Protein AF-0000000084524914 (afdb_homodimer)

Sequence (460 aa):
MDMDKWRHVFKLDPDKEIDDGTLESVCESGTDAIIVGGTTNITFDNTIDLLSRIRRYAVPCALEVSDVDAIVPGFDAYFIPLVLNAQNPEWIFNMHVKGLEEHGPFIKWDEVFVEGYVVGNEDSAVAKLTESRTNITEEGMKAYARLADQMLKLPILYIEFSGSYGNPALVQAAQKVVHNSRIFYGGGIRSVEQAIEMAQWADTVIIGNIIYEDVTQALATVEAVKSVGRMDMDKWRHVFKLDPDKEIDDGTLESVCESGTDAIIVGGTTNITFDNTIDLLSRIRRYAVPCALEVSDVDAIVPGFDAYFIPLVLNAQNPEWIFNMHVKGLEEHGPFIKWDEVFVEGYVVGNEDSAVAKLTESRTNITEEGMKAYARLADQMLKLPILYIEFSGSYGNPALVQAAQKVVHNSRIFYGGGIRSVEQAIEMAQWADTVIIGNIIYEDVTQALATVEAVKSVGR

Radius of gyration: 24.0 Å; Cα contacts (8 Å, |Δi|>4): 993; chains: 2; bounding box: 40×72×50 Å

Solvent-accessible surface area (backbone atoms only — not comparable to full-atom values): 23657 Å² total; per-residue (Å²): 131,73,70,92,70,35,37,30,30,39,42,43,40,47,68,51,90,73,56,68,68,60,49,49,51,56,60,69,56,71,41,55,30,36,34,38,39,55,87,66,78,66,38,46,65,41,42,50,53,50,48,59,61,52,63,78,46,87,50,48,39,30,34,41,54,76,45,72,84,36,70,62,86,85,53,72,29,36,33,39,71,34,41,61,40,40,52,35,31,57,58,50,41,49,53,56,36,54,36,30,52,74,44,45,94,72,61,63,64,94,41,50,44,43,27,32,29,41,50,50,28,68,84,22,70,67,24,58,74,23,48,36,63,30,86,66,49,49,59,49,32,32,12,51,32,39,44,28,28,67,67,48,55,29,61,23,35,29,44,32,12,52,89,33,65,62,64,62,62,40,46,43,35,23,48,76,66,46,83,73,32,42,35,34,34,33,28,46,59,74,42,42,68,52,35,36,59,46,28,73,44,27,52,20,38,43,46,43,73,35,51,82,77,40,47,68,52,45,57,49,29,34,61,38,25,66,66,46,86,124,131,72,71,91,71,36,36,30,30,41,40,44,41,48,67,52,89,74,56,70,68,60,49,48,51,57,60,68,56,70,40,55,29,36,35,40,38,55,86,64,78,65,39,47,66,41,43,49,53,50,46,59,61,52,64,78,47,86,49,49,40,30,35,41,51,76,44,73,83,37,68,64,87,85,52,72,30,36,34,40,72,35,41,63,41,37,53,35,29,56,58,52,41,50,53,56,37,56,38,28,54,75,44,45,92,72,61,65,64,94,39,50,42,42,26,31,28,39,51,50,30,66,86,22,70,65,24,59,75,25,49,36,64,29,88,63,49,49,58,50,32,32,12,50,33,38,44,29,27,67,66,48,54,28,59,22,34,31,44,33,12,52,88,33,65,62,65,63,63,40,46,43,34,24,50,74,67,47,84,73,32,43,35,34,34,33,27,46,58,74,42,43,67,53,34,35,56,47,30,73,45,28,52,20,39,42,46,44,73,34,51,82,75,39,46,68,52,44,56,49,29,36,61,38,26,66,65,45,87,124

Secondary structure (DSSP, 8-state):
--GGG--EEEEE-TTS---HHHHHHHHTTT-SEEEE--SSS--HHHHHHHHHHHTTS-S-EEEE-S-GGG--TT-SEEEEEEETT---GGGTTHHHHHHHHHHGGG--GGGEEEEEEEE--TTSHHHHHHT------HHHHHHHHHIIIIIS--SEEEEE-TTS---HHHHHHHHTT-SSSEEEEES---SHHHHHHHHTT-SEEEE-THHHH-HHHHHHHHHHHHTS--/--GGG--EEEEE-TTS---HHHHHHHHTTT-SEEEE--SSS--HHHHHHHHHHHTTS-S-EEEE-S-GGG--TT-SEEEEEEETT---GGGTTHHHHHHHHHHGGG--GGGEEEEEEEE--TTSHHHHHHT------HHHHHHHHHIIIIIS--SEEEEE-TTS---HHHHHHHHTT-SSSEEEEES---SHHHHHHHHTT-SEEEE-THHHH-HHHHHHHHHHHHTS--

Structure (mmCIF, N/CA/C/O backbone):
data_AF-0000000084524914-model_v1
#
loop_
_entity.id
_entity.type
_entity.pdbx_description
1 polymer 'Heptaprenylglyceryl phosphate synthase'
#
loop_
_atom_site.group_PDB
_atom_site.id
_atom_site.type_symbol
_atom_site.label_atom_id
_atom_site.label_alt_id
_atom_site.label_comp_id
_atom_site.label_asym_id
_atom_site.label_entity_id
_atom_site.label_seq_id
_atom_site.pdbx_PDB_ins_code
_atom_site.Cartn_x
_atom_site.Cartn_y
_atom_site.Cartn_z
_atom_site.occupancy
_atom_site.B_iso_or_equiv
_atom_site.auth_seq_id
_atom_site.auth_comp_id
_atom_site.auth_asym_id
_atom_site.auth_atom_id
_atom_site.pdbx_PDB_model_num
ATOM 1 N N . MET A 1 1 ? -1.598 -21.391 7.066 1 69.44 1 MET A N 1
ATOM 2 C CA . MET A 1 1 ? -0.733 -21.672 5.922 1 69.44 1 MET A CA 1
ATOM 3 C C . MET A 1 1 ? 0.669 -21.125 6.152 1 69.44 1 MET A C 1
ATOM 5 O O . MET A 1 1 ? 0.826 -19.969 6.582 1 69.44 1 MET A O 1
ATOM 9 N N . ASP A 1 2 ? 1.649 -21.969 6.07 1 85.06 2 ASP A N 1
ATOM 10 C CA . ASP A 1 2 ? 3.031 -21.594 6.348 1 85.06 2 ASP A CA 1
ATOM 11 C C . ASP A 1 2 ? 3.725 -21.094 5.086 1 85.06 2 ASP A C 1
ATOM 13 O O . ASP A 1 2 ? 4.66 -21.719 4.59 1 85.06 2 ASP A O 1
ATOM 17 N N . MET A 1 3 ? 3.357 -19.969 4.496 1 92.31 3 MET A N 1
ATOM 18 C CA . MET A 1 3 ? 3.873 -19.391 3.254 1 92.31 3 MET A CA 1
ATOM 19 C C . MET A 1 3 ? 5.363 -19.094 3.373 1 92.31 3 MET A C 1
ATOM 21 O O . MET A 1 3 ? 6.062 -19 2.365 1 92.31 3 MET A O 1
ATOM 25 N N . ASP A 1 4 ? 5.836 -18.969 4.625 1 92.06 4 ASP A N 1
ATOM 26 C CA . ASP A 1 4 ? 7.234 -18.625 4.879 1 92.06 4 ASP A CA 1
ATOM 27 C C . ASP A 1 4 ? 8.164 -19.766 4.461 1 92.06 4 ASP A C 1
ATOM 29 O O . ASP A 1 4 ? 9.375 -19.562 4.328 1 92.06 4 ASP A O 1
ATOM 33 N N . LYS A 1 5 ? 7.598 -20.922 4.156 1 94.25 5 LYS A N 1
ATOM 34 C CA . LYS A 1 5 ? 8.422 -22.078 3.812 1 94.25 5 LYS A CA 1
ATOM 35 C C . LYS A 1 5 ? 8.273 -22.438 2.336 1 94.25 5 LYS A C 1
ATOM 37 O O . LYS A 1 5 ? 8.883 -23.391 1.86 1 94.25 5 LYS A O 1
ATOM 42 N N . TRP A 1 6 ? 7.43 -21.688 1.606 1 97.69 6 TRP A N 1
ATOM 43 C CA . TRP A 1 6 ? 7.203 -22.016 0.203 1 97.69 6 TRP A CA 1
ATOM 44 C C . TRP A 1 6 ? 8.453 -21.734 -0.628 1 97.69 6 TRP A C 1
ATOM 46 O O . TRP A 1 6 ? 8.93 -20.594 -0.679 1 97.69 6 TRP A O 1
ATOM 56 N N . ARG A 1 7 ? 8.953 -22.781 -1.223 1 98.44 7 ARG A N 1
ATOM 57 C CA . ARG A 1 7 ? 10.07 -22.625 -2.152 1 98.44 7 ARG A CA 1
ATOM 58 C C . ARG A 1 7 ? 9.594 -22.75 -3.598 1 98.44 7 ARG A C 1
ATOM 60 O O . ARG A 1 7 ? 10.047 -22 -4.469 1 98.44 7 ARG A O 1
ATOM 67 N N . HIS A 1 8 ? 8.711 -23.656 -3.82 1 98.69 8 HIS A N 1
ATOM 68 C CA . HIS A 1 8 ? 8.18 -23.938 -5.148 1 98.69 8 HIS A CA 1
ATOM 69 C C . HIS A 1 8 ? 6.656 -23.906 -5.152 1 98.69 8 HIS A C 1
ATOM 71 O O . HIS A 1 8 ? 6.02 -24.516 -4.281 1 98.69 8 HIS A O 1
ATOM 77 N N . VAL A 1 9 ? 6.098 -23.234 -6.125 1 98.75 9 VAL A N 1
ATOM 78 C CA . VAL A 1 9 ? 4.648 -23.156 -6.246 1 98.75 9 VAL A CA 1
ATOM 79 C C . VAL A 1 9 ? 4.242 -23.297 -7.711 1 98.75 9 VAL A C 1
ATOM 81 O O . VAL A 1 9 ? 4.855 -22.688 -8.594 1 98.75 9 VAL A O 1
ATOM 84 N N . PHE A 1 10 ? 3.291 -24.141 -7.988 1 98.69 10 PHE A N 1
ATOM 85 C CA . PHE A 1 10 ? 2.678 -24.156 -9.305 1 98.69 10 PHE A CA 1
ATOM 86 C C . PHE A 1 10 ? 1.511 -23.188 -9.383 1 98.69 10 PHE A C 1
ATOM 88 O O . PHE A 1 10 ? 0.727 -23.078 -8.438 1 98.69 10 PHE A O 1
ATOM 95 N N . LYS A 1 11 ? 1.434 -22.438 -10.438 1 97.81 11 LYS A N 1
ATOM 96 C CA . LYS A 1 11 ? 0.289 -21.578 -10.703 1 97.81 11 LYS A CA 1
ATOM 97 C C . LYS A 1 11 ? -0.571 -22.141 -11.836 1 97.81 11 LYS A C 1
ATOM 99 O O . LYS A 1 11 ? -0.083 -22.344 -12.945 1 97.81 11 LYS A O 1
ATOM 104 N N . LEU A 1 12 ? -1.788 -22.344 -11.5 1 97.88 12 LEU A N 1
ATOM 105 C CA . LEU A 1 12 ? -2.729 -22.906 -12.461 1 97.88 12 LEU A CA 1
ATOM 106 C C . LEU A 1 12 ? -3.754 -21.859 -12.891 1 97.88 12 LEU A C 1
ATOM 108 O O . LEU A 1 12 ? -4.242 -21.094 -12.055 1 97.88 12 LEU A O 1
ATOM 112 N N . ASP A 1 13 ? -4.047 -21.859 -14.172 1 95.12 13 ASP A N 1
ATOM 113 C CA . ASP A 1 13 ? -5.008 -20.953 -14.797 1 95.12 13 ASP A CA 1
ATOM 114 C C . ASP A 1 13 ? -6.355 -21.641 -15 1 95.12 13 ASP A C 1
ATOM 116 O O . ASP A 1 13 ? -6.469 -22.594 -15.773 1 95.12 13 ASP A O 1
ATOM 120 N N . PRO A 1 14 ? -7.355 -21.125 -14.391 1 94.62 14 PRO A N 1
ATOM 121 C CA . PRO A 1 14 ? -8.656 -21.797 -14.508 1 94.62 14 PRO A CA 1
ATOM 122 C C . PRO A 1 14 ? -9.203 -21.766 -15.938 1 94.62 14 PRO A C 1
ATOM 124 O O . PRO A 1 14 ? -10.086 -22.547 -16.281 1 94.62 14 PRO A O 1
ATOM 127 N N . ASP A 1 15 ? -8.711 -20.844 -16.719 1 93.69 15 ASP A N 1
ATOM 128 C CA . ASP A 1 15 ? -9.188 -20.734 -18.094 1 93.69 15 ASP A CA 1
ATOM 129 C C . ASP A 1 15 ? -8.523 -21.766 -19 1 93.69 15 ASP A C 1
ATOM 131 O O . ASP A 1 15 ? -8.922 -21.938 -20.156 1 93.69 15 ASP A O 1
ATOM 135 N N . LYS A 1 16 ? -7.477 -22.453 -18.531 1 95.12 16 LYS A N 1
ATOM 136 C CA . LYS A 1 16 ? -6.773 -23.469 -19.312 1 95.12 16 LYS A CA 1
ATOM 137 C C . LYS A 1 16 ? -7.18 -24.875 -18.891 1 95.12 16 LYS A C 1
ATOM 139 O O . LYS A 1 16 ? -7.344 -25.141 -17.688 1 95.12 16 LYS A O 1
ATOM 144 N N . GLU A 1 17 ? -7.312 -25.688 -19.859 1 95.25 17 GLU A N 1
ATOM 145 C CA . GLU A 1 17 ? -7.668 -27.078 -19.562 1 95.25 17 GLU A CA 1
ATOM 146 C C . GLU A 1 17 ? -6.469 -27.844 -19.031 1 95.25 17 GLU A C 1
ATOM 148 O O . GLU A 1 17 ? -5.352 -27.688 -19.516 1 95.25 17 GLU A O 1
ATOM 153 N N . ILE A 1 18 ? -6.746 -28.594 -18 1 97.31 18 ILE A N 1
ATOM 154 C CA . ILE A 1 18 ? -5.766 -29.531 -17.438 1 97.31 18 ILE A CA 1
ATOM 155 C C . ILE A 1 18 ? -6.441 -30.844 -17.094 1 97.31 18 ILE A C 1
ATOM 157 O O . ILE A 1 18 ? -7.434 -30.875 -16.359 1 97.31 18 ILE A O 1
ATOM 161 N N . ASP A 1 19 ? -5.969 -31.922 -17.688 1 97.19 19 ASP A N 1
ATOM 162 C CA . ASP A 1 19 ? -6.605 -33.219 -17.453 1 97.19 19 ASP A CA 1
ATOM 163 C C . ASP A 1 19 ? -6.297 -33.719 -16.047 1 97.19 19 ASP A C 1
ATOM 165 O O . ASP A 1 19 ? -5.352 -33.281 -15.406 1 97.19 19 ASP A O 1
ATOM 169 N N . ASP A 1 20 ? -7.02 -34.719 -15.57 1 97.38 20 ASP A N 1
ATOM 170 C CA . ASP A 1 20 ? -6.953 -35.188 -14.195 1 97.38 20 ASP A CA 1
ATOM 171 C C . ASP A 1 20 ? -5.59 -35.812 -13.891 1 97.38 20 ASP A C 1
ATOM 173 O O . ASP A 1 20 ? -5.07 -35.656 -12.781 1 97.38 20 ASP A O 1
ATOM 177 N N . GLY A 1 21 ? -5.07 -36.531 -14.844 1 97.75 21 GLY A N 1
ATOM 178 C CA . GLY A 1 21 ? -3.758 -37.094 -14.633 1 97.75 21 GLY A CA 1
ATOM 179 C C . GLY A 1 21 ? -2.668 -36.062 -14.406 1 97.75 21 GLY A C 1
ATOM 180 O O . GLY A 1 21 ? -1.868 -36.219 -13.477 1 97.75 21 GLY A O 1
ATOM 181 N N . THR A 1 22 ? -2.623 -35.094 -15.266 1 98.12 22 THR A N 1
ATOM 182 C CA . THR A 1 22 ? -1.665 -34 -15.125 1 98.12 22 THR A CA 1
ATOM 183 C C . THR A 1 22 ? -1.868 -33.281 -13.805 1 98.12 22 THR A C 1
ATOM 185 O O . THR A 1 22 ? -0.906 -33 -13.078 1 98.12 22 THR A O 1
ATOM 188 N N . LEU A 1 23 ? -3.111 -33 -13.469 1 98.69 23 LEU A N 1
ATOM 189 C CA . LEU A 1 23 ? -3.424 -32.312 -12.227 1 98.69 23 LEU A CA 1
ATOM 190 C C . LEU A 1 23 ? -2.965 -33.125 -11.023 1 98.69 23 LEU A C 1
ATOM 192 O O . LEU A 1 23 ? -2.396 -32.562 -10.078 1 98.69 23 LEU A O 1
ATOM 196 N N . GLU A 1 24 ? -3.223 -34.406 -11.055 1 98.56 24 GLU A N 1
ATOM 197 C CA . GLU A 1 24 ? -2.756 -35.281 -9.977 1 98.56 24 GLU A CA 1
ATOM 198 C C . GLU A 1 24 ? -1.24 -35.188 -9.828 1 98.56 24 GLU A C 1
ATOM 200 O O . GLU A 1 24 ? -0.727 -35.062 -8.711 1 98.56 24 GLU A O 1
ATOM 205 N N . SER A 1 25 ? -0.533 -35.281 -10.953 1 98.69 25 SER A N 1
ATOM 206 C CA . SER A 1 25 ? 0.925 -35.219 -10.93 1 98.69 25 SER A CA 1
ATOM 207 C C . SER A 1 25 ? 1.414 -33.906 -10.336 1 98.69 25 SER A C 1
ATOM 209 O O . SER A 1 25 ? 2.373 -33.875 -9.555 1 98.69 25 SER A O 1
ATOM 211 N N . VAL A 1 26 ? 0.789 -32.844 -10.688 1 98.75 26 VAL A N 1
ATOM 212 C CA . VAL A 1 26 ? 1.14 -31.5 -10.195 1 98.75 26 VAL A CA 1
ATOM 213 C C . VAL A 1 26 ? 0.877 -31.422 -8.695 1 98.75 26 VAL A C 1
ATOM 215 O O . VAL A 1 26 ? 1.764 -31.047 -7.926 1 98.75 26 VAL A O 1
ATOM 218 N N . CYS A 1 27 ? -0.281 -31.891 -8.25 1 98.69 27 CYS A N 1
ATOM 219 C CA . CYS A 1 27 ? -0.708 -31.766 -6.863 1 98.69 27 CYS A CA 1
ATOM 220 C C . CYS A 1 27 ? 0.097 -32.719 -5.965 1 98.69 27 CYS A C 1
ATOM 222 O O . CYS A 1 27 ? 0.311 -32.406 -4.789 1 98.69 27 CYS A O 1
ATOM 224 N N . GLU A 1 28 ? 0.603 -33.781 -6.516 1 98.56 28 GLU A N 1
ATOM 225 C CA . GLU A 1 28 ? 1.325 -34.75 -5.727 1 98.56 28 GLU A CA 1
ATOM 226 C C . GLU A 1 28 ? 2.83 -34.656 -5.957 1 98.56 28 GLU A C 1
ATOM 228 O O . GLU A 1 28 ? 3.586 -35.562 -5.551 1 98.56 28 GLU A O 1
ATOM 233 N N . SER A 1 29 ? 3.244 -33.625 -6.613 1 98.56 29 SER A N 1
ATOM 234 C CA . SER A 1 29 ? 4.625 -33.469 -7.059 1 98.56 29 SER A CA 1
ATOM 235 C C . SER A 1 29 ? 5.551 -33.156 -5.895 1 98.56 29 SER A C 1
ATOM 237 O O . SER A 1 29 ? 6.773 -33.25 -6.012 1 98.56 29 SER A O 1
ATOM 239 N N . GLY A 1 30 ? 4.996 -32.656 -4.73 1 98.12 30 GLY A N 1
ATOM 240 C CA . GLY A 1 30 ? 5.789 -32.156 -3.631 1 98.12 30 GLY A CA 1
ATOM 241 C C . GLY A 1 30 ? 5.914 -30.625 -3.656 1 98.12 30 GLY A C 1
ATOM 242 O O . GLY A 1 30 ? 6.594 -30.047 -2.812 1 98.12 30 GLY A O 1
ATOM 243 N N . THR A 1 31 ? 5.285 -29.953 -4.684 1 98.62 31 THR A N 1
ATOM 244 C CA . THR A 1 31 ? 5.18 -28.5 -4.648 1 98.62 31 THR A CA 1
ATOM 245 C C . THR A 1 31 ? 4.609 -28.031 -3.311 1 98.62 31 THR A C 1
ATOM 247 O O . THR A 1 31 ? 3.896 -28.781 -2.639 1 98.62 31 THR A O 1
ATOM 250 N N . ASP A 1 32 ? 5.027 -26.844 -2.93 1 98.31 32 ASP A N 1
ATOM 251 C CA . ASP A 1 32 ? 4.648 -26.375 -1.604 1 98.31 32 ASP A CA 1
ATOM 252 C C . ASP A 1 32 ? 3.215 -25.844 -1.598 1 98.31 32 ASP A C 1
ATOM 254 O O . ASP A 1 32 ? 2.561 -25.828 -0.553 1 98.31 32 ASP A O 1
ATOM 258 N N . ALA A 1 33 ? 2.75 -25.422 -2.766 1 98.69 33 ALA A N 1
ATOM 259 C CA . ALA A 1 33 ? 1.385 -24.906 -2.887 1 98.69 33 ALA A CA 1
ATOM 260 C C . ALA A 1 33 ? 0.96 -24.828 -4.352 1 98.69 33 ALA A C 1
ATOM 262 O O . ALA A 1 33 ? 1.784 -24.984 -5.254 1 98.69 33 ALA A O 1
ATOM 263 N N . ILE A 1 34 ? -0.278 -24.609 -4.516 1 98.69 34 ILE A N 1
ATOM 264 C CA . ILE A 1 34 ? -0.872 -24.25 -5.797 1 98.69 34 ILE A CA 1
ATOM 265 C C . ILE A 1 34 ? -1.513 -22.859 -5.699 1 98.69 34 ILE A C 1
ATOM 267 O O . ILE A 1 34 ? -2.217 -22.562 -4.73 1 98.69 34 ILE A O 1
ATOM 271 N N . ILE A 1 35 ? -1.19 -22.047 -6.629 1 98.19 35 ILE A N 1
ATOM 272 C CA . ILE A 1 35 ? -1.907 -20.781 -6.797 1 98.19 35 ILE A CA 1
ATOM 273 C C . ILE A 1 35 ? -2.83 -20.875 -8.008 1 98.19 35 ILE A C 1
ATOM 275 O O . ILE A 1 35 ? -2.408 -21.297 -9.086 1 98.19 35 ILE A O 1
ATOM 279 N N . VAL A 1 36 ? -4.062 -20.609 -7.754 1 97.19 36 VAL A N 1
ATOM 280 C CA . VAL A 1 36 ? -5.023 -20.531 -8.844 1 97.19 36 VAL A CA 1
ATOM 281 C C . VAL A 1 36 ? -5.219 -19.062 -9.242 1 97.19 36 VAL A C 1
ATOM 283 O O . VAL A 1 36 ? -5.523 -18.219 -8.398 1 97.19 36 VAL A O 1
ATOM 286 N N . GLY A 1 37 ? -4.965 -18.781 -10.477 1 93.12 37 GLY A N 1
ATOM 287 C CA . GLY A 1 37 ? -5.105 -17.406 -10.945 1 93.12 37 GLY A CA 1
ATOM 288 C C . GLY A 1 37 ? -4.848 -17.25 -12.43 1 93.12 37 GLY A C 1
ATOM 289 O O . GLY A 1 37 ? -4.203 -18.109 -13.047 1 93.12 37 GLY A O 1
ATOM 290 N N . GLY A 1 38 ? -5.328 -16.234 -12.984 1 86.75 38 GLY A N 1
ATOM 291 C CA . GLY A 1 38 ? -5.184 -15.875 -14.383 1 86.75 38 GLY A CA 1
ATOM 292 C C . GLY A 1 38 ? -5.648 -14.461 -14.688 1 86.75 38 GLY A C 1
ATOM 293 O O . GLY A 1 38 ? -6.156 -13.766 -13.805 1 86.75 38 GLY A O 1
ATOM 294 N N . THR A 1 39 ? -5.355 -14.039 -15.891 1 80 39 THR A N 1
ATOM 295 C CA . THR A 1 39 ? -5.664 -12.656 -16.25 1 80 39 THR A CA 1
ATOM 296 C C . THR A 1 39 ? -6.926 -12.594 -17.109 1 80 39 THR A C 1
ATOM 298 O O . THR A 1 39 ? -7.758 -11.703 -16.938 1 80 39 THR A O 1
ATOM 301 N N . THR A 1 40 ? -7.055 -13.508 -17.969 1 81.5 40 THR A N 1
ATOM 302 C CA . THR A 1 40 ? -8.117 -13.438 -18.969 1 81.5 40 THR A CA 1
ATOM 303 C C . THR A 1 40 ? -9.156 -14.531 -18.734 1 81.5 40 THR A C 1
ATOM 305 O O . THR A 1 40 ? -8.812 -15.688 -18.5 1 81.5 40 THR A O 1
ATOM 308 N N . ASN A 1 41 ? -10.422 -14.25 -18.75 1 87.19 41 ASN A N 1
ATOM 309 C CA . ASN A 1 41 ? -11.562 -15.156 -18.734 1 87.19 41 ASN A CA 1
ATOM 310 C C . ASN A 1 41 ? -11.625 -15.953 -17.438 1 87.19 41 ASN A C 1
ATOM 312 O O . ASN A 1 41 ? -11.883 -17.156 -17.453 1 87.19 41 ASN A O 1
ATOM 316 N N . ILE A 1 42 ? -11.258 -15.367 -16.391 1 89.56 42 ILE A N 1
ATOM 317 C CA . ILE A 1 42 ? -11.406 -16 -15.078 1 89.56 42 ILE A CA 1
ATOM 318 C C . ILE A 1 42 ? -12.828 -15.781 -14.562 1 89.56 42 ILE A C 1
ATOM 320 O O . ILE A 1 42 ? -13.297 -14.648 -14.461 1 89.56 42 ILE A O 1
ATOM 324 N N . THR A 1 43 ? -13.562 -16.844 -14.383 1 90.19 43 THR A N 1
ATOM 325 C CA . THR A 1 43 ? -14.938 -16.781 -13.906 1 90.19 43 THR A CA 1
ATOM 326 C C . THR A 1 43 ? -15.086 -17.578 -12.609 1 90.19 43 THR A C 1
ATOM 328 O O . THR A 1 43 ? -14.211 -18.375 -12.25 1 90.19 43 THR A O 1
ATOM 331 N N . PHE A 1 44 ? -16.172 -17.312 -11.969 1 92.19 44 PHE A N 1
ATOM 332 C CA . PHE A 1 44 ? -16.5 -18.094 -10.781 1 92.19 44 PHE A CA 1
ATOM 333 C C . PHE A 1 44 ? -16.547 -19.578 -11.109 1 92.19 44 PHE A C 1
ATOM 335 O O . PHE A 1 44 ? -15.953 -20.391 -10.391 1 92.19 44 PHE A O 1
ATOM 342 N N . ASP A 1 45 ? -17.094 -19.906 -12.234 1 93.75 45 ASP A N 1
ATOM 343 C CA . ASP A 1 45 ? -17.344 -21.297 -12.602 1 93.75 45 ASP A CA 1
ATOM 344 C C . ASP A 1 45 ? -16.031 -22.047 -12.875 1 93.75 45 ASP A C 1
ATOM 346 O O . ASP A 1 45 ? -15.82 -23.141 -12.359 1 93.75 45 ASP A O 1
ATOM 350 N N . ASN A 1 46 ? -15.188 -21.469 -13.625 1 94.88 46 ASN A N 1
ATOM 351 C CA . ASN A 1 46 ? -13.969 -22.188 -13.945 1 94.88 46 ASN A CA 1
ATOM 352 C C . ASN A 1 46 ? -13.008 -22.219 -12.758 1 94.88 46 ASN A C 1
ATOM 354 O O . ASN A 1 46 ? -12.211 -23.156 -12.625 1 94.88 46 ASN A O 1
ATOM 358 N N . THR A 1 47 ? -13.141 -21.281 -11.898 1 95.69 47 THR A N 1
ATOM 359 C CA . THR A 1 47 ? -12.32 -21.25 -10.695 1 95.69 47 THR A CA 1
ATOM 360 C C . THR A 1 47 ? -12.789 -22.312 -9.695 1 95.69 47 THR A C 1
ATOM 362 O O . THR A 1 47 ? -11.984 -23.062 -9.164 1 95.69 47 THR A O 1
ATOM 365 N N . ILE A 1 48 ? -14.094 -22.391 -9.484 1 95.94 48 ILE A N 1
ATOM 366 C CA . ILE A 1 48 ? -14.625 -23.344 -8.523 1 95.94 48 ILE A CA 1
ATOM 367 C C . ILE A 1 48 ? -14.406 -24.766 -9.039 1 95.94 48 ILE A C 1
ATOM 369 O O . ILE A 1 48 ? -14.156 -25.688 -8.25 1 95.94 48 ILE A O 1
ATOM 373 N N . ASP A 1 49 ? -14.531 -24.969 -10.297 1 97 49 ASP A N 1
ATOM 374 C CA . ASP A 1 49 ? -14.266 -26.266 -10.891 1 97 49 ASP A CA 1
ATOM 375 C C . ASP A 1 49 ? -12.836 -26.719 -10.625 1 97 49 ASP A C 1
ATOM 377 O O . ASP A 1 49 ? -12.602 -27.828 -10.141 1 97 49 ASP A O 1
ATOM 381 N N . LEU A 1 50 ? -11.906 -25.859 -10.945 1 97.88 50 LEU A N 1
ATOM 382 C CA . LEU A 1 50 ? -10.5 -26.188 -10.734 1 97.88 50 LEU A CA 1
ATOM 383 C C . LEU A 1 50 ? -10.219 -26.422 -9.25 1 97.88 50 LEU A C 1
ATOM 385 O O . LEU A 1 50 ? -9.531 -27.391 -8.891 1 97.88 50 LEU A O 1
ATOM 389 N N . LEU A 1 51 ? -10.797 -25.594 -8.391 1 98 51 LEU A N 1
ATOM 390 C CA . LEU A 1 51 ? -10.617 -25.75 -6.953 1 98 51 LEU A CA 1
ATOM 391 C C . LEU A 1 51 ? -11.109 -27.125 -6.484 1 98 51 LEU A C 1
ATOM 393 O O . LEU A 1 51 ? -10.422 -27.812 -5.73 1 98 51 LEU A O 1
ATOM 397 N N . SER A 1 52 ? -12.289 -27.484 -6.918 1 98.06 52 SER A N 1
ATOM 398 C CA . SER A 1 52 ? -12.891 -28.734 -6.48 1 98.06 52 SER A CA 1
ATOM 399 C C . SER A 1 52 ? -12 -29.922 -6.84 1 98.06 52 SER A C 1
ATOM 401 O O . SER A 1 52 ? -11.906 -30.891 -6.082 1 98.06 52 SER A O 1
ATOM 403 N N . ARG A 1 53 ? -11.367 -29.859 -7.961 1 98.44 53 ARG A N 1
ATOM 404 C CA . ARG A 1 53 ? -10.469 -30.922 -8.398 1 98.44 53 ARG A CA 1
ATOM 405 C C . ARG A 1 53 ? -9.172 -30.906 -7.598 1 98.44 53 ARG A C 1
ATOM 407 O O . ARG A 1 53 ? -8.664 -31.969 -7.23 1 98.44 53 ARG A O 1
ATOM 414 N N . ILE A 1 54 ? -8.656 -29.75 -7.258 1 98.62 54 ILE A N 1
ATOM 415 C CA . ILE A 1 54 ? -7.43 -29.625 -6.477 1 98.62 54 ILE A CA 1
ATOM 416 C C . ILE A 1 54 ? -7.668 -30.125 -5.055 1 98.62 54 ILE A C 1
ATOM 418 O O . ILE A 1 54 ? -6.789 -30.75 -4.457 1 98.62 54 ILE A O 1
ATOM 422 N N . ARG A 1 55 ? -8.875 -29.953 -4.539 1 97.94 55 ARG A N 1
ATOM 423 C CA . ARG A 1 55 ? -9.211 -30.266 -3.154 1 97.94 55 ARG A CA 1
ATOM 424 C C . ARG A 1 55 ? -9.211 -31.766 -2.92 1 97.94 55 ARG A C 1
ATOM 426 O O . ARG A 1 55 ? -9.273 -32.219 -1.776 1 97.94 55 ARG A O 1
ATOM 433 N N . ARG A 1 56 ? -9.125 -32.5 -3.949 1 97.62 56 ARG A N 1
ATOM 434 C CA . ARG A 1 56 ? -8.977 -33.938 -3.811 1 97.62 56 ARG A CA 1
ATOM 435 C C . ARG A 1 56 ? -7.602 -34.312 -3.254 1 97.62 56 ARG A C 1
ATOM 437 O O . ARG A 1 56 ? -7.363 -35.438 -2.865 1 97.62 56 ARG A O 1
ATOM 444 N N . TYR A 1 57 ? -6.707 -33.375 -3.184 1 98.19 57 TYR A N 1
ATOM 445 C CA . TYR A 1 57 ? -5.34 -33.562 -2.723 1 98.19 57 TYR A CA 1
ATOM 446 C C . TYR A 1 57 ? -5.039 -32.688 -1.51 1 98.19 57 TYR A C 1
ATOM 448 O O . TYR A 1 57 ? -5.809 -31.797 -1.183 1 98.19 57 TYR A O 1
ATOM 456 N N . ALA A 1 58 ? -3.91 -32.875 -0.826 1 96.88 58 ALA A N 1
ATOM 457 C CA . ALA A 1 58 ? -3.604 -32.25 0.451 1 96.88 58 ALA A CA 1
ATOM 458 C C . ALA A 1 58 ? -2.828 -30.938 0.244 1 96.88 58 ALA A C 1
ATOM 460 O O . ALA A 1 58 ? -2.693 -30.141 1.169 1 96.88 58 ALA A O 1
ATOM 461 N N . VAL A 1 59 ? -2.395 -30.625 -0.936 1 98 59 VAL A N 1
ATOM 462 C CA . VAL A 1 59 ? -1.522 -29.484 -1.207 1 98 59 VAL A CA 1
ATOM 463 C C . VAL A 1 59 ? -2.27 -28.188 -0.93 1 98 59 VAL A C 1
ATOM 465 O O . VAL A 1 59 ? -3.432 -28.031 -1.313 1 98 59 VAL A O 1
ATOM 468 N N . PRO A 1 60 ? -1.584 -27.25 -0.148 1 98.06 60 PRO A N 1
ATOM 469 C CA . PRO A 1 60 ? -2.209 -25.938 0.046 1 98.06 60 PRO A CA 1
ATOM 470 C C . PRO A 1 60 ? -2.547 -25.234 -1.271 1 98.06 60 PRO A C 1
ATOM 472 O O . PRO A 1 60 ? -1.81 -25.375 -2.252 1 98.06 60 PRO A O 1
ATOM 475 N N . CYS A 1 61 ? -3.697 -24.516 -1.26 1 98.25 61 CYS A N 1
ATOM 476 C CA . CYS A 1 61 ? -4.172 -23.875 -2.482 1 98.25 61 CYS A CA 1
ATOM 477 C C . CYS A 1 61 ? -4.645 -22.453 -2.211 1 98.25 61 CYS A C 1
ATOM 479 O O . CYS A 1 61 ? -5.5 -22.234 -1.352 1 98.25 61 CYS A O 1
ATOM 481 N N . ALA A 1 62 ? -4.047 -21.484 -2.912 1 97.75 62 ALA A N 1
ATOM 482 C CA . ALA A 1 62 ? -4.418 -20.078 -2.785 1 97.75 62 ALA A CA 1
ATOM 483 C C . ALA A 1 62 ? -5.051 -19.562 -4.074 1 97.75 62 ALA A C 1
ATOM 485 O O . ALA A 1 62 ? -4.734 -20.047 -5.164 1 97.75 62 ALA A O 1
ATOM 486 N N . LEU A 1 63 ? -5.93 -18.609 -3.918 1 96.88 63 LEU A N 1
ATOM 487 C CA . LEU A 1 63 ? -6.516 -17.906 -5.059 1 96.88 63 LEU A CA 1
ATOM 488 C C . LEU A 1 63 ? -5.852 -16.547 -5.266 1 96.88 63 LEU A C 1
ATOM 490 O O . LEU A 1 63 ? -5.766 -15.742 -4.332 1 96.88 63 LEU A O 1
ATOM 494 N N . GLU A 1 64 ? -5.309 -16.344 -6.359 1 95.94 64 GLU A N 1
ATOM 495 C CA . GLU A 1 64 ? -4.914 -14.992 -6.746 1 95.94 64 GLU A CA 1
ATOM 496 C C . GLU A 1 64 ? -6.074 -14.234 -7.387 1 95.94 64 GLU A C 1
ATOM 498 O O . GLU A 1 64 ? -6.496 -14.57 -8.5 1 95.94 64 GLU A O 1
ATOM 503 N N . VAL A 1 65 ? -6.504 -13.195 -6.715 1 90.56 65 VAL A N 1
ATOM 504 C CA . VAL A 1 65 ? -7.73 -12.5 -7.082 1 90.56 65 VAL A CA 1
ATOM 505 C C . VAL A 1 65 ? -7.434 -11.453 -8.156 1 90.56 65 VAL A C 1
ATOM 507 O O . VAL A 1 65 ? -6.617 -10.555 -7.945 1 90.56 65 VAL A O 1
ATOM 510 N N . SER A 1 66 ? -7.914 -11.617 -9.344 1 75.5 66 SER A N 1
ATOM 511 C CA . SER A 1 66 ? -7.742 -10.656 -10.43 1 75.5 66 SER A CA 1
ATOM 512 C C . SER A 1 66 ? -8.984 -9.789 -10.594 1 75.5 66 SER A C 1
ATOM 514 O O . SER A 1 66 ? -8.891 -8.641 -11.031 1 75.5 66 SER A O 1
ATOM 516 N N . ASP A 1 67 ? -10.078 -10.414 -10.344 1 73.25 67 ASP A N 1
ATOM 517 C CA . ASP A 1 67 ? -11.391 -9.789 -10.469 1 73.25 67 ASP A CA 1
ATOM 518 C C . ASP A 1 67 ? -12.273 -10.102 -9.258 1 73.25 67 ASP A C 1
ATOM 520 O O . ASP A 1 67 ? -12.406 -11.258 -8.867 1 73.25 67 ASP A O 1
ATOM 524 N N . VAL A 1 68 ? -12.781 -9.07 -8.688 1 68.25 68 VAL A N 1
ATOM 525 C CA . VAL A 1 68 ? -13.57 -9.227 -7.473 1 68.25 68 VAL A CA 1
ATOM 526 C C . VAL A 1 68 ? -14.766 -10.133 -7.742 1 68.25 68 VAL A C 1
ATOM 528 O O . VAL A 1 68 ? -15.25 -10.82 -6.84 1 68.25 68 VAL A O 1
ATOM 531 N N . ASP A 1 69 ? -15.188 -10.164 -8.961 1 68.75 69 ASP A N 1
ATOM 532 C CA . ASP A 1 69 ? -16.328 -10.992 -9.312 1 68.75 69 ASP A CA 1
ATOM 533 C C . ASP A 1 69 ? -15.945 -12.469 -9.359 1 68.75 69 ASP A C 1
ATOM 535 O O . ASP A 1 69 ? -16.812 -13.344 -9.453 1 68.75 69 ASP A O 1
ATOM 539 N N . ALA A 1 70 ? -14.727 -12.719 -9.188 1 74 70 ALA A N 1
ATOM 540 C CA . ALA A 1 70 ? -14.258 -14.094 -9.336 1 74 70 ALA A CA 1
ATOM 541 C C . ALA A 1 70 ? -13.766 -14.656 -8.008 1 74 70 ALA A C 1
ATOM 543 O O . ALA A 1 70 ? -13.047 -15.656 -7.973 1 74 70 ALA A O 1
ATOM 544 N N . ILE A 1 71 ? -14.188 -13.977 -6.984 1 85.5 71 ILE A N 1
ATOM 545 C CA . ILE A 1 71 ? -13.742 -14.492 -5.695 1 85.5 71 ILE A CA 1
ATOM 546 C C . ILE A 1 71 ? -14.547 -15.742 -5.328 1 85.5 71 ILE A C 1
ATOM 548 O O . ILE A 1 71 ? -15.773 -15.68 -5.223 1 85.5 71 ILE A O 1
ATOM 552 N N . VAL A 1 72 ? -13.898 -16.828 -5.25 1 90.25 72 VAL A N 1
ATOM 553 C CA . VAL A 1 72 ? -14.445 -18.125 -4.871 1 90.25 72 VAL A CA 1
ATOM 554 C C . VAL A 1 72 ? -13.992 -18.484 -3.459 1 90.25 72 VAL A C 1
ATOM 556 O O . VAL A 1 72 ? -12.797 -18.469 -3.162 1 90.25 72 VAL A O 1
ATOM 559 N N . PRO A 1 73 ? -14.984 -18.781 -2.564 1 92.69 73 PRO A N 1
ATOM 560 C CA . PRO A 1 73 ? -14.594 -19.219 -1.223 1 92.69 73 PRO A CA 1
ATOM 561 C C . PRO A 1 73 ? -13.961 -20.609 -1.217 1 92.69 73 PRO A C 1
ATOM 563 O O . PRO A 1 73 ? -14.125 -21.375 -2.176 1 92.69 73 PRO A O 1
ATOM 566 N N . GLY A 1 74 ? -13.211 -20.922 -0.143 1 94.75 74 GLY A N 1
ATOM 567 C CA . GLY A 1 74 ? -12.734 -22.297 0.044 1 94.75 74 GLY A CA 1
ATOM 568 C C . GLY A 1 74 ? -11.234 -22.438 -0.128 1 94.75 74 GLY A C 1
ATOM 569 O O . GLY A 1 74 ? -10.664 -23.484 0.174 1 94.75 74 GLY A O 1
ATOM 570 N N . PHE A 1 75 ? -10.625 -21.391 -0.599 1 96.88 75 PHE A N 1
ATOM 571 C CA . PHE A 1 75 ? -9.172 -21.438 -0.697 1 96.88 75 PHE A CA 1
ATOM 572 C C . PHE A 1 75 ? -8.531 -21.266 0.675 1 96.88 75 PHE A C 1
ATOM 574 O O . PHE A 1 75 ? -9.18 -20.797 1.612 1 96.88 75 PHE A O 1
ATOM 581 N N . ASP A 1 76 ? -7.262 -21.703 0.756 1 97.12 76 ASP A N 1
ATOM 582 C CA . ASP A 1 76 ? -6.539 -21.594 2.018 1 97.12 76 ASP A CA 1
ATOM 583 C C . ASP A 1 76 ? -6.066 -20.156 2.242 1 97.12 76 ASP A C 1
ATOM 585 O O . ASP A 1 76 ? -5.809 -19.75 3.379 1 97.12 76 ASP A O 1
ATOM 589 N N . ALA A 1 77 ? -5.902 -19.453 1.171 1 97 77 ALA A N 1
ATOM 590 C CA . ALA A 1 77 ? -5.477 -18.047 1.197 1 97 77 ALA A CA 1
ATOM 591 C C . ALA A 1 77 ? -5.91 -17.312 -0.073 1 97 77 ALA A C 1
ATOM 593 O O . ALA A 1 77 ? -6.223 -17.953 -1.083 1 97 77 ALA A O 1
ATOM 594 N N . TYR A 1 78 ? -5.969 -16.062 0.062 1 96.25 78 TYR A N 1
ATOM 595 C CA . TYR A 1 78 ? -6.285 -15.172 -1.057 1 96.25 78 TYR A CA 1
ATOM 596 C C . TYR A 1 78 ? -5.176 -14.156 -1.277 1 96.25 78 TYR A C 1
ATOM 598 O O . TYR A 1 78 ? -4.785 -13.438 -0.35 1 96.25 78 TYR A O 1
ATOM 606 N N . PHE A 1 79 ? -4.629 -14.141 -2.488 1 96.75 79 PHE A N 1
ATOM 607 C CA . PHE A 1 79 ? -3.594 -13.195 -2.877 1 96.75 79 PHE A CA 1
ATOM 608 C C . PHE A 1 79 ? -4.188 -12.047 -3.684 1 96.75 79 PHE A C 1
ATOM 610 O O . PHE A 1 79 ? -4.906 -12.273 -4.66 1 96.75 79 PHE A O 1
ATOM 617 N N . ILE A 1 80 ? -3.951 -10.859 -3.26 1 95.62 80 ILE A N 1
ATOM 618 C CA . ILE A 1 80 ? -4.418 -9.672 -3.961 1 95.62 80 ILE A CA 1
ATOM 619 C C . ILE A 1 80 ? -3.236 -8.953 -4.609 1 95.62 80 ILE A C 1
ATOM 621 O O . ILE A 1 80 ? -2.396 -8.375 -3.916 1 95.62 80 ILE A O 1
ATOM 625 N N . PRO A 1 81 ? -3.246 -8.93 -5.93 1 96.06 81 PRO A N 1
ATOM 626 C CA . PRO A 1 81 ? -2.129 -8.25 -6.594 1 96.06 81 PRO A CA 1
ATOM 627 C C . PRO A 1 81 ? -2.252 -6.727 -6.547 1 96.06 81 PRO A C 1
ATOM 629 O O . PRO A 1 81 ? -3.336 -6.184 -6.77 1 96.06 81 PRO A O 1
ATOM 632 N N . LEU A 1 82 ? -1.271 -6.07 -6.184 1 97.31 82 LEU A N 1
ATOM 633 C CA . LEU A 1 82 ? -1.055 -4.633 -6.309 1 97.31 82 LEU A CA 1
ATOM 634 C C . LEU A 1 82 ? 0.1 -4.336 -7.258 1 97.31 82 LEU A C 1
ATOM 636 O O . LEU A 1 82 ? 1.267 -4.516 -6.898 1 97.31 82 LEU A O 1
ATOM 640 N N . VAL A 1 83 ? -0.226 -3.896 -8.461 1 97.56 83 VAL A N 1
ATOM 641 C CA . VAL A 1 83 ? 0.803 -3.699 -9.477 1 97.56 83 VAL A CA 1
ATOM 642 C C . VAL A 1 83 ? 1.503 -2.361 -9.25 1 97.56 83 VAL A C 1
ATOM 644 O O . VAL A 1 83 ? 0.953 -1.304 -9.57 1 97.56 83 VAL A O 1
ATOM 647 N N . LEU A 1 84 ? 2.736 -2.445 -8.836 1 98.62 84 LEU A N 1
ATOM 648 C CA . LEU A 1 84 ? 3.463 -1.289 -8.32 1 98.62 84 LEU A CA 1
ATOM 649 C C . LEU A 1 84 ? 3.98 -0.422 -9.461 1 98.62 84 LEU A C 1
ATOM 651 O O . LEU A 1 84 ? 4.172 0.784 -9.297 1 98.62 84 LEU A O 1
ATOM 655 N N . ASN A 1 85 ? 4.184 -1.027 -10.594 1 98.69 85 ASN A N 1
ATOM 656 C CA . ASN A 1 85 ? 4.707 -0.247 -11.711 1 98.69 85 ASN A CA 1
ATOM 657 C C . ASN A 1 85 ? 3.645 -0.015 -12.781 1 98.69 85 ASN A C 1
ATOM 659 O O . ASN A 1 85 ? 3.971 0.185 -13.953 1 98.69 85 ASN A O 1
ATOM 663 N N . ALA A 1 86 ? 2.322 -0.148 -12.414 1 98.31 86 ALA A N 1
ATOM 664 C CA . ALA A 1 86 ? 1.207 0.192 -13.297 1 98.31 86 ALA A CA 1
ATOM 665 C C . ALA A 1 86 ? 1.141 1.696 -13.539 1 98.31 86 ALA A C 1
ATOM 667 O O . ALA A 1 86 ? 1.505 2.49 -12.672 1 98.31 86 ALA A O 1
ATOM 668 N N . GLN A 1 87 ? 0.621 2.072 -14.742 1 98.38 87 GLN A N 1
ATOM 669 C CA . GLN A 1 87 ? 0.457 3.484 -15.07 1 98.38 87 GLN A CA 1
ATOM 670 C C . GLN A 1 87 ? -1.017 3.842 -15.242 1 98.38 87 GLN A C 1
ATOM 672 O O . GLN A 1 87 ? -1.361 5.012 -15.414 1 98.38 87 GLN A O 1
ATOM 677 N N . ASN A 1 88 ? -1.868 2.857 -15.203 1 97.69 88 ASN A N 1
ATOM 678 C CA . ASN A 1 88 ? -3.312 3.061 -15.234 1 97.69 88 ASN A CA 1
ATOM 679 C C . ASN A 1 88 ? -3.912 3.008 -13.828 1 97.69 88 ASN A C 1
ATOM 681 O O . ASN A 1 88 ? -3.959 1.945 -13.211 1 97.69 88 ASN A O 1
ATOM 685 N N . PRO A 1 89 ? -4.398 4.129 -13.336 1 97.19 89 PRO A N 1
ATOM 686 C CA . PRO A 1 89 ? -4.887 4.164 -11.961 1 97.19 89 PRO A CA 1
ATOM 687 C C . PRO A 1 89 ? -6.031 3.182 -11.711 1 97.19 89 PRO A C 1
ATOM 689 O O . PRO A 1 89 ? -6.258 2.77 -10.57 1 97.19 89 PRO A O 1
ATOM 692 N N . GLU A 1 90 ? -6.727 2.793 -12.781 1 95.56 90 GLU A N 1
ATOM 693 C CA . GLU A 1 90 ? -7.793 1.807 -12.664 1 95.56 90 GLU A CA 1
ATOM 694 C C . GLU A 1 90 ? -7.285 0.518 -12.023 1 95.56 90 GLU A C 1
ATOM 696 O O . GLU A 1 90 ? -7.98 -0.087 -11.195 1 95.56 90 GLU A O 1
ATOM 701 N N . TRP A 1 91 ? -6.02 0.245 -12.32 1 93.5 91 TRP A N 1
ATOM 702 C CA . TRP A 1 91 ? -5.5 -1.052 -11.906 1 93.5 91 TRP A CA 1
ATOM 703 C C . TRP A 1 91 ? -4.527 -0.898 -10.742 1 93.5 91 TRP A C 1
ATOM 705 O O . TRP A 1 91 ? -3.9 -1.871 -10.312 1 93.5 91 TRP A O 1
ATOM 715 N N . ILE A 1 92 ? -4.391 0.303 -10.273 1 96.88 92 ILE A N 1
ATOM 716 C CA . ILE A 1 92 ? -3.584 0.511 -9.078 1 96.88 92 ILE A CA 1
ATOM 717 C C . ILE A 1 92 ? -4.465 0.413 -7.836 1 96.88 92 ILE A C 1
ATOM 719 O O . ILE A 1 92 ? -4.402 -0.571 -7.098 1 96.88 92 ILE A O 1
ATOM 723 N N . PHE A 1 93 ? -5.488 1.327 -7.734 1 97.31 93 PHE A N 1
ATOM 724 C CA . PHE A 1 93 ? -6.324 1.274 -6.539 1 97.31 93 PHE A CA 1
ATOM 725 C C . PHE A 1 93 ? -7.797 1.206 -6.914 1 97.31 93 PHE A C 1
ATOM 727 O O . PHE A 1 93 ? -8.609 0.642 -6.176 1 97.31 93 PHE A O 1
ATOM 734 N N . ASN A 1 94 ? -8.211 1.782 -8.117 1 96.81 94 ASN A N 1
ATOM 735 C CA . ASN A 1 94 ? -9.633 1.983 -8.406 1 96.81 94 ASN A CA 1
ATOM 736 C C . ASN A 1 94 ? -10.398 0.665 -8.391 1 96.81 94 ASN A C 1
ATOM 738 O O . ASN A 1 94 ? -11.477 0.575 -7.805 1 96.81 94 ASN A O 1
ATOM 742 N N . MET A 1 95 ? -9.852 -0.329 -9.023 1 93.88 95 MET A N 1
ATOM 743 C CA . MET A 1 95 ? -10.547 -1.611 -9.078 1 93.88 95 MET A CA 1
ATOM 744 C C . MET A 1 95 ? -10.625 -2.246 -7.695 1 93.88 95 MET A C 1
ATOM 746 O O . MET A 1 95 ? -11.602 -2.918 -7.367 1 93.88 95 MET A O 1
ATOM 750 N N . HIS A 1 96 ? -9.594 -2.08 -6.871 1 95.25 96 HIS A N 1
ATOM 751 C CA . HIS A 1 96 ? -9.625 -2.572 -5.5 1 95.25 96 HIS A CA 1
ATOM 752 C C . HIS A 1 96 ? -10.719 -1.876 -4.691 1 95.25 96 HIS A C 1
ATOM 754 O O . HIS A 1 96 ? -11.477 -2.529 -3.975 1 95.25 96 HIS A O 1
ATOM 760 N N . VAL A 1 97 ? -10.82 -0.56 -4.867 1 96.69 97 VAL A N 1
ATOM 761 C CA . VAL A 1 97 ? -11.82 0.216 -4.137 1 96.69 97 VAL A CA 1
ATOM 762 C C . VAL A 1 97 ? -13.219 -0.234 -4.543 1 96.69 97 VAL A C 1
ATOM 764 O O . VAL A 1 97 ? -14.094 -0.412 -3.691 1 96.69 97 VAL A O 1
ATOM 767 N N . LYS A 1 98 ? -13.422 -0.447 -5.824 1 94.38 98 LYS A N 1
ATOM 768 C CA . LYS A 1 98 ? -14.711 -0.948 -6.305 1 94.38 98 LYS A CA 1
ATOM 769 C C . LYS A 1 98 ? -15.047 -2.295 -5.672 1 94.38 98 LYS A C 1
ATOM 771 O O . LYS A 1 98 ? -16.172 -2.502 -5.195 1 94.38 98 LYS A O 1
ATOM 776 N N . GLY A 1 99 ? -14.109 -3.188 -5.664 1 93.25 99 GLY A N 1
ATOM 777 C CA . GLY A 1 99 ? -14.305 -4.484 -5.035 1 93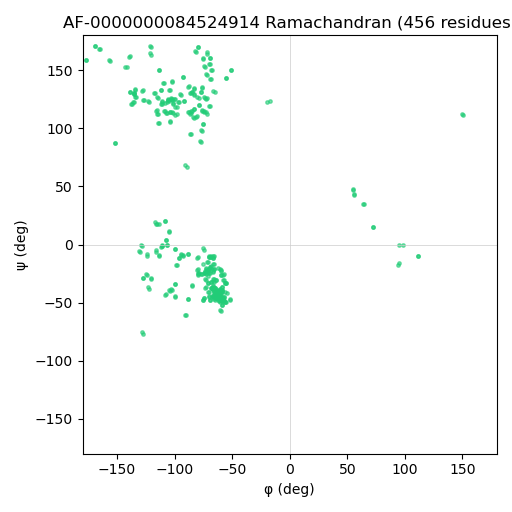.25 99 GLY A CA 1
ATOM 778 C C . GLY A 1 99 ? -14.602 -4.391 -3.551 1 93.25 99 GLY A C 1
ATOM 779 O O . GLY A 1 99 ? -15.461 -5.113 -3.037 1 93.25 99 GLY A O 1
ATOM 780 N N . LEU A 1 100 ? -13.922 -3.488 -2.855 1 94.81 100 LEU A N 1
ATOM 781 C CA . LEU A 1 100 ? -14.094 -3.326 -1.416 1 94.81 100 LEU A CA 1
ATOM 782 C C . LEU A 1 100 ? -15.445 -2.707 -1.094 1 94.81 100 LEU A C 1
ATOM 784 O O . LEU A 1 100 ? -16.031 -2.979 -0.038 1 94.81 100 LEU A O 1
ATOM 788 N N . GLU A 1 101 ? -15.922 -1.839 -1.984 1 94.56 101 GLU A N 1
ATOM 789 C CA . GLU A 1 101 ? -17.266 -1.307 -1.796 1 94.56 101 GLU A CA 1
ATOM 790 C C . GLU A 1 101 ? -18.312 -2.422 -1.814 1 94.56 101 GLU A C 1
ATOM 792 O O . GLU A 1 101 ? -19.219 -2.438 -0.986 1 94.56 101 GLU A O 1
ATOM 797 N N . GLU A 1 102 ? -18.062 -3.332 -2.658 1 90.38 102 GLU A N 1
ATOM 798 C CA . GLU A 1 102 ? -19.031 -4.391 -2.877 1 90.38 102 GLU A CA 1
ATOM 799 C C . GLU A 1 102 ? -18.859 -5.52 -1.867 1 90.38 102 GLU A C 1
ATOM 801 O O . GLU A 1 102 ? -19.844 -6.078 -1.375 1 90.38 102 GLU A O 1
ATOM 806 N N . HIS A 1 103 ? -17.641 -5.828 -1.456 1 91.12 103 HIS A N 1
ATOM 807 C CA . HIS A 1 103 ? -17.391 -7.082 -0.754 1 91.12 103 HIS A CA 1
ATOM 808 C C . HIS A 1 103 ? -16.641 -6.848 0.549 1 91.12 103 HIS A C 1
ATOM 810 O O . HIS A 1 103 ? -16.453 -7.773 1.34 1 91.12 103 HIS A O 1
ATOM 816 N N . GLY A 1 104 ? -16.312 -5.648 0.863 1 91.69 104 GLY A N 1
ATOM 817 C CA . GLY A 1 104 ? -15.445 -5.289 1.977 1 91.69 104 GLY A CA 1
ATOM 818 C C . GLY A 1 104 ? -15.875 -5.914 3.291 1 91.69 104 GLY A C 1
ATOM 819 O O . GLY A 1 104 ? -15.07 -6.551 3.975 1 91.69 104 GLY A O 1
ATOM 820 N N . PRO A 1 105 ? -17.172 -5.82 3.621 1 91.81 105 PRO A N 1
ATOM 821 C CA . PRO A 1 105 ? -17.641 -6.312 4.918 1 91.81 105 PRO A CA 1
ATOM 822 C C . PRO A 1 105 ? -17.516 -7.828 5.059 1 91.81 105 PRO A C 1
ATOM 824 O O . PRO A 1 105 ? -17.531 -8.352 6.172 1 91.81 105 PRO A O 1
ATOM 827 N N . PHE A 1 106 ? -17.203 -8.516 3.984 1 91.06 106 PHE A N 1
ATOM 828 C CA . PHE A 1 106 ? -17.266 -9.969 4.016 1 91.06 106 PHE A CA 1
ATOM 829 C C . PHE A 1 106 ? -15.859 -10.57 3.91 1 91.06 106 PHE A C 1
ATOM 831 O O . PHE A 1 106 ? -15.688 -11.781 4.016 1 91.06 106 PHE A O 1
ATOM 838 N N . ILE A 1 107 ? -14.938 -9.734 3.777 1 91.69 107 ILE A N 1
ATOM 839 C CA . ILE A 1 107 ? -13.578 -10.227 3.568 1 91.69 107 ILE A CA 1
ATOM 840 C C . ILE A 1 107 ? -12.977 -10.664 4.902 1 91.69 107 ILE A C 1
ATOM 842 O O . ILE A 1 107 ? -13.047 -9.93 5.891 1 91.69 107 ILE A O 1
ATOM 846 N N . LYS A 1 108 ? -12.492 -11.953 4.91 1 94.88 108 LYS A N 1
ATOM 847 C CA . LYS A 1 108 ? -11.695 -12.445 6.031 1 94.88 108 LYS A CA 1
ATOM 848 C C . LYS A 1 108 ? -10.219 -12.094 5.848 1 94.88 108 LYS A C 1
ATOM 850 O O . LYS A 1 108 ? -9.453 -12.898 5.309 1 94.88 108 LYS A O 1
ATOM 855 N N . TRP A 1 109 ? -9.742 -10.992 6.418 1 94.19 109 TRP A N 1
ATOM 856 C CA . TRP A 1 109 ? -8.461 -10.367 6.094 1 94.19 109 TRP A CA 1
ATOM 857 C C . TRP A 1 109 ? -7.301 -11.211 6.609 1 94.19 109 TRP A C 1
ATOM 859 O O . TRP A 1 109 ? -6.164 -11.055 6.152 1 94.19 109 TRP A O 1
ATOM 869 N N . ASP A 1 110 ? -7.523 -12.062 7.629 1 93.88 110 ASP A N 1
ATOM 870 C CA . ASP A 1 110 ? -6.465 -12.93 8.133 1 93.88 110 ASP A CA 1
ATOM 871 C C . ASP A 1 110 ? -6.059 -13.961 7.094 1 93.88 110 ASP A C 1
ATOM 873 O O . ASP A 1 110 ? -5.004 -14.594 7.211 1 93.88 110 ASP A O 1
ATOM 877 N N . GLU A 1 111 ? -6.844 -14.102 6.012 1 95.38 111 GLU A N 1
ATOM 878 C CA . GLU A 1 111 ? -6.551 -15.047 4.941 1 95.38 111 GLU A CA 1
ATOM 879 C C . GLU A 1 111 ? -6.047 -14.336 3.691 1 95.38 111 GLU A C 1
ATOM 881 O O . GLU A 1 111 ? -5.75 -14.977 2.682 1 95.38 111 GLU A O 1
ATOM 886 N N . VAL A 1 112 ? -5.961 -13.055 3.74 1 95.44 112 VAL A N 1
ATOM 887 C CA . VAL A 1 112 ? -5.645 -12.258 2.559 1 95.44 112 VAL A CA 1
ATOM 888 C C . VAL A 1 112 ? -4.195 -11.781 2.629 1 95.44 112 VAL A C 1
ATOM 890 O O . VAL A 1 112 ? -3.744 -11.297 3.668 1 95.44 112 VAL A O 1
ATOM 893 N N . PHE A 1 113 ? -3.484 -11.945 1.543 1 96.94 113 PHE A N 1
ATOM 894 C CA . PHE A 1 113 ? -2.109 -11.477 1.406 1 96.94 113 PHE A CA 1
ATOM 895 C C . PHE A 1 113 ? -1.951 -10.617 0.162 1 96.94 113 PHE A C 1
ATOM 897 O O . PHE A 1 113 ? -2.258 -11.055 -0.949 1 96.94 113 PHE A O 1
ATOM 904 N N . VAL A 1 114 ? -1.472 -9.43 0.347 1 97.31 114 VAL A N 1
ATOM 905 C CA . VAL A 1 114 ? -1.27 -8.531 -0.786 1 97.31 114 VAL A CA 1
ATOM 906 C C . VAL A 1 114 ? 0.085 -8.812 -1.433 1 97.31 114 VAL A C 1
ATOM 908 O O . VAL A 1 114 ? 1.098 -8.938 -0.738 1 97.31 114 VAL A O 1
ATOM 911 N N . GLU A 1 115 ? 0.072 -8.945 -2.721 1 98.06 115 GLU A N 1
ATOM 912 C CA . GLU A 1 115 ? 1.283 -9.117 -3.518 1 98.06 115 GLU A CA 1
ATOM 913 C C . GLU A 1 115 ? 1.653 -7.828 -4.246 1 98.06 115 GLU A C 1
ATOM 915 O O . GLU A 1 115 ? 0.916 -7.371 -5.121 1 98.06 115 GLU A O 1
ATOM 920 N N . GLY A 1 116 ? 2.799 -7.266 -3.838 1 98.44 116 GLY A N 1
ATOM 921 C CA . GLY A 1 116 ? 3.326 -6.195 -4.668 1 98.44 116 GLY A CA 1
ATOM 922 C C . GLY A 1 116 ? 3.959 -6.695 -5.953 1 98.44 116 GLY A C 1
ATOM 923 O O . GLY A 1 116 ? 5.102 -7.16 -5.953 1 98.44 116 GLY A O 1
ATOM 924 N N . TYR A 1 117 ? 3.242 -6.531 -7.055 1 97.88 117 TYR A N 1
ATOM 925 C CA . TYR A 1 117 ? 3.689 -6.988 -8.367 1 97.88 117 TYR A CA 1
ATOM 926 C C . TYR A 1 117 ? 4.617 -5.965 -9.016 1 97.88 117 TYR A C 1
ATOM 928 O O . TYR A 1 117 ? 4.312 -4.77 -9.031 1 97.88 117 TYR A O 1
ATOM 936 N N . VAL A 1 118 ? 5.73 -6.445 -9.461 1 98.62 118 VAL A N 1
ATOM 937 C CA . VAL A 1 118 ? 6.531 -5.703 -10.43 1 98.62 118 VAL A CA 1
ATOM 938 C C . VAL A 1 118 ? 6.582 -6.469 -11.75 1 98.62 118 VAL A C 1
ATOM 940 O O . VAL A 1 118 ? 7.211 -7.523 -11.844 1 98.62 118 VAL A O 1
ATOM 943 N N . VAL A 1 119 ? 5.938 -5.852 -12.734 1 97.88 119 VAL A N 1
ATOM 944 C CA . VAL A 1 119 ? 5.758 -6.512 -14.023 1 97.88 119 VAL A CA 1
ATOM 945 C C . VAL A 1 119 ? 6.914 -6.152 -14.953 1 97.88 119 VAL A C 1
ATOM 947 O O . VAL A 1 119 ? 7.156 -4.977 -15.227 1 97.88 119 VAL A O 1
ATOM 950 N N . GLY A 1 120 ? 7.602 -7.207 -15.461 1 97.81 120 GLY A N 1
ATOM 951 C CA . GLY A 1 120 ? 8.836 -6.934 -16.188 1 97.81 120 GLY A CA 1
ATOM 952 C C . GLY A 1 120 ? 8.758 -7.27 -17.656 1 97.81 120 GLY A C 1
ATOM 953 O O . GLY A 1 120 ? 9.648 -6.91 -18.438 1 97.81 120 GLY A O 1
ATOM 954 N N . ASN A 1 121 ? 7.691 -7.922 -18.094 1 97.31 121 ASN A N 1
ATOM 955 C CA . ASN A 1 121 ? 7.539 -8.305 -19.5 1 97.31 121 ASN A CA 1
ATOM 956 C C . ASN A 1 121 ? 6.488 -7.449 -20.188 1 97.31 121 ASN A C 1
ATOM 958 O O . ASN A 1 121 ? 5.289 -7.641 -19.984 1 97.31 121 ASN A O 1
ATOM 962 N N . GLU A 1 122 ? 6.883 -6.629 -21.125 1 97 122 GLU A N 1
ATOM 963 C CA . GLU A 1 122 ? 5.992 -5.68 -21.781 1 97 122 GLU A CA 1
ATOM 964 C C . GLU A 1 122 ? 4.941 -6.398 -22.625 1 97 122 GLU A C 1
ATOM 966 O O . GLU A 1 122 ? 3.873 -5.848 -22.906 1 97 122 GLU A O 1
ATOM 971 N N . ASP A 1 123 ? 5.246 -7.629 -23.031 1 95.88 123 ASP A N 1
ATOM 972 C CA . ASP A 1 123 ? 4.363 -8.359 -23.938 1 95.88 123 ASP A CA 1
ATOM 973 C C . ASP A 1 123 ? 3.312 -9.148 -23.156 1 95.88 123 ASP A C 1
ATOM 975 O O . ASP A 1 123 ? 2.391 -9.719 -23.734 1 95.88 123 ASP A O 1
ATOM 979 N N . SER A 1 124 ? 3.465 -9.18 -21.844 1 92.81 124 SER A N 1
ATOM 980 C CA . SER A 1 124 ? 2.516 -9.945 -21.047 1 92.81 124 SER A CA 1
ATOM 981 C C . SER A 1 124 ? 1.142 -9.281 -21.031 1 92.81 124 SER A C 1
ATOM 983 O O . SER A 1 124 ? 1.028 -8.07 -21.234 1 92.81 124 SER A O 1
ATOM 985 N N . ALA A 1 125 ? 0.078 -10.109 -20.781 1 88.81 125 ALA A N 1
ATOM 986 C CA . ALA A 1 125 ? -1.29 -9.609 -20.672 1 88.81 125 ALA A CA 1
ATOM 987 C C . ALA A 1 125 ? -1.423 -8.594 -19.547 1 88.81 125 ALA A C 1
ATOM 989 O O . ALA A 1 125 ? -2.066 -7.555 -19.703 1 88.81 125 ALA A O 1
ATOM 990 N N . VAL A 1 126 ? -0.797 -8.836 -18.422 1 91.88 126 VAL A N 1
ATOM 991 C CA . VAL A 1 126 ? -0.885 -7.961 -17.266 1 91.88 126 VAL A CA 1
ATOM 992 C C . VAL A 1 126 ? -0.247 -6.609 -17.578 1 91.88 126 VAL A C 1
ATOM 994 O O . VAL A 1 126 ? -0.786 -5.562 -17.234 1 91.88 126 VAL A O 1
ATOM 997 N N . ALA A 1 127 ? 0.94 -6.586 -18.266 1 96.31 127 ALA A N 1
ATOM 998 C CA . ALA A 1 127 ? 1.616 -5.34 -18.609 1 96.31 127 ALA A CA 1
ATOM 999 C C . ALA A 1 127 ? 0.74 -4.477 -19.516 1 96.31 127 ALA A C 1
ATOM 1001 O O . ALA A 1 127 ? 0.63 -3.266 -19.312 1 96.31 127 ALA A O 1
ATOM 1002 N N . LYS A 1 128 ? 0.149 -5.148 -20.469 1 95.88 128 LYS A N 1
ATOM 1003 C CA . LYS A 1 128 ? -0.706 -4.422 -21.406 1 95.88 128 LYS A CA 1
ATOM 1004 C C . LYS A 1 128 ? -1.945 -3.873 -20.703 1 95.88 128 LYS A C 1
ATOM 1006 O O . LYS A 1 128 ? -2.295 -2.703 -20.891 1 95.88 128 LYS A O 1
ATOM 1011 N N . LEU A 1 129 ? -2.562 -4.668 -19.891 1 93 129 LEU A N 1
ATOM 1012 C CA . LEU A 1 129 ? -3.781 -4.289 -19.188 1 93 129 LEU A CA 1
ATOM 1013 C C . LEU A 1 129 ? -3.523 -3.109 -18.25 1 93 129 LEU A C 1
ATOM 1015 O O . LEU A 1 129 ? -4.332 -2.18 -18.188 1 93 129 LEU A O 1
ATOM 1019 N N . THR A 1 130 ? -2.406 -3.074 -17.531 1 95.94 130 THR A N 1
ATOM 1020 C CA . THR A 1 130 ? -2.135 -2.111 -16.469 1 95.94 130 THR A CA 1
ATOM 1021 C C . THR A 1 130 ? -1.243 -0.983 -16.969 1 95.94 130 THR A C 1
ATOM 1023 O O . THR A 1 130 ? -0.904 -0.065 -16.219 1 95.94 130 THR A O 1
ATOM 1026 N N . GLU A 1 131 ? -0.776 -1.085 -18.266 1 98 131 GLU A N 1
ATOM 1027 C CA . GLU A 1 131 ? 0.148 -0.114 -18.844 1 98 131 GLU A CA 1
ATOM 1028 C C . GLU A 1 131 ? 1.405 0.025 -17.984 1 98 131 GLU A C 1
ATOM 1030 O O . GLU A 1 131 ? 1.846 1.14 -17.703 1 98 131 GLU A O 1
ATOM 1035 N N . SER A 1 132 ? 1.954 -1.116 -17.625 1 98.25 132 SER A N 1
ATOM 1036 C CA . SER A 1 132 ? 3.078 -1.144 -16.688 1 98.25 132 SER A CA 1
ATOM 1037 C C . SER A 1 132 ? 4.336 -0.562 -17.328 1 98.25 132 SER A C 1
ATOM 1039 O O . SER A 1 132 ? 4.582 -0.758 -18.516 1 98.25 132 SER A O 1
ATOM 1041 N N . ARG A 1 133 ? 5.156 0.163 -16.594 1 97.69 133 ARG A N 1
ATOM 1042 C CA . ARG A 1 133 ? 6.516 0.546 -16.953 1 97.69 133 ARG A CA 1
ATOM 1043 C C . ARG A 1 133 ? 7.48 -0.624 -16.781 1 97.69 133 ARG A C 1
ATOM 1045 O O . ARG A 1 133 ? 8.023 -0.834 -15.703 1 97.69 133 ARG A O 1
ATOM 1052 N N . THR A 1 134 ? 7.777 -1.308 -17.875 1 98.12 134 THR A N 1
ATOM 1053 C CA . THR A 1 134 ? 8.43 -2.605 -17.75 1 98.12 134 THR A CA 1
ATOM 1054 C C . THR A 1 134 ? 9.945 -2.465 -17.906 1 98.12 134 THR A C 1
ATOM 1056 O O . THR A 1 134 ? 10.688 -3.43 -17.719 1 98.12 134 THR A O 1
ATOM 1059 N N . ASN A 1 135 ? 10.406 -1.287 -18.359 1 97.38 135 ASN A N 1
ATOM 1060 C CA . ASN A 1 135 ? 11.844 -1.059 -18.438 1 97.38 135 ASN A CA 1
ATOM 1061 C C . ASN A 1 135 ? 12.43 -0.75 -17.062 1 97.38 135 ASN A C 1
ATOM 1063 O O . ASN A 1 135 ? 12.625 0.417 -16.703 1 97.38 135 ASN A O 1
ATOM 1067 N N . ILE A 1 136 ? 12.82 -1.737 -16.375 1 97.69 136 ILE A N 1
ATOM 1068 C CA . ILE A 1 136 ? 13.258 -1.599 -14.984 1 97.69 136 ILE A CA 1
ATOM 1069 C C . ILE A 1 136 ? 14.758 -1.871 -14.898 1 97.69 136 ILE A C 1
ATOM 1071 O O . ILE A 1 136 ? 15.234 -2.922 -15.328 1 97.69 136 ILE A O 1
ATOM 1075 N N . THR A 1 137 ? 15.492 -0.905 -14.43 1 98.12 137 THR A N 1
ATOM 1076 C CA . THR A 1 137 ? 16.906 -1.094 -14.117 1 98.12 137 THR A CA 1
ATOM 1077 C C . THR A 1 137 ? 17.062 -1.778 -12.758 1 98.12 137 THR A C 1
ATOM 1079 O O . THR A 1 137 ? 16.094 -1.99 -12.039 1 98.12 137 THR A O 1
ATOM 1082 N N . GLU A 1 138 ? 18.266 -2.199 -12.445 1 98.44 138 GLU A N 1
ATOM 1083 C CA . GLU A 1 138 ? 18.531 -2.775 -11.125 1 98.44 138 GLU A CA 1
ATOM 1084 C C . GLU A 1 138 ? 18.203 -1.791 -10.016 1 98.44 138 GLU A C 1
ATOM 1086 O O . GLU A 1 138 ? 17.609 -2.172 -9 1 98.44 138 GLU A O 1
ATOM 1091 N N . GLU A 1 139 ? 18.531 -0.509 -10.242 1 98.12 139 GLU A N 1
ATOM 1092 C CA . GLU A 1 139 ? 18.219 0.514 -9.25 1 98.12 139 GLU A CA 1
ATOM 1093 C C . GLU A 1 139 ? 16.703 0.73 -9.133 1 98.12 139 GLU A C 1
ATOM 1095 O O . GLU A 1 139 ? 16.188 0.944 -8.039 1 98.12 139 GLU A O 1
ATOM 1100 N N . GLY A 1 140 ? 16.078 0.653 -10.281 1 98.31 140 GLY A N 1
ATOM 1101 C CA . GLY A 1 140 ? 14.633 0.714 -10.266 1 98.31 140 GLY A CA 1
ATOM 1102 C C . GLY A 1 140 ? 13.992 -0.422 -9.492 1 98.31 140 GLY A C 1
ATOM 1103 O O . GLY A 1 140 ? 13.062 -0.202 -8.711 1 98.31 140 GLY A O 1
ATOM 1104 N N . MET A 1 141 ? 14.531 -1.624 -9.68 1 98.81 141 MET A N 1
ATOM 1105 C CA . MET A 1 141 ? 14.008 -2.785 -8.961 1 98.81 141 MET A CA 1
ATOM 1106 C C . MET A 1 141 ? 14.219 -2.639 -7.461 1 98.81 141 MET A C 1
ATOM 1108 O O . MET A 1 141 ? 13.336 -2.977 -6.672 1 98.81 141 MET A O 1
ATOM 1112 N N . LYS A 1 142 ? 15.383 -2.137 -7.086 1 98.75 142 LYS A N 1
ATOM 1113 C CA . LYS A 1 142 ? 15.602 -1.882 -5.664 1 98.75 142 LYS A CA 1
ATOM 1114 C C . LYS A 1 142 ? 14.562 -0.907 -5.113 1 98.75 142 LYS A C 1
ATOM 1116 O O . LYS A 1 142 ? 14.07 -1.086 -4 1 98.75 142 LYS A O 1
ATOM 1121 N N . ALA A 1 143 ? 14.258 0.102 -5.914 1 98.38 143 ALA A N 1
ATOM 1122 C CA . ALA A 1 143 ? 13.281 1.101 -5.488 1 98.38 143 ALA A CA 1
ATOM 1123 C C . ALA A 1 143 ? 11.898 0.476 -5.316 1 98.38 143 ALA A C 1
ATOM 1125 O O . ALA A 1 143 ? 11.227 0.702 -4.305 1 98.38 143 ALA A O 1
ATOM 1126 N N . TYR A 1 144 ? 11.484 -0.331 -6.301 1 98.81 144 TYR A N 1
ATOM 1127 C CA . TYR A 1 144 ? 10.203 -1.019 -6.191 1 98.81 144 TYR A CA 1
ATOM 1128 C C . TYR A 1 144 ? 10.195 -1.973 -5 1 98.81 144 TYR A C 1
ATOM 1130 O O . TYR A 1 144 ? 9.18 -2.105 -4.309 1 98.81 144 TYR A O 1
ATOM 1138 N N . ALA A 1 145 ? 11.32 -2.639 -4.805 1 98.88 145 ALA A N 1
ATOM 1139 C CA . ALA A 1 145 ? 11.438 -3.549 -3.668 1 98.88 145 ALA A CA 1
ATOM 1140 C C . ALA A 1 145 ? 11.289 -2.797 -2.348 1 98.88 145 ALA A C 1
ATOM 1142 O O . ALA A 1 145 ? 10.594 -3.256 -1.438 1 98.88 145 ALA A O 1
ATOM 1143 N N . ARG A 1 146 ? 11.891 -1.646 -2.186 1 98.31 146 ARG A N 1
ATOM 1144 C CA . ARG A 1 146 ? 11.773 -0.83 -0.981 1 98.31 146 ARG A CA 1
ATOM 1145 C C . ARG A 1 146 ? 10.344 -0.321 -0.803 1 98.31 146 ARG A C 1
ATOM 1147 O O . ARG A 1 146 ? 9.844 -0.246 0.32 1 98.31 146 ARG A O 1
ATOM 1154 N N . LEU A 1 147 ? 9.719 0.01 -1.958 1 98.38 147 LEU A N 1
ATOM 1155 C CA . LEU A 1 147 ? 8.312 0.409 -1.915 1 98.38 147 LEU A CA 1
ATOM 1156 C C . LEU A 1 147 ? 7.453 -0.701 -1.323 1 98.38 147 LEU A C 1
ATOM 1158 O O . LEU A 1 147 ? 6.695 -0.466 -0.38 1 98.38 147 LEU A O 1
ATOM 1162 N N . ALA A 1 148 ? 7.625 -1.907 -1.788 1 98.75 148 ALA A N 1
ATOM 1163 C CA . ALA A 1 148 ? 6.824 -3.047 -1.353 1 98.75 148 ALA A CA 1
ATOM 1164 C C . ALA A 1 148 ? 7.16 -3.436 0.085 1 98.75 148 ALA A C 1
ATOM 1166 O O . ALA A 1 148 ? 6.262 -3.592 0.917 1 98.75 148 ALA A O 1
ATOM 1167 N N . ASP A 1 149 ? 8.414 -3.492 0.417 1 98.56 149 ASP A N 1
ATOM 1168 C CA . ASP A 1 149 ? 8.906 -4.121 1.639 1 98.56 149 ASP A CA 1
ATOM 1169 C C . ASP A 1 149 ? 8.922 -3.129 2.799 1 98.56 149 ASP A C 1
ATOM 1171 O O . ASP A 1 149 ? 8.445 -3.438 3.893 1 98.56 149 ASP A O 1
ATOM 1175 N N . GLN A 1 150 ? 9.445 -1.944 2.564 1 97.56 150 GLN A N 1
ATOM 1176 C CA . GLN A 1 150 ? 9.672 -1.019 3.67 1 97.56 150 GLN A CA 1
ATOM 1177 C C . GLN A 1 150 ? 8.562 0.025 3.748 1 97.56 150 GLN A C 1
ATOM 1179 O O . GLN A 1 150 ? 8.039 0.305 4.828 1 97.56 150 GLN A O 1
ATOM 1184 N N . MET A 1 151 ? 8.18 0.58 2.615 1 97.19 151 MET A N 1
ATOM 1185 C CA . MET A 1 151 ? 7.191 1.657 2.658 1 97.19 151 MET A CA 1
ATOM 1186 C C . MET A 1 151 ? 5.793 1.105 2.914 1 97.19 151 MET A C 1
ATOM 1188 O O . MET A 1 151 ? 5.102 1.556 3.83 1 97.19 151 MET A O 1
ATOM 1192 N N . LEU A 1 152 ? 5.398 0.024 2.141 1 98.31 152 LEU A N 1
ATOM 1193 C CA . LEU A 1 152 ? 4.043 -0.508 2.234 1 98.31 152 LEU A CA 1
ATOM 1194 C C . LEU A 1 152 ? 4.004 -1.733 3.143 1 98.31 152 LEU A C 1
ATOM 1196 O O . LEU A 1 152 ? 2.928 -2.162 3.564 1 98.31 152 LEU A O 1
ATOM 1200 N N . LYS A 1 153 ? 5.18 -2.32 3.391 1 98 153 LYS A N 1
ATOM 1201 C CA . LYS A 1 153 ? 5.32 -3.475 4.273 1 98 153 LYS A CA 1
ATOM 1202 C C . LYS A 1 153 ? 4.422 -4.625 3.826 1 98 153 LYS A C 1
ATOM 1204 O O . LYS A 1 153 ? 3.732 -5.234 4.645 1 98 153 LYS A O 1
ATOM 1209 N N . LEU A 1 154 ? 4.398 -4.855 2.525 1 98.5 154 LEU A N 1
ATOM 1210 C CA . LEU A 1 154 ? 3.645 -5.965 1.955 1 98.5 154 LEU A CA 1
ATOM 1211 C C . LEU A 1 154 ? 4.324 -7.297 2.262 1 98.5 154 LEU A C 1
ATOM 1213 O O . LEU A 1 154 ? 5.551 -7.375 2.309 1 98.5 154 LEU A O 1
ATOM 1217 N N . PRO A 1 155 ? 3.574 -8.336 2.453 1 98.06 155 PRO A N 1
ATOM 1218 C CA . PRO A 1 155 ? 4.176 -9.633 2.791 1 98.06 155 PRO A CA 1
ATOM 1219 C C . PRO A 1 155 ? 4.895 -10.273 1.609 1 98.06 155 PRO A C 1
ATOM 1221 O O . PRO A 1 155 ? 5.797 -11.094 1.803 1 98.06 155 PRO A O 1
ATOM 1224 N N . ILE A 1 156 ? 4.523 -9.852 0.34 1 98.62 156 ILE A N 1
ATOM 1225 C CA . ILE A 1 156 ? 5.074 -10.5 -0.844 1 98.62 156 ILE A CA 1
ATOM 1226 C C . ILE A 1 156 ? 5.488 -9.445 -1.867 1 98.62 156 ILE A C 1
ATOM 1228 O O . ILE A 1 156 ? 4.762 -8.477 -2.105 1 98.62 156 ILE A O 1
ATOM 1232 N N . LEU A 1 157 ? 6.68 -9.562 -2.326 1 98.88 157 LEU A N 1
ATOM 1233 C CA . LEU A 1 157 ? 7.109 -8.922 -3.566 1 98.88 157 LEU A CA 1
ATOM 1234 C C . LEU A 1 157 ? 7.152 -9.93 -4.707 1 98.88 157 LEU A C 1
ATOM 1236 O O . LEU A 1 157 ? 7.938 -10.883 -4.676 1 98.88 157 LEU A O 1
ATOM 1240 N N . TYR A 1 158 ? 6.293 -9.742 -5.664 1 98.69 158 TYR A N 1
ATOM 1241 C CA . TYR A 1 158 ? 6.211 -10.664 -6.797 1 98.69 158 TYR A CA 1
ATOM 1242 C C . TYR A 1 158 ? 6.852 -10.062 -8.039 1 98.69 158 TYR A C 1
ATOM 1244 O O . TYR A 1 158 ? 6.301 -9.133 -8.641 1 98.69 158 TYR A O 1
ATOM 1252 N N . ILE A 1 159 ? 7.996 -10.555 -8.352 1 98.69 159 ILE A N 1
ATOM 1253 C CA . ILE A 1 159 ? 8.656 -10.188 -9.594 1 98.69 159 ILE A CA 1
ATOM 1254 C C . ILE A 1 159 ? 8.117 -11.039 -10.742 1 98.69 159 ILE A C 1
ATOM 1256 O O . ILE A 1 159 ? 8.445 -12.227 -10.852 1 98.69 159 ILE A O 1
ATOM 1260 N N . GLU A 1 160 ? 7.348 -10.391 -11.602 1 96.31 160 GLU A N 1
ATOM 1261 C CA . GLU A 1 160 ? 6.496 -11.102 -12.547 1 96.31 160 GLU A CA 1
ATOM 1262 C C . GLU A 1 160 ? 6.934 -10.852 -13.984 1 96.31 160 GLU A C 1
ATOM 1264 O O . GLU A 1 160 ? 6.855 -9.719 -14.477 1 96.31 160 GLU A O 1
ATOM 1269 N N . PHE A 1 161 ? 7.395 -11.836 -14.742 1 95.38 161 PHE A N 1
ATOM 1270 C CA . PHE A 1 161 ? 7.824 -11.711 -16.125 1 95.38 161 PHE A CA 1
ATOM 1271 C C . PHE A 1 161 ? 6.945 -12.555 -17.047 1 95.38 161 PHE A C 1
ATOM 1273 O O . PHE A 1 161 ? 7.309 -12.82 -18.188 1 95.38 161 PHE A O 1
ATOM 1280 N N . SER A 1 162 ? 5.789 -12.914 -16.594 1 84.5 162 SER A N 1
ATOM 1281 C CA . SER A 1 162 ? 4.867 -13.797 -17.297 1 84.5 162 SER A CA 1
ATOM 1282 C C . SER A 1 162 ? 5.195 -13.852 -18.797 1 84.5 162 SER A C 1
ATOM 1284 O O . SER A 1 162 ? 5.285 -12.812 -19.453 1 84.5 162 SER A O 1
ATOM 1286 N N . GLY A 1 163 ? 5.449 -15.031 -19.344 1 84.06 163 GLY A N 1
ATOM 1287 C CA . GLY A 1 163 ? 5.609 -15.273 -20.766 1 84.06 163 GLY A CA 1
ATOM 1288 C C . GLY A 1 163 ? 7.059 -15.242 -21.219 1 84.06 163 GLY A C 1
ATOM 1289 O O . GLY A 1 163 ? 7.379 -15.68 -22.328 1 84.06 163 GLY A O 1
ATOM 1290 N N . SER A 1 164 ? 7.902 -14.672 -20.328 1 93.38 164 SER A N 1
ATOM 1291 C CA . SER A 1 164 ? 9.32 -14.609 -20.656 1 93.38 164 SER A CA 1
ATOM 1292 C C . SER A 1 164 ? 10.188 -14.828 -19.422 1 93.38 164 SER A C 1
ATOM 1294 O O . SER A 1 164 ? 9.734 -14.602 -18.297 1 93.38 164 SER A O 1
ATOM 1296 N N . TYR A 1 165 ? 11.414 -15.359 -19.688 1 97.12 165 TYR A N 1
ATOM 1297 C CA . TYR A 1 165 ? 12.375 -15.492 -18.594 1 97.12 165 TYR A CA 1
ATOM 1298 C C . TYR A 1 165 ? 12.953 -14.133 -18.219 1 97.12 165 TYR A C 1
ATOM 1300 O O . TYR A 1 165 ? 13.398 -13.375 -19.078 1 97.12 165 TYR A O 1
ATOM 1308 N N . GLY A 1 166 ? 12.883 -13.805 -16.984 1 96.88 166 GLY A N 1
ATOM 1309 C CA . GLY A 1 166 ? 13.32 -12.5 -16.516 1 96.88 166 GLY A CA 1
ATOM 1310 C C . GLY A 1 166 ? 14.82 -12.414 -16.297 1 96.88 166 GLY A C 1
ATOM 1311 O O . GLY A 1 166 ? 15.516 -13.438 -16.297 1 96.88 166 GLY A O 1
ATOM 1312 N N . ASN A 1 167 ? 15.297 -11.234 -16.156 1 96.75 167 ASN A N 1
ATOM 1313 C CA . ASN A 1 167 ? 16.703 -10.984 -15.844 1 96.75 167 ASN A CA 1
ATOM 1314 C C . ASN A 1 167 ? 17.016 -11.305 -14.383 1 96.75 167 ASN A C 1
ATOM 1316 O O . ASN A 1 167 ? 16.531 -10.625 -13.477 1 96.75 167 ASN A O 1
ATOM 1320 N N . PRO A 1 168 ? 17.859 -12.336 -14.141 1 97.94 168 PRO A N 1
ATOM 1321 C CA . PRO A 1 168 ? 18.172 -12.711 -12.758 1 97.94 168 PRO A CA 1
ATOM 1322 C C . PRO A 1 168 ? 18.766 -11.547 -11.953 1 97.94 168 PRO A C 1
ATOM 1324 O O . PRO A 1 168 ? 18.562 -11.477 -10.734 1 97.94 168 PRO A O 1
ATOM 1327 N N . ALA A 1 169 ? 19.391 -10.602 -12.617 1 98.5 169 ALA A N 1
ATOM 1328 C CA . ALA A 1 169 ? 20.016 -9.469 -11.93 1 98.5 169 ALA A CA 1
ATOM 1329 C C . ALA A 1 169 ? 18.953 -8.617 -11.219 1 98.5 169 ALA A C 1
ATOM 1331 O O . ALA A 1 169 ? 19.25 -7.996 -10.195 1 98.5 169 ALA A O 1
ATOM 1332 N N . LEU A 1 170 ? 17.781 -8.586 -11.758 1 98.62 170 LEU A N 1
ATOM 1333 C CA . LEU A 1 170 ? 16.703 -7.836 -11.117 1 98.62 170 LEU A CA 1
ATOM 1334 C C . LEU A 1 170 ? 16.25 -8.523 -9.836 1 98.62 170 LEU A C 1
ATOM 1336 O O . LEU A 1 170 ? 15.977 -7.855 -8.828 1 98.62 170 LEU A O 1
ATOM 1340 N N . VAL A 1 171 ? 16.156 -9.859 -9.867 1 98.69 171 VAL A N 1
ATOM 1341 C CA . VAL A 1 171 ? 15.773 -10.609 -8.68 1 98.69 171 VAL A CA 1
ATOM 1342 C C . VAL A 1 171 ? 16.844 -10.469 -7.602 1 98.69 171 VAL A C 1
ATOM 1344 O O . VAL A 1 171 ? 16.531 -10.266 -6.426 1 98.69 171 VAL A O 1
ATOM 1347 N N . GLN A 1 172 ? 18.078 -10.516 -8.039 1 98.56 172 GLN A N 1
ATOM 1348 C CA . GLN A 1 172 ? 19.203 -10.312 -7.133 1 98.56 172 GLN A CA 1
ATOM 1349 C C . GLN A 1 172 ? 19.156 -8.922 -6.504 1 98.56 172 GLN A C 1
ATOM 1351 O O . GLN A 1 172 ? 19.391 -8.773 -5.305 1 98.56 172 GLN A O 1
ATOM 1356 N N . ALA A 1 173 ? 18.906 -7.941 -7.352 1 98.69 173 ALA A N 1
ATOM 1357 C CA . ALA A 1 173 ? 18.828 -6.562 -6.871 1 98.69 173 ALA A CA 1
ATOM 1358 C C . ALA A 1 173 ? 17.766 -6.422 -5.781 1 98.69 173 ALA A C 1
ATOM 1360 O O . ALA A 1 173 ? 18.016 -5.789 -4.75 1 98.69 173 ALA A O 1
ATOM 1361 N N . ALA A 1 174 ? 16.625 -6.996 -5.992 1 98.81 174 ALA A N 1
ATOM 1362 C CA . ALA A 1 174 ? 15.555 -6.957 -4.996 1 98.81 174 ALA A CA 1
ATOM 1363 C C . ALA A 1 174 ? 15.992 -7.645 -3.703 1 98.81 174 ALA A C 1
ATOM 1365 O O . ALA A 1 174 ? 15.773 -7.117 -2.609 1 98.81 174 ALA A O 1
ATOM 1366 N N . GLN A 1 175 ? 16.594 -8.789 -3.863 1 98.44 175 GLN A N 1
ATOM 1367 C CA . GLN A 1 175 ? 17.016 -9.594 -2.719 1 98.44 175 GLN A CA 1
ATOM 1368 C C . GLN A 1 175 ? 17.953 -8.805 -1.811 1 98.44 175 GLN A C 1
ATOM 1370 O O . GLN A 1 175 ? 17.922 -8.961 -0.587 1 98.44 175 GLN A O 1
ATOM 1375 N N . LYS A 1 176 ? 18.703 -7.926 -2.34 1 98.06 176 LYS A N 1
ATOM 1376 C CA . LYS A 1 176 ? 19.719 -7.168 -1.599 1 98.06 176 LYS A CA 1
ATOM 1377 C C . LYS A 1 176 ? 19.062 -6.184 -0.634 1 98.06 176 LYS A C 1
ATOM 1379 O O . LYS A 1 176 ? 19.672 -5.75 0.336 1 98.06 176 LYS A O 1
ATOM 1384 N N . VAL A 1 177 ? 17.781 -5.836 -0.908 1 98.31 177 VAL A N 1
ATOM 1385 C CA . VAL A 1 177 ? 17.266 -4.723 -0.123 1 98.31 177 VAL A CA 1
ATOM 1386 C C . VAL A 1 177 ? 15.984 -5.156 0.597 1 98.31 177 VAL A C 1
ATOM 1388 O O . VAL A 1 177 ? 15.453 -4.414 1.426 1 98.31 177 VAL A O 1
ATOM 1391 N N . VAL A 1 178 ? 15.461 -6.367 0.262 1 98.38 178 VAL A N 1
ATOM 1392 C CA . VAL A 1 178 ? 14.242 -6.855 0.898 1 98.38 178 VAL A CA 1
ATOM 1393 C C . VAL A 1 178 ? 14.578 -7.508 2.236 1 98.38 178 VAL A C 1
ATOM 1395 O O . VAL A 1 178 ? 15.484 -8.344 2.314 1 98.38 178 VAL A O 1
ATOM 1398 N N . HIS A 1 179 ? 13.781 -7.16 3.291 1 96.44 179 HIS A N 1
ATOM 1399 C CA . HIS A 1 179 ? 14.07 -7.672 4.625 1 96.44 179 HIS A CA 1
ATOM 1400 C C . HIS A 1 179 ? 12.875 -8.414 5.207 1 96.44 179 HIS A C 1
ATOM 1402 O O . HIS A 1 179 ? 13.039 -9.289 6.062 1 96.44 179 HIS A O 1
ATOM 1408 N N . ASN A 1 180 ? 11.734 -8.109 4.801 1 96.5 180 ASN A N 1
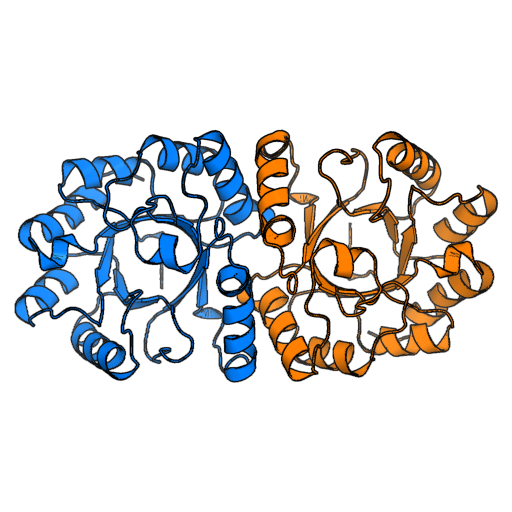ATOM 1409 C CA . ASN A 1 180 ? 10.539 -8.609 5.461 1 96.5 180 ASN A CA 1
ATOM 1410 C C . ASN A 1 180 ? 9.648 -9.383 4.488 1 96.5 180 ASN A C 1
ATOM 1412 O O . ASN A 1 180 ? 9.102 -10.43 4.84 1 96.5 180 ASN A O 1
ATOM 1416 N N . SER A 1 181 ? 9.531 -8.945 3.264 1 98.06 181 SER A N 1
ATOM 1417 C CA . SER A 1 181 ? 8.68 -9.57 2.262 1 98.06 181 SER A CA 1
ATOM 1418 C C . SER A 1 181 ? 9.273 -10.883 1.767 1 98.06 181 SER A C 1
ATOM 1420 O O . SER A 1 181 ? 10.484 -11.086 1.841 1 98.06 181 SER A O 1
ATOM 1422 N N . ARG A 1 182 ? 8.43 -11.742 1.348 1 98.31 182 ARG A N 1
ATOM 1423 C CA . ARG A 1 182 ? 8.875 -12.898 0.578 1 98.31 182 ARG A CA 1
ATOM 1424 C C . ARG A 1 182 ? 8.977 -12.562 -0.907 1 98.31 182 ARG A C 1
ATOM 1426 O O . ARG A 1 182 ? 8.031 -12.023 -1.493 1 98.31 182 ARG A O 1
ATOM 1433 N N . ILE A 1 183 ? 10.109 -12.898 -1.479 1 98.69 183 ILE A N 1
ATOM 1434 C CA . ILE A 1 183 ? 10.281 -12.641 -2.904 1 98.69 183 ILE A CA 1
ATOM 1435 C C . ILE A 1 183 ? 9.758 -13.828 -3.713 1 98.69 183 ILE A C 1
ATOM 1437 O O . ILE A 1 183 ? 10.297 -14.938 -3.617 1 98.69 183 ILE A O 1
ATOM 1441 N N . PHE A 1 184 ? 8.688 -13.602 -4.469 1 98.75 184 PHE A N 1
ATOM 1442 C CA . PHE A 1 184 ? 8.172 -14.523 -5.473 1 98.75 184 PHE A CA 1
ATOM 1443 C C . PHE A 1 184 ? 8.711 -14.18 -6.852 1 98.75 184 PHE A C 1
ATOM 1445 O O . PHE A 1 184 ? 8.758 -13.008 -7.234 1 98.75 184 PHE A O 1
ATOM 1452 N N . TYR A 1 185 ? 9.227 -15.141 -7.465 1 98.56 185 TYR A N 1
ATOM 1453 C CA . TYR A 1 185 ? 9.562 -14.953 -8.867 1 98.56 185 TYR A CA 1
ATOM 1454 C C . TYR A 1 185 ? 8.719 -15.859 -9.758 1 98.56 185 TYR A C 1
ATOM 1456 O O . TYR A 1 185 ? 8.609 -17.062 -9.508 1 98.56 185 TYR A O 1
ATOM 1464 N N . GLY A 1 186 ? 8.07 -15.258 -10.719 1 96.81 186 GLY A N 1
ATOM 1465 C CA . GLY A 1 186 ? 7.371 -15.992 -11.766 1 96.81 186 GLY A CA 1
ATOM 1466 C C . GLY A 1 186 ? 7.637 -15.453 -13.156 1 96.81 186 GLY A C 1
ATOM 1467 O O . GLY A 1 186 ? 7.613 -14.234 -13.367 1 96.81 186 GLY A O 1
ATOM 1468 N N . GLY A 1 187 ? 7.926 -16.375 -14.07 1 92.31 187 GLY A N 1
ATOM 1469 C CA . GLY A 1 187 ? 8.078 -15.914 -15.445 1 92.31 187 GLY A CA 1
ATOM 1470 C C . GLY A 1 187 ? 9.047 -16.766 -16.25 1 92.31 187 GLY A C 1
ATOM 1471 O O . GLY A 1 187 ? 10.258 -16.641 -16.094 1 92.31 187 GLY A O 1
ATOM 1472 N N . GLY A 1 188 ? 8.523 -17.453 -17.172 1 92.31 188 GLY A N 1
ATOM 1473 C CA . GLY A 1 188 ? 9.242 -17.969 -18.328 1 92.31 188 GLY A CA 1
ATOM 1474 C C . GLY A 1 188 ? 10.18 -19.109 -17.984 1 92.31 188 GLY A C 1
ATOM 1475 O O . GLY A 1 188 ? 11.094 -19.422 -18.75 1 92.31 188 GLY A O 1
ATOM 1476 N N . ILE A 1 189 ? 10.047 -19.703 -16.828 1 96.44 189 ILE A N 1
ATOM 1477 C CA . ILE A 1 189 ? 10.906 -20.828 -16.484 1 96.44 189 ILE A CA 1
ATOM 1478 C C . ILE A 1 189 ? 10.508 -22.047 -17.297 1 96.44 189 ILE A C 1
ATOM 1480 O O . ILE A 1 189 ? 9.352 -22.484 -17.25 1 96.44 189 ILE A O 1
ATOM 1484 N N . ARG A 1 190 ? 11.516 -22.625 -18 1 94.88 190 ARG A N 1
ATOM 1485 C CA . ARG A 1 190 ? 11.211 -23.75 -18.875 1 94.88 190 ARG A CA 1
ATOM 1486 C C . ARG A 1 190 ? 12.172 -24.922 -18.625 1 94.88 190 ARG A C 1
ATOM 1488 O O . ARG A 1 190 ? 12.055 -25.969 -19.234 1 94.88 190 ARG A O 1
ATOM 1495 N N . SER A 1 191 ? 13.164 -24.641 -17.75 1 95.81 191 SER A N 1
ATOM 1496 C CA . SER A 1 191 ? 14.156 -25.672 -17.484 1 95.81 191 SER A CA 1
ATOM 1497 C C . SER A 1 191 ? 14.531 -25.719 -16.016 1 95.81 191 SER A C 1
ATOM 1499 O O . SER A 1 191 ? 14.273 -24.75 -15.273 1 95.81 191 SER A O 1
ATOM 1501 N N . VAL A 1 192 ? 15.078 -26.781 -15.68 1 97.56 192 VAL A N 1
ATOM 1502 C CA . VAL A 1 192 ? 15.57 -26.969 -14.32 1 97.56 192 VAL A CA 1
ATOM 1503 C C . VAL A 1 192 ? 16.656 -25.953 -14.008 1 97.56 192 VAL A C 1
ATOM 1505 O O . VAL A 1 192 ? 16.719 -25.406 -12.906 1 97.56 192 VAL A O 1
ATOM 1508 N N . GLU A 1 193 ? 17.547 -25.672 -15 1 97.88 193 GLU A N 1
ATOM 1509 C CA . GLU A 1 193 ? 18.625 -24.719 -14.82 1 97.88 193 GLU A CA 1
ATOM 1510 C C . GLU A 1 193 ? 18.094 -23.328 -14.5 1 97.88 193 GLU A C 1
ATOM 1512 O O . GLU A 1 193 ? 18.609 -22.641 -13.609 1 97.88 193 GLU A O 1
ATOM 1517 N N . GLN A 1 194 ? 17.109 -22.953 -15.219 1 98.06 194 GLN A N 1
ATOM 1518 C CA . GLN A 1 194 ? 16.484 -21.656 -14.992 1 98.06 194 GLN A CA 1
ATOM 1519 C C . GLN A 1 194 ? 15.82 -21.594 -13.617 1 98.06 194 GLN A C 1
ATOM 1521 O O . GLN A 1 194 ? 15.922 -20.578 -12.922 1 98.06 194 GLN A O 1
ATOM 1526 N N . ALA A 1 195 ? 15.148 -22.703 -13.25 1 98.31 195 ALA A N 1
ATOM 1527 C CA . ALA A 1 195 ? 14.508 -22.766 -11.938 1 98.31 195 ALA A CA 1
ATOM 1528 C C . ALA A 1 195 ? 15.531 -22.625 -10.812 1 98.31 195 ALA A C 1
ATOM 1530 O O . ALA A 1 195 ? 15.32 -21.875 -9.867 1 98.31 195 ALA A O 1
ATOM 1531 N N . ILE A 1 196 ? 16.625 -23.328 -10.961 1 98.38 196 ILE A N 1
ATOM 1532 C CA . ILE A 1 196 ? 17.703 -23.281 -9.977 1 98.38 196 ILE A CA 1
ATOM 1533 C C . ILE A 1 196 ? 18.281 -21.875 -9.898 1 98.38 196 ILE A C 1
ATOM 1535 O O . ILE A 1 196 ? 18.5 -21.359 -8.805 1 98.38 196 ILE A O 1
ATOM 1539 N N . GLU A 1 197 ? 18.484 -21.297 -11.039 1 98.19 197 GLU A N 1
ATOM 1540 C CA . GLU A 1 197 ? 19.062 -19.953 -11.086 1 98.19 197 GLU A CA 1
ATOM 1541 C C . GLU A 1 197 ? 18.219 -18.953 -10.305 1 98.19 197 GLU A C 1
ATOM 1543 O O . GLU A 1 197 ? 18.734 -18.234 -9.445 1 98.19 197 GLU A O 1
ATOM 1548 N N . MET A 1 198 ? 16.938 -18.953 -10.539 1 98.38 198 MET A N 1
ATOM 1549 C CA . MET A 1 198 ? 16.078 -17.984 -9.883 1 98.38 198 MET A CA 1
ATOM 1550 C C . MET A 1 198 ? 15.891 -18.328 -8.406 1 98.38 198 MET A C 1
ATOM 1552 O O . MET A 1 198 ? 15.758 -17.438 -7.566 1 98.38 198 MET A O 1
ATOM 1556 N N . ALA A 1 199 ? 15.961 -19.641 -8.102 1 98.44 199 ALA A N 1
ATOM 1557 C CA . ALA A 1 199 ? 15.781 -20.094 -6.723 1 98.44 199 ALA A CA 1
ATOM 1558 C C . ALA A 1 199 ? 16.922 -19.609 -5.828 1 98.44 199 ALA A C 1
ATOM 1560 O O . ALA A 1 199 ? 16.781 -19.578 -4.602 1 98.44 199 ALA A O 1
ATOM 1561 N N . GLN A 1 200 ? 18 -19.188 -6.43 1 97.81 200 GLN A N 1
ATOM 1562 C CA . GLN A 1 200 ? 19.125 -18.656 -5.66 1 97.81 200 GLN A CA 1
ATOM 1563 C C . GLN A 1 200 ? 18.766 -17.312 -5.039 1 97.81 200 GLN A C 1
ATOM 1565 O O . GLN A 1 200 ? 19.312 -16.938 -3.998 1 97.81 200 GLN A O 1
ATOM 1570 N N . TRP A 1 201 ? 17.797 -16.656 -5.684 1 97.62 201 TRP A N 1
ATOM 1571 C CA . TRP A 1 201 ? 17.578 -15.266 -5.297 1 97.62 201 TRP A CA 1
ATOM 1572 C C . TRP A 1 201 ? 16.156 -15.055 -4.801 1 97.62 201 TRP A C 1
ATOM 1574 O O . TRP A 1 201 ? 15.914 -14.211 -3.938 1 97.62 201 TRP A O 1
ATOM 1584 N N . ALA A 1 202 ? 15.25 -15.836 -5.285 1 98.25 202 ALA A N 1
ATOM 1585 C CA . ALA A 1 202 ? 13.852 -15.727 -4.879 1 98.25 202 ALA A CA 1
ATOM 1586 C C . ALA A 1 202 ? 13.539 -16.672 -3.717 1 98.25 202 ALA A C 1
ATOM 1588 O O . ALA A 1 202 ? 14.109 -17.75 -3.625 1 98.25 202 ALA A O 1
ATOM 1589 N N . ASP A 1 203 ? 12.695 -16.266 -2.795 1 98.25 203 ASP A N 1
ATOM 1590 C CA . ASP A 1 203 ? 12.203 -17.156 -1.746 1 98.25 203 ASP A CA 1
ATOM 1591 C C . ASP A 1 203 ? 11.312 -18.234 -2.324 1 98.25 203 ASP A C 1
ATOM 1593 O O . ASP A 1 203 ? 11.336 -19.391 -1.858 1 98.25 203 ASP A O 1
ATOM 1597 N N . THR A 1 204 ? 10.523 -17.938 -3.289 1 98.62 204 THR A N 1
ATOM 1598 C CA . THR A 1 204 ? 9.578 -18.844 -3.928 1 98.62 204 THR A CA 1
ATOM 1599 C C . THR A 1 204 ? 9.633 -18.703 -5.445 1 98.62 204 THR A C 1
ATOM 1601 O O . THR A 1 204 ? 9.609 -17.594 -5.973 1 98.62 204 THR A O 1
ATOM 1604 N N . VAL A 1 205 ? 9.75 -19.781 -6.094 1 98.56 205 VAL A N 1
ATOM 1605 C CA . VAL A 1 205 ? 9.703 -19.828 -7.551 1 98.56 205 VAL A CA 1
ATOM 1606 C C . VAL A 1 205 ? 8.344 -20.344 -8.016 1 98.56 205 VAL A C 1
ATOM 1608 O O . VAL A 1 205 ? 7.898 -21.406 -7.59 1 98.56 205 VAL A O 1
ATOM 1611 N N . ILE A 1 206 ? 7.703 -19.562 -8.859 1 98.38 206 ILE A N 1
ATOM 1612 C CA . ILE A 1 206 ? 6.375 -19.891 -9.367 1 98.38 206 ILE A CA 1
ATOM 1613 C C . ILE A 1 206 ? 6.48 -20.438 -10.789 1 98.38 206 ILE A C 1
ATOM 1615 O O . ILE A 1 206 ? 7.035 -19.781 -11.672 1 98.38 206 ILE A O 1
ATOM 1619 N N . ILE A 1 207 ? 5.938 -21.594 -10.984 1 97.81 207 ILE A N 1
ATOM 1620 C CA . ILE A 1 207 ? 5.938 -22.266 -12.281 1 97.81 207 ILE A CA 1
ATOM 1621 C C . ILE A 1 207 ? 4.516 -22.297 -12.844 1 97.81 207 ILE A C 1
ATOM 1623 O O . ILE A 1 207 ? 3.604 -22.812 -12.188 1 97.81 207 ILE A O 1
ATOM 1627 N N . GLY A 1 208 ? 4.297 -21.766 -14.023 1 94.56 208 GLY A N 1
ATOM 1628 C CA . GLY A 1 208 ? 2.941 -21.641 -14.539 1 94.56 208 GLY A CA 1
ATOM 1629 C C . GLY A 1 208 ? 2.783 -22.234 -15.93 1 94.56 208 GLY A C 1
ATOM 1630 O O . GLY A 1 208 ? 2.504 -23.422 -16.078 1 94.56 208 GLY A O 1
ATOM 1631 N N . ASN A 1 209 ? 3.215 -21.609 -17.016 1 92.12 209 ASN A N 1
ATOM 1632 C CA . ASN A 1 209 ? 2.902 -21.891 -18.406 1 92.12 209 ASN A CA 1
ATOM 1633 C C . ASN A 1 209 ? 3.426 -23.25 -18.844 1 92.12 209 ASN A C 1
ATOM 1635 O O . ASN A 1 209 ? 2.766 -23.969 -19.594 1 92.12 209 ASN A O 1
ATOM 1639 N N . ILE A 1 210 ? 4.535 -23.625 -18.406 1 95.62 210 ILE A N 1
ATOM 1640 C CA . ILE A 1 210 ? 5.191 -24.828 -18.906 1 95.62 210 ILE A CA 1
ATOM 1641 C C . ILE A 1 210 ? 4.395 -26.062 -18.5 1 95.62 210 ILE A C 1
ATOM 1643 O O . ILE A 1 210 ? 4.547 -27.141 -19.094 1 95.62 210 ILE A O 1
ATOM 1647 N N . ILE A 1 211 ? 3.555 -25.922 -17.453 1 96.75 211 ILE A N 1
ATOM 1648 C CA . ILE A 1 211 ? 2.709 -27.016 -17.016 1 96.75 211 ILE A CA 1
ATOM 1649 C C . ILE A 1 211 ? 1.86 -27.516 -18.172 1 96.75 211 ILE A C 1
ATOM 1651 O O . ILE A 1 211 ? 1.643 -28.719 -18.312 1 96.75 211 ILE A O 1
ATOM 1655 N N . TYR A 1 212 ? 1.456 -26.625 -19.078 1 95 212 TYR A N 1
ATOM 1656 C CA . TYR A 1 212 ? 0.519 -26.922 -20.156 1 95 212 TYR A CA 1
ATOM 1657 C C . TYR A 1 212 ? 1.259 -27.297 -21.438 1 95 212 TYR A C 1
ATOM 1659 O O . TYR A 1 212 ? 0.644 -27.734 -22.422 1 95 212 TYR A O 1
ATOM 1667 N N . GLU A 1 213 ? 2.521 -27.125 -21.453 1 94.88 213 GLU A N 1
ATOM 1668 C CA . GLU A 1 213 ? 3.342 -27.391 -22.625 1 94.88 213 GLU A CA 1
ATOM 1669 C C . GLU A 1 213 ? 4.184 -28.641 -22.453 1 94.88 213 GLU A C 1
ATOM 1671 O O . GLU A 1 213 ? 4.309 -29.453 -23.375 1 94.88 213 GLU A O 1
ATOM 1676 N N . ASP A 1 214 ? 4.742 -28.75 -21.281 1 96.81 214 ASP A N 1
ATOM 1677 C CA . ASP A 1 214 ? 5.645 -29.844 -20.953 1 96.81 214 ASP A CA 1
ATOM 1678 C C . ASP A 1 214 ? 5.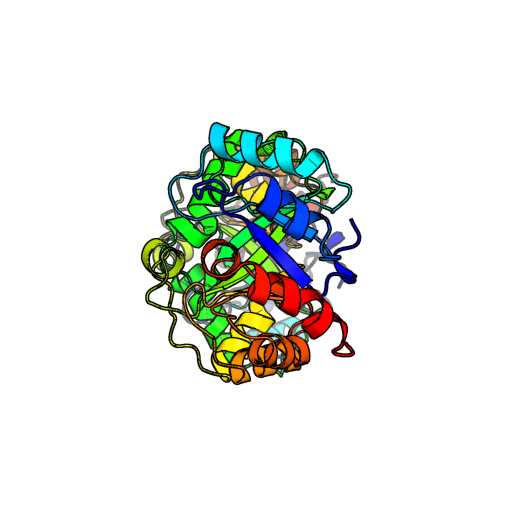609 -30.141 -19.453 1 96.81 214 ASP A C 1
ATOM 1680 O O . ASP A 1 214 ? 6.488 -29.703 -18.703 1 96.81 214 ASP A O 1
ATOM 1684 N N . VAL A 1 215 ? 4.672 -31 -19.031 1 97.38 215 VAL A N 1
ATOM 1685 C CA . VAL A 1 215 ? 4.418 -31.266 -17.625 1 97.38 215 VAL A CA 1
ATOM 1686 C C . VAL A 1 215 ? 5.629 -31.969 -17 1 97.38 215 VAL A C 1
ATOM 1688 O O . VAL A 1 215 ? 5.949 -31.734 -15.828 1 97.38 215 VAL A O 1
ATOM 1691 N N . THR A 1 216 ? 6.316 -32.75 -17.781 1 97.81 216 THR A N 1
ATOM 1692 C CA . THR A 1 216 ? 7.492 -33.438 -17.281 1 97.81 216 THR A CA 1
ATOM 1693 C C . THR A 1 216 ? 8.555 -32.469 -16.812 1 97.81 216 THR A C 1
ATOM 1695 O O . THR A 1 216 ? 9.094 -32.594 -15.711 1 97.81 216 THR A O 1
ATOM 1698 N N . GLN A 1 217 ? 8.836 -31.5 -17.625 1 97.69 217 GLN A N 1
ATOM 1699 C CA . GLN A 1 217 ? 9.797 -30.453 -17.266 1 97.69 217 GLN A CA 1
ATOM 1700 C C . GLN A 1 217 ? 9.297 -29.641 -16.078 1 97.69 217 GLN A C 1
ATOM 1702 O O . GLN A 1 217 ? 10.078 -29.266 -15.195 1 97.69 217 GLN A O 1
ATOM 1707 N N . ALA A 1 218 ? 8.023 -29.375 -16.094 1 98.31 218 ALA A N 1
ATOM 1708 C CA . ALA A 1 218 ? 7.438 -28.625 -14.984 1 98.31 218 ALA A CA 1
ATOM 1709 C C . ALA A 1 218 ? 7.656 -29.344 -13.664 1 98.31 218 ALA A C 1
ATOM 1711 O O . ALA A 1 218 ? 8.109 -28.75 -12.688 1 98.31 218 ALA A O 1
ATOM 1712 N N . LEU A 1 219 ? 7.395 -30.625 -13.656 1 98.75 219 LEU A N 1
ATOM 1713 C CA . LEU A 1 219 ? 7.5 -31.422 -12.438 1 98.75 219 LEU A CA 1
ATOM 1714 C C . LEU A 1 219 ? 8.945 -31.5 -11.961 1 98.75 219 LEU A C 1
ATOM 1716 O O . LEU A 1 219 ? 9.211 -31.516 -10.758 1 98.75 219 LEU A O 1
ATOM 1720 N N . ALA A 1 220 ? 9.844 -31.438 -12.898 1 98.69 220 ALA A N 1
ATOM 1721 C CA . ALA A 1 220 ? 11.266 -31.531 -12.57 1 98.69 220 ALA A CA 1
ATOM 1722 C C . ALA A 1 220 ? 11.734 -30.297 -11.812 1 98.69 220 ALA A C 1
ATOM 1724 O O . ALA A 1 220 ? 12.75 -30.328 -11.117 1 98.69 220 ALA A O 1
ATOM 1725 N N . THR A 1 221 ? 11.016 -29.219 -11.891 1 98.69 221 THR A N 1
ATOM 1726 C CA . THR A 1 221 ? 11.43 -27.969 -11.234 1 98.69 221 THR A CA 1
ATOM 1727 C C . THR A 1 221 ? 11.234 -28.078 -9.727 1 98.69 221 THR A C 1
ATOM 1729 O O . THR A 1 221 ? 11.844 -27.312 -8.969 1 98.69 221 THR A O 1
ATOM 1732 N N . VAL A 1 222 ? 10.344 -28.953 -9.227 1 98.69 222 VAL A N 1
ATOM 1733 C CA . VAL A 1 222 ? 10.039 -29.031 -7.805 1 98.69 222 VAL A CA 1
ATOM 1734 C C . VAL A 1 222 ? 11.297 -29.391 -7.02 1 98.69 222 VAL A C 1
ATOM 1736 O O . VAL A 1 222 ? 11.758 -28.609 -6.18 1 98.69 222 VAL A O 1
ATOM 1739 N N . GLU A 1 223 ? 11.875 -30.484 -7.387 1 98.25 223 GLU A N 1
ATOM 1740 C CA . GLU A 1 223 ? 13.094 -30.891 -6.699 1 98.25 223 GLU A CA 1
ATOM 1741 C C . GLU A 1 223 ? 14.234 -29.922 -6.961 1 98.25 223 GLU A C 1
ATOM 1743 O O . GLU A 1 223 ? 15.047 -29.656 -6.07 1 98.25 223 GLU A O 1
ATOM 1748 N N . ALA A 1 224 ? 14.312 -29.438 -8.188 1 98.25 224 ALA A N 1
ATOM 1749 C CA . ALA A 1 224 ? 15.367 -28.5 -8.562 1 98.25 224 ALA A CA 1
ATOM 1750 C C . ALA A 1 224 ? 15.375 -27.281 -7.648 1 98.25 224 ALA A C 1
ATOM 1752 O O . ALA A 1 224 ? 16.406 -26.922 -7.09 1 98.25 224 ALA A O 1
ATOM 1753 N N . VAL A 1 225 ? 14.227 -26.688 -7.457 1 98.62 225 VAL A N 1
ATOM 1754 C CA . VAL A 1 225 ? 14.102 -25.484 -6.645 1 98.62 225 VAL A CA 1
ATOM 1755 C C . VAL A 1 225 ? 14.383 -25.812 -5.18 1 98.62 225 VAL A C 1
ATOM 1757 O O . VAL A 1 225 ? 15.117 -25.094 -4.504 1 98.62 225 VAL A O 1
ATOM 1760 N N . LYS A 1 226 ? 13.852 -26.875 -4.699 1 97.69 226 LYS A N 1
ATOM 1761 C CA . LYS A 1 226 ? 13.953 -27.25 -3.289 1 97.69 226 LYS A CA 1
ATOM 1762 C C . LYS A 1 226 ? 15.375 -27.688 -2.938 1 97.69 226 LYS A C 1
ATOM 1764 O O . LYS A 1 226 ? 15.742 -27.734 -1.762 1 97.69 226 LYS A O 1
ATOM 1769 N N . SER A 1 227 ? 16.156 -27.953 -3.938 1 96.94 227 SER A N 1
ATOM 1770 C CA . SER A 1 227 ? 17.531 -28.359 -3.707 1 96.94 227 SER A CA 1
ATOM 1771 C C . SER A 1 227 ? 18.422 -27.156 -3.438 1 96.94 227 SER A C 1
ATOM 1773 O O . SER A 1 227 ? 19.547 -27.312 -2.963 1 96.94 227 SER A O 1
ATOM 1775 N N . VAL A 1 228 ? 17.938 -26.078 -3.885 1 96.5 228 VAL A N 1
ATOM 1776 C CA . VAL A 1 228 ? 18.719 -24.859 -3.672 1 96.5 228 VAL A CA 1
ATOM 1777 C C . VAL A 1 228 ? 18.531 -24.375 -2.234 1 96.5 228 VAL A C 1
ATOM 1779 O O . VAL A 1 228 ? 17.391 -24.188 -1.774 1 96.5 228 VAL A O 1
ATOM 1782 N N . GLY A 1 229 ? 19.562 -24.25 -1.382 1 85.31 229 GLY A N 1
ATOM 1783 C CA . GLY A 1 229 ? 19.5 -23.797 0.002 1 85.31 229 GLY A CA 1
ATOM 1784 C C . GLY A 1 229 ? 19.234 -22.312 0.141 1 85.31 229 GLY A C 1
ATOM 1785 O O . GLY A 1 229 ? 19.844 -21.5 -0.563 1 85.31 229 GLY A O 1
ATOM 1786 N N . ARG A 1 230 ? 18 -22.062 0.693 1 79 230 ARG A N 1
ATOM 1787 C CA . ARG A 1 230 ? 17.703 -20.672 1.057 1 79 230 ARG A CA 1
ATOM 1788 C C . ARG A 1 230 ? 17.312 -20.562 2.523 1 79 230 ARG A C 1
ATOM 1790 O O . ARG A 1 230 ? 16.688 -21.484 3.07 1 79 230 ARG A O 1
ATOM 1797 N N . MET B 1 1 ? 8.203 8.477 19.438 1 70.06 1 MET B N 1
ATOM 1798 C CA . MET B 1 1 ? 7.039 9.352 19.328 1 70.06 1 MET B CA 1
ATOM 1799 C C . MET B 1 1 ? 5.746 8.57 19.516 1 70.06 1 MET B C 1
ATOM 1801 O O . MET B 1 1 ? 5.566 7.5 18.938 1 70.06 1 MET B O 1
ATOM 1805 N N . ASP B 1 2 ? 4.945 9.008 20.453 1 85 2 ASP B N 1
ATOM 1806 C CA . ASP B 1 2 ? 3.711 8.305 20.797 1 85 2 ASP B CA 1
ATOM 1807 C C . ASP B 1 2 ? 2.533 8.828 19.969 1 85 2 ASP B C 1
ATOM 1809 O O . ASP B 1 2 ? 1.618 9.453 20.516 1 85 2 ASP B O 1
ATOM 1813 N N . MET B 1 3 ? 2.447 8.625 18.688 1 92.25 3 MET B N 1
ATOM 1814 C CA . MET B 1 3 ? 1.431 9.117 17.766 1 92.25 3 MET B CA 1
ATOM 1815 C C . MET B 1 3 ? 0.054 8.57 18.125 1 92.25 3 MET B C 1
ATOM 1817 O O . MET B 1 3 ? -0.967 9.156 17.75 1 92.25 3 MET B O 1
ATOM 1821 N N . ASP B 1 4 ? 0.044 7.469 18.891 1 91.94 4 ASP B N 1
ATOM 1822 C CA . ASP B 1 4 ? -1.206 6.816 19.266 1 91.94 4 ASP B CA 1
ATOM 1823 C C . ASP B 1 4 ? -2.01 7.684 20.234 1 91.94 4 ASP B C 1
ATOM 1825 O O . ASP B 1 4 ? -3.201 7.453 20.438 1 91.94 4 ASP B O 1
ATOM 1829 N N . LYS B 1 5 ? -1.396 8.734 20.75 1 94.31 5 LYS B N 1
ATOM 1830 C CA . LYS B 1 5 ? -2.072 9.57 21.734 1 94.31 5 LYS B CA 1
ATOM 1831 C C . LYS B 1 5 ? -2.396 10.945 21.141 1 94.31 5 LYS B C 1
ATOM 1833 O O . LYS B 1 5 ? -2.959 11.805 21.828 1 94.31 5 LYS B O 1
ATOM 1838 N N . TRP B 1 6 ? -2.037 11.188 19.875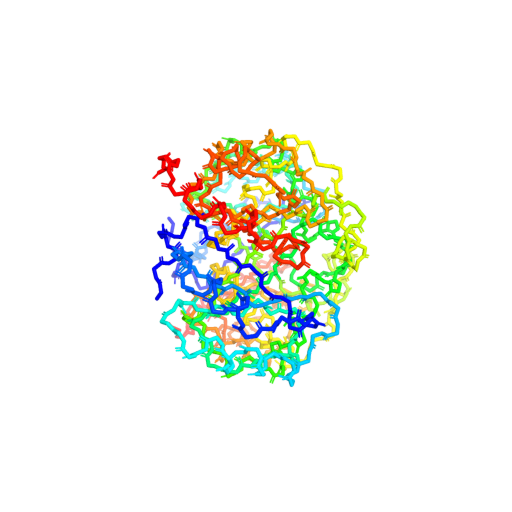 1 97.75 6 TRP B N 1
ATOM 1839 C CA . TRP B 1 6 ? -2.273 12.5 19.281 1 97.75 6 TRP B CA 1
ATOM 1840 C C . TRP B 1 6 ? -3.764 12.734 19.062 1 97.75 6 TRP B C 1
ATOM 1842 O O . TRP B 1 6 ? -4.422 11.977 18.344 1 97.75 6 TRP B O 1
ATOM 1852 N N . ARG B 1 7 ? -4.254 13.758 19.703 1 98.44 7 ARG B N 1
ATOM 1853 C CA . ARG B 1 7 ? -5.633 14.172 19.484 1 98.44 7 ARG B CA 1
ATOM 1854 C C . ARG B 1 7 ? -5.691 15.422 18.625 1 98.44 7 ARG B C 1
ATOM 1856 O O . ARG B 1 7 ? -6.555 15.539 17.75 1 98.44 7 ARG B O 1
ATOM 1863 N N . HIS B 1 8 ? -4.793 16.312 18.859 1 98.69 8 HIS B N 1
ATOM 1864 C CA . HIS B 1 8 ? -4.73 17.594 18.172 1 98.69 8 HIS B CA 1
ATOM 1865 C C . HIS B 1 8 ? -3.336 17.844 17.609 1 98.69 8 HIS B C 1
ATOM 1867 O O . HIS B 1 8 ? -2.336 17.672 18.312 1 98.69 8 HIS B O 1
ATOM 1873 N N . VAL B 1 9 ? -3.295 18.25 16.344 1 98.75 9 VAL B N 1
ATOM 1874 C CA . VAL B 1 9 ? -2.018 18.547 15.711 1 98.75 9 VAL B CA 1
ATOM 1875 C C . VAL B 1 9 ? -2.148 19.812 14.867 1 98.75 9 VAL B C 1
ATOM 1877 O O . VAL B 1 9 ? -3.131 20 14.141 1 98.75 9 VAL B O 1
ATOM 1880 N N . PHE B 1 10 ? -1.222 20.719 15.031 1 98.69 10 PHE B N 1
ATOM 1881 C CA . PHE B 1 10 ? -1.128 21.844 14.102 1 98.69 10 PHE B CA 1
ATOM 1882 C C . PHE B 1 10 ? -0.254 21.484 12.906 1 98.69 10 PHE B C 1
ATOM 1884 O O . PHE B 1 10 ? 0.784 20.844 13.062 1 98.69 10 PHE B O 1
ATOM 1891 N N . LYS B 1 11 ? -0.686 21.844 11.734 1 97.75 11 LYS B N 1
ATOM 1892 C CA . LYS B 1 11 ? 0.119 21.703 10.523 1 97.75 11 LYS B CA 1
ATOM 1893 C C . LYS B 1 11 ? 0.602 23.062 10.023 1 97.75 11 LYS B C 1
ATOM 1895 O O . LYS B 1 11 ? -0.207 23.953 9.75 1 97.75 11 LYS B O 1
ATOM 1900 N N . LEU B 1 12 ? 1.873 23.156 9.945 1 97.88 12 LEU B N 1
ATOM 1901 C CA . LEU B 1 12 ? 2.486 24.406 9.5 1 97.88 12 LEU B CA 1
ATOM 1902 C C . LEU B 1 12 ? 3.094 24.25 8.109 1 97.88 12 LEU B C 1
ATOM 1904 O O . LEU B 1 12 ? 3.705 23.219 7.809 1 97.88 12 LEU B O 1
ATOM 1908 N N . ASP B 1 13 ? 2.895 25.266 7.305 1 95.12 13 ASP B N 1
ATOM 1909 C CA . ASP B 1 13 ? 3.391 25.344 5.938 1 95.12 13 ASP B CA 1
ATOM 1910 C C . ASP B 1 13 ? 4.676 26.156 5.863 1 95.12 13 AS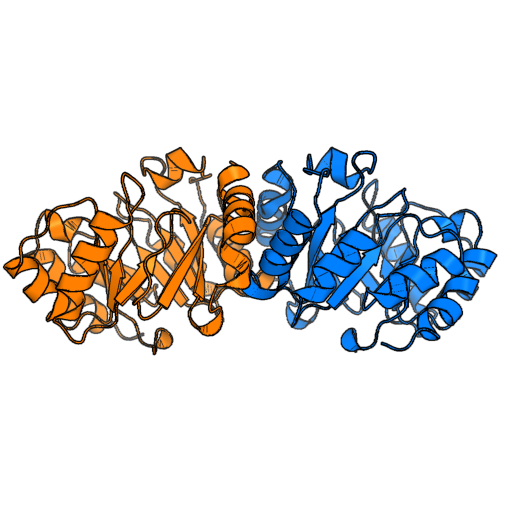P B C 1
ATOM 1912 O O . ASP B 1 13 ? 4.664 27.375 6.117 1 95.12 13 ASP B O 1
ATOM 1916 N N . PRO B 1 14 ? 5.723 25.547 5.441 1 94.69 14 PRO B N 1
ATOM 1917 C CA . PRO B 1 14 ? 6.988 26.297 5.41 1 94.69 14 PRO B CA 1
ATOM 1918 C C . PRO B 1 14 ? 6.969 27.453 4.418 1 94.69 14 PRO B C 1
ATOM 1920 O O . PRO B 1 14 ? 7.797 28.359 4.512 1 94.69 14 PRO B O 1
ATOM 1923 N N . ASP B 1 15 ? 6.09 27.391 3.477 1 93.75 15 ASP B N 1
ATOM 1924 C CA . ASP B 1 15 ? 6.012 28.438 2.465 1 93.75 15 ASP B CA 1
ATOM 1925 C C . ASP B 1 15 ? 5.254 29.656 2.992 1 93.75 15 ASP B C 1
ATOM 1927 O O . ASP B 1 15 ? 5.23 30.703 2.348 1 93.75 15 ASP B O 1
ATOM 1931 N N . LYS B 1 16 ? 4.578 29.547 4.141 1 95.19 16 LYS B N 1
ATOM 1932 C CA . LYS B 1 16 ? 3.832 30.656 4.73 1 95.19 16 LYS B CA 1
ATOM 1933 C C . LYS B 1 16 ? 4.605 31.281 5.887 1 95.19 16 LYS B C 1
ATOM 1935 O O . LYS B 1 16 ? 5.23 30.578 6.68 1 95.19 16 LYS B O 1
ATOM 1940 N N . GLU B 1 17 ? 4.508 32.562 5.91 1 95.31 17 GLU B N 1
ATOM 1941 C CA . GLU B 1 17 ? 5.188 33.281 6.992 1 95.31 17 GLU B CA 1
ATOM 1942 C C . GLU B 1 17 ? 4.418 33.156 8.305 1 95.31 17 GLU B C 1
ATOM 1944 O O . GLU B 1 17 ? 3.186 33.219 8.312 1 95.31 17 GLU B O 1
ATOM 1949 N N . ILE B 1 18 ? 5.172 32.875 9.336 1 97.31 18 ILE B N 1
ATOM 1950 C CA . ILE B 1 18 ? 4.637 32.875 10.695 1 97.31 18 ILE B CA 1
ATOM 1951 C C . ILE B 1 18 ? 5.613 33.562 11.641 1 97.31 18 ILE B C 1
ATOM 1953 O O . ILE B 1 18 ? 6.793 33.188 11.703 1 97.31 18 ILE B O 1
ATOM 1957 N N . ASP B 1 19 ? 5.164 34.625 12.305 1 97.25 19 ASP B N 1
ATOM 1958 C CA . ASP B 1 19 ? 6.055 35.344 13.188 1 97.25 19 ASP B CA 1
ATOM 1959 C C . ASP B 1 19 ? 6.367 34.562 14.453 1 97.25 19 ASP B C 1
ATOM 1961 O O . ASP B 1 19 ? 5.648 33.625 14.797 1 97.25 19 ASP B O 1
ATOM 1965 N N . ASP B 1 20 ? 7.367 34.906 15.195 1 97.38 20 ASP B N 1
ATOM 1966 C CA . ASP B 1 20 ? 7.887 34.188 16.328 1 97.38 20 ASP B CA 1
ATOM 1967 C C . ASP B 1 20 ? 6.848 34.094 17.453 1 97.38 20 ASP B C 1
ATOM 1969 O O . ASP B 1 20 ? 6.746 33.062 18.141 1 97.38 20 ASP B O 1
ATOM 1973 N N . GLY B 1 21 ? 6.152 35.188 17.656 1 97.75 21 GLY B N 1
ATOM 1974 C CA . GLY B 1 21 ? 5.129 35.156 18.688 1 97.75 21 GLY B CA 1
ATOM 1975 C C . GLY B 1 21 ? 4.031 34.156 18.422 1 97.75 21 GLY B C 1
ATOM 1976 O O . GLY B 1 21 ? 3.648 33.375 19.312 1 97.75 21 GLY B O 1
ATOM 1977 N N . THR B 1 22 ? 3.52 34.156 17.234 1 98.12 22 THR B N 1
ATOM 1978 C CA . THR B 1 22 ? 2.5 33.219 16.828 1 98.12 22 THR B CA 1
ATOM 1979 C C . THR B 1 22 ? 3.033 31.781 16.922 1 98.12 22 THR B C 1
ATOM 1981 O O . THR B 1 22 ? 2.359 30.891 17.453 1 98.12 22 THR B O 1
ATOM 1984 N N . LEU B 1 23 ? 4.23 31.578 16.453 1 98.69 23 LEU B N 1
ATOM 1985 C CA . LEU B 1 23 ? 4.84 30.266 16.484 1 98.69 23 LEU B CA 1
ATOM 1986 C C . LEU B 1 23 ? 4.992 29.766 17.922 1 98.69 23 LEU B C 1
ATOM 1988 O O . LEU B 1 23 ? 4.715 28.609 18.219 1 98.69 23 LEU B O 1
ATOM 1992 N N . GLU B 1 24 ? 5.441 30.641 18.781 1 98.56 24 GLU B N 1
ATOM 1993 C CA . GLU B 1 24 ? 5.551 30.297 20.188 1 98.56 24 GLU B CA 1
ATOM 1994 C C . GLU B 1 24 ? 4.199 29.859 20.766 1 98.56 24 GLU B C 1
ATOM 1996 O O . GLU B 1 24 ? 4.105 28.844 21.453 1 98.56 24 GLU B O 1
ATOM 2001 N N . SER B 1 25 ? 3.17 30.641 20.453 1 98.69 25 SER B N 1
ATOM 2002 C CA . SER B 1 25 ? 1.832 30.328 20.953 1 98.69 25 SER B CA 1
ATOM 2003 C C . SER B 1 25 ? 1.365 28.969 20.453 1 98.69 25 SER B C 1
ATOM 2005 O O . SER B 1 25 ? 0.757 28.203 21.203 1 98.69 25 SER B O 1
ATOM 2007 N N . VAL B 1 26 ? 1.626 28.688 19.234 1 98.75 26 VAL B N 1
ATOM 2008 C CA . VAL B 1 26 ? 1.245 27.422 18.609 1 98.75 26 VAL B CA 1
ATOM 2009 C C . VAL B 1 26 ? 2.008 26.266 19.281 1 98.75 26 VAL B C 1
ATOM 2011 O O . VAL B 1 26 ? 1.404 25.297 19.734 1 98.75 26 VAL B O 1
ATOM 2014 N N . CYS B 1 27 ? 3.307 26.422 19.453 1 98.69 27 CYS B N 1
ATOM 2015 C CA . CYS B 1 27 ? 4.176 25.375 19.969 1 98.69 27 CYS B CA 1
ATOM 2016 C C . CYS B 1 27 ? 3.92 25.125 21.453 1 98.69 27 CYS B C 1
ATOM 2018 O O . CYS B 1 27 ? 4.09 24.016 21.938 1 98.69 27 CYS B O 1
ATOM 2020 N N . GLU B 1 28 ? 3.447 26.141 22.141 1 98.56 28 GLU B N 1
ATOM 2021 C CA . GLU B 1 28 ? 3.244 26.031 23.578 1 98.56 28 GLU B CA 1
ATOM 2022 C C . GLU B 1 28 ? 1.763 25.891 23.922 1 98.56 28 GLU B C 1
ATOM 2024 O O . GLU B 1 28 ? 1.372 26 25.094 1 98.56 28 GLU B O 1
ATOM 2029 N N . SER B 1 29 ? 0.979 25.656 22.938 1 98.56 29 SER B N 1
ATOM 2030 C CA . SER B 1 29 ? -0.474 25.656 23.078 1 98.56 29 SER B CA 1
ATOM 2031 C C . SER B 1 29 ? -0.968 24.406 23.781 1 98.56 29 SER B C 1
ATOM 2033 O O . SER B 1 29 ? -2.113 24.359 24.234 1 98.56 29 SER B O 1
ATOM 2035 N N . GLY B 1 30 ? -0.124 23.328 23.875 1 98.12 30 GLY B N 1
ATOM 2036 C CA . GLY B 1 30 ? -0.557 22.016 24.359 1 98.12 30 GLY B CA 1
ATOM 2037 C C . GLY B 1 30 ? -0.944 21.062 23.25 1 98.12 30 GLY B C 1
ATOM 2038 O O . GLY B 1 30 ? -1.368 19.938 23.5 1 98.12 30 GLY B O 1
ATOM 2039 N N . THR B 1 31 ? -0.853 21.531 21.953 1 98.62 31 THR B N 1
ATOM 2040 C CA . THR B 1 31 ? -0.997 20.609 20.828 1 98.62 31 THR B CA 1
ATOM 2041 C C . THR B 1 31 ? -0.081 19.406 21 1 98.62 31 THR B C 1
ATOM 2043 O O . THR B 1 31 ? 0.943 19.484 21.688 1 98.62 31 THR B O 1
ATOM 2046 N N . ASP B 1 32 ? -0.535 18.281 20.453 1 98.31 32 ASP B N 1
ATOM 2047 C CA . ASP B 1 32 ? 0.202 17.047 20.672 1 98.31 32 ASP B CA 1
ATOM 2048 C C . ASP B 1 32 ? 1.428 16.953 19.766 1 98.31 32 ASP B C 1
ATOM 2050 O O . ASP B 1 32 ? 2.395 16.266 20.094 1 98.31 32 ASP B O 1
ATOM 2054 N N . ALA B 1 33 ? 1.363 17.656 18.641 1 98.69 33 ALA B N 1
ATOM 2055 C CA . ALA B 1 33 ? 2.484 17.672 17.703 1 98.69 33 ALA B CA 1
ATOM 2056 C C . ALA B 1 33 ? 2.334 18.797 16.688 1 98.69 33 ALA B C 1
ATOM 2058 O O . ALA B 1 33 ? 1.282 19.438 16.609 1 98.69 33 ALA B O 1
ATOM 2059 N N . ILE B 1 34 ? 3.383 19.016 16 1 98.69 34 ILE B N 1
ATOM 2060 C CA . ILE B 1 34 ? 3.404 19.859 14.812 1 98.69 34 ILE B CA 1
ATOM 2061 C C . ILE B 1 34 ? 3.787 19.031 13.594 1 98.69 34 ILE B C 1
ATOM 2063 O O . ILE B 1 34 ? 4.727 18.234 13.648 1 98.69 34 ILE B O 1
ATOM 2067 N N . ILE B 1 35 ? 3.014 19.156 12.57 1 98.25 35 ILE B N 1
ATOM 2068 C CA . ILE B 1 35 ? 3.391 18.609 11.266 1 98.25 35 ILE B CA 1
ATOM 2069 C C . ILE B 1 35 ? 3.818 19.75 10.344 1 98.25 35 ILE B C 1
ATOM 2071 O O . ILE B 1 35 ? 3.121 20.766 10.234 1 98.25 35 ILE B O 1
ATOM 2075 N N . VAL B 1 36 ? 5 19.609 9.859 1 97.19 36 VAL B N 1
ATOM 2076 C CA . VAL B 1 36 ? 5.477 20.562 8.852 1 97.19 36 VAL B CA 1
ATOM 2077 C C . VAL B 1 36 ? 5.258 19.984 7.453 1 97.19 36 VAL B C 1
ATOM 2079 O O . VAL B 1 36 ? 5.691 18.859 7.164 1 97.19 36 VAL B O 1
ATOM 2082 N N . GLY B 1 37 ? 4.535 20.703 6.648 1 93.25 37 GLY B N 1
ATOM 2083 C CA . GLY B 1 37 ? 4.258 20.219 5.305 1 93.25 37 GLY B CA 1
ATOM 2084 C C . GLY B 1 37 ? 3.455 21.203 4.473 1 93.25 37 GLY B C 1
ATOM 2085 O O . GLY B 1 37 ? 2.783 22.078 5.02 1 93.25 37 GLY B O 1
ATOM 2086 N N . GLY B 1 38 ? 3.531 21.062 3.238 1 86.75 38 GLY B N 1
ATOM 2087 C CA . GLY B 1 38 ? 2.828 21.875 2.254 1 86.75 38 GLY B CA 1
ATOM 2088 C C . GLY B 1 38 ? 2.906 21.297 0.85 1 86.75 38 GLY B C 1
ATOM 2089 O O . GLY B 1 38 ? 3.578 20.297 0.622 1 86.75 38 GLY B O 1
ATOM 2090 N N . THR B 1 39 ? 2.127 21.891 -0.036 1 80.06 39 THR B N 1
ATOM 2091 C CA . THR B 1 39 ? 2.047 21.344 -1.39 1 80.06 39 THR B CA 1
ATOM 2092 C C . THR B 1 39 ? 2.877 22.188 -2.355 1 80.06 39 THR B C 1
ATOM 2094 O O . THR B 1 39 ? 3.539 21.656 -3.244 1 80.06 39 THR B O 1
ATOM 2097 N N . THR B 1 40 ? 2.844 23.438 -2.158 1 81.69 40 THR B N 1
ATOM 2098 C CA . THR B 1 40 ? 3.436 24.344 -3.133 1 81.69 40 THR B CA 1
ATOM 2099 C C . THR B 1 40 ? 4.672 25.031 -2.555 1 81.69 40 THR B C 1
ATOM 2101 O O . THR B 1 40 ? 4.645 25.516 -1.423 1 81.69 40 THR B O 1
ATOM 2104 N N . ASN B 1 41 ? 5.773 25.094 -3.244 1 87.31 41 ASN B N 1
ATOM 2105 C CA . ASN B 1 41 ? 6.988 25.844 -2.953 1 87.31 41 ASN B CA 1
ATOM 2106 C C . ASN B 1 41 ? 7.645 25.359 -1.661 1 87.31 41 ASN B C 1
ATOM 2108 O O . ASN B 1 41 ? 8.086 26.172 -0.847 1 87.31 41 ASN B O 1
ATOM 2112 N N . ILE B 1 42 ? 7.574 24.141 -1.406 1 89.69 42 ILE B N 1
ATOM 2113 C CA . ILE B 1 42 ? 8.297 23.578 -0.271 1 89.69 42 ILE B CA 1
ATOM 2114 C C . ILE B 1 42 ? 9.742 23.297 -0.663 1 89.69 42 ILE B C 1
ATOM 2116 O O . ILE B 1 42 ? 10.008 22.578 -1.633 1 89.69 42 ILE B O 1
ATOM 2120 N N . THR B 1 43 ? 10.664 23.969 -0.019 1 90.5 43 THR B N 1
ATOM 2121 C CA . THR B 1 43 ? 12.086 23.812 -0.289 1 90.5 43 THR B CA 1
ATOM 2122 C C . THR B 1 43 ? 12.828 23.359 0.965 1 90.5 43 THR B C 1
ATOM 2124 O O . THR B 1 43 ? 12.289 23.438 2.072 1 90.5 43 THR B O 1
ATOM 2127 N N . PHE B 1 44 ? 14.016 22.875 0.714 1 92.19 44 PHE B N 1
ATOM 2128 C CA . PHE B 1 44 ? 14.883 22.516 1.834 1 92.19 44 PHE B CA 1
ATOM 2129 C C . PHE B 1 44 ? 15.055 23.703 2.773 1 92.19 44 PHE B C 1
ATOM 2131 O O . PHE B 1 44 ? 14.914 23.578 3.99 1 92.19 44 PHE B O 1
ATOM 2138 N N . ASP B 1 45 ? 15.219 24.875 2.211 1 93.88 45 ASP B N 1
ATOM 2139 C CA . ASP B 1 45 ? 15.562 26.078 2.977 1 93.88 45 ASP B CA 1
ATOM 2140 C C . ASP B 1 45 ? 14.398 26.516 3.859 1 93.88 45 ASP B C 1
ATOM 2142 O O . ASP B 1 45 ? 14.578 26.781 5.047 1 93.88 45 ASP B O 1
ATOM 2146 N N . ASN B 1 46 ? 13.242 26.578 3.299 1 95 46 ASN B N 1
ATOM 2147 C CA . ASN B 1 46 ? 12.133 27.062 4.117 1 95 46 ASN B CA 1
ATOM 2148 C C . ASN B 1 46 ? 11.688 26.016 5.133 1 95 46 ASN B C 1
ATOM 2150 O O . ASN B 1 46 ? 11.164 26.359 6.199 1 95 46 ASN B O 1
ATOM 2154 N N . THR B 1 47 ? 11.945 24.781 4.844 1 95.75 47 THR B N 1
ATOM 2155 C CA . THR B 1 47 ? 11.617 23.719 5.777 1 95.75 47 THR B CA 1
ATOM 2156 C C . THR B 1 47 ? 12.594 23.703 6.953 1 95.75 47 THR B C 1
ATOM 2158 O O . THR B 1 47 ? 12.18 23.641 8.109 1 95.75 47 THR B O 1
ATOM 2161 N N . ILE B 1 48 ? 13.875 23.812 6.664 1 96 48 ILE B N 1
ATOM 2162 C CA . ILE B 1 48 ? 14.875 23.797 7.727 1 96 48 ILE B CA 1
ATOM 2163 C C . ILE B 1 48 ? 14.734 25.031 8.602 1 96 48 ILE B C 1
ATOM 2165 O O . ILE B 1 48 ? 14.945 24.984 9.812 1 96 48 ILE B O 1
ATOM 2169 N N . ASP B 1 49 ? 14.43 26.141 8.016 1 97.06 49 ASP B N 1
ATOM 2170 C CA . ASP B 1 49 ? 14.203 27.359 8.773 1 97.06 49 ASP B CA 1
ATOM 2171 C C . ASP B 1 49 ? 13.062 27.188 9.773 1 97.06 49 ASP B C 1
ATOM 2173 O O . ASP B 1 49 ? 13.219 27.484 10.961 1 97.06 49 ASP B O 1
ATOM 2177 N N . LEU B 1 50 ? 11.953 26.734 9.289 1 97.88 50 LEU B N 1
ATOM 2178 C CA . LEU B 1 50 ? 10.805 26.531 10.156 1 97.88 50 LEU B CA 1
ATOM 2179 C C . LEU B 1 50 ? 11.117 25.516 11.242 1 97.88 50 LEU B C 1
ATOM 2181 O O . LEU B 1 50 ? 10.781 25.719 12.414 1 97.88 50 LEU B O 1
ATOM 2185 N N . LEU B 1 51 ? 11.805 24.438 10.875 1 98.06 51 LEU B N 1
ATOM 2186 C CA . LEU B 1 51 ? 12.18 23.406 11.844 1 98.06 51 LEU B CA 1
ATOM 2187 C C . LEU B 1 51 ? 13.039 24 12.953 1 98.06 51 LEU B C 1
ATOM 2189 O O . LEU B 1 51 ? 12.797 23.75 14.133 1 98.06 51 LEU B O 1
ATOM 2193 N N . SER B 1 52 ? 14.039 24.766 12.562 1 98.06 52 SER B N 1
ATOM 2194 C CA . SER B 1 52 ? 14.961 25.328 13.547 1 98.06 52 SER B CA 1
ATOM 2195 C C . SER B 1 52 ? 14.227 26.188 14.562 1 98.06 52 SER B C 1
ATOM 2197 O O . SER B 1 52 ? 14.594 26.219 15.742 1 98.06 52 SER B O 1
ATOM 2199 N N . ARG B 1 53 ? 13.234 26.891 14.125 1 98.44 53 ARG B N 1
ATOM 2200 C CA . ARG B 1 53 ? 12.438 27.734 15.016 1 98.44 53 ARG B CA 1
ATOM 2201 C C . ARG B 1 53 ? 11.531 26.891 15.906 1 98.44 53 ARG B C 1
ATOM 2203 O O . ARG B 1 53 ? 11.383 27.172 17.094 1 98.44 53 ARG B O 1
ATOM 2210 N N . ILE B 1 54 ? 10.977 25.797 15.391 1 98.69 54 ILE B N 1
ATOM 2211 C CA . ILE B 1 54 ? 10.109 24.922 16.156 1 98.69 54 ILE B CA 1
ATOM 2212 C C . ILE B 1 54 ? 10.922 24.203 17.234 1 98.69 54 ILE B C 1
ATOM 2214 O O . ILE B 1 54 ? 10.438 23.984 18.344 1 98.69 54 ILE B O 1
ATOM 2218 N N . ARG B 1 55 ? 12.188 23.906 16.969 1 97.94 55 ARG B N 1
ATOM 2219 C CA . ARG B 1 55 ? 13.039 23.109 17.844 1 97.94 55 ARG B CA 1
ATOM 2220 C C . ARG B 1 55 ? 13.383 23.891 19.109 1 97.94 55 ARG B C 1
ATOM 2222 O O . ARG B 1 55 ? 13.93 23.312 20.062 1 97.94 55 ARG B O 1
ATOM 2229 N N . ARG B 1 56 ? 13.086 25.109 19.125 1 97.69 56 ARG B N 1
ATOM 2230 C CA . ARG B 1 56 ? 13.25 25.891 20.359 1 97.69 56 ARG B CA 1
ATOM 2231 C C . ARG B 1 56 ? 12.242 25.453 21.422 1 97.69 56 ARG B C 1
ATOM 2233 O O . ARG B 1 56 ? 12.367 25.828 22.578 1 97.69 56 ARG B O 1
ATOM 2240 N N . TYR B 1 57 ? 11.281 24.641 21.062 1 98.25 57 TYR B N 1
ATOM 2241 C CA . TYR B 1 57 ? 10.227 24.188 21.953 1 98.25 57 TYR B CA 1
ATOM 2242 C C . TYR B 1 57 ? 10.234 22.656 22.062 1 98.25 57 TYR B C 1
ATOM 2244 O O . TYR B 1 57 ? 10.906 21.984 21.297 1 98.25 57 TYR B O 1
ATOM 2252 N N . ALA B 1 58 ? 9.469 22.062 22.969 1 96.81 58 ALA B N 1
ATOM 2253 C CA . ALA B 1 58 ? 9.531 20.641 23.297 1 96.81 58 ALA B CA 1
ATOM 2254 C C . ALA B 1 58 ? 8.531 19.844 22.469 1 96.81 58 ALA B C 1
ATOM 2256 O O . ALA B 1 58 ? 8.609 18.609 22.406 1 96.81 58 ALA B O 1
ATOM 2257 N N . VAL B 1 59 ? 7.648 20.453 21.766 1 98 59 VAL B N 1
ATOM 2258 C CA . VAL B 1 59 ? 6.555 19.797 21.062 1 98 59 VAL B CA 1
ATOM 2259 C C . VAL B 1 59 ? 7.117 18.906 19.969 1 98 59 VAL B C 1
ATOM 2261 O O . VAL B 1 59 ? 8.016 19.297 19.234 1 98 59 VAL B O 1
ATOM 2264 N N . PRO B 1 60 ? 6.598 17.578 19.922 1 98.06 60 PRO B N 1
ATOM 2265 C CA . PRO B 1 60 ? 7.012 16.719 18.812 1 98.06 60 PRO B CA 1
ATOM 2266 C C . PRO B 1 60 ? 6.734 17.344 17.438 1 98.06 60 PRO B C 1
ATOM 2268 O O . PRO B 1 60 ? 5.727 18.031 17.266 1 98.06 60 PRO B O 1
ATOM 2271 N N . CYS B 1 61 ? 7.672 17.094 16.5 1 98.25 61 CYS B N 1
ATOM 2272 C CA . CYS B 1 61 ? 7.562 17.703 15.172 1 98.25 61 CYS B CA 1
ATOM 2273 C C . CYS B 1 61 ? 7.844 16.688 14.078 1 98.25 61 CYS B C 1
ATOM 2275 O O . CYS B 1 61 ? 8.891 16.031 14.078 1 98.25 61 CYS B O 1
ATOM 2277 N N . ALA B 1 62 ? 6.883 16.5 13.172 1 97.81 62 ALA B N 1
ATOM 2278 C CA . ALA B 1 62 ? 7.02 15.578 12.039 1 97.81 62 ALA B CA 1
ATOM 2279 C C . ALA B 1 62 ? 7.047 16.344 10.719 1 97.81 62 ALA B C 1
ATOM 2281 O O . ALA B 1 62 ? 6.449 17.406 10.594 1 97.81 62 ALA B O 1
ATOM 2282 N N . LEU B 1 63 ? 7.746 15.781 9.758 1 97 63 LEU B N 1
ATOM 2283 C CA . LEU B 1 63 ? 7.75 16.312 8.398 1 97 63 LEU B CA 1
ATOM 2284 C C . LEU B 1 63 ? 6.832 15.492 7.492 1 97 63 LEU B C 1
ATOM 2286 O O . LEU B 1 63 ? 6.949 14.266 7.426 1 97 63 LEU B O 1
ATOM 2290 N N . GLU B 1 64 ? 5.906 16.094 6.934 1 96 64 GLU B N 1
ATOM 2291 C CA . GLU B 1 64 ? 5.168 15.469 5.84 1 96 64 GLU B CA 1
ATOM 2292 C C . GLU B 1 64 ? 5.871 15.688 4.504 1 96 64 GLU B C 1
ATOM 2294 O O . GLU B 1 64 ? 5.926 16.812 4.004 1 96 64 GLU B O 1
ATOM 2299 N N . VAL B 1 65 ? 6.316 14.602 3.926 1 90.69 65 VAL B N 1
ATOM 2300 C CA . VAL B 1 65 ? 7.191 14.656 2.76 1 90.69 65 VAL B CA 1
ATOM 2301 C C . VAL B 1 65 ? 6.352 14.758 1.487 1 90.69 65 VAL B C 1
ATOM 2303 O O . VAL B 1 65 ? 5.527 13.891 1.208 1 90.69 65 VAL B O 1
ATOM 2306 N N . SER B 1 66 ? 6.391 15.844 0.792 1 75.56 66 SER B N 1
ATOM 2307 C CA . SER B 1 66 ? 5.68 16.016 -0.469 1 75.56 66 SER B CA 1
ATOM 2308 C C . SER B 1 66 ? 6.609 15.828 -1.662 1 75.56 66 SER B C 1
ATOM 2310 O O . SER B 1 66 ? 6.168 15.422 -2.74 1 75.56 66 SER B O 1
ATOM 2312 N N . ASP B 1 67 ? 7.805 16.234 -1.436 1 73.44 67 ASP B N 1
ATOM 2313 C CA . ASP B 1 67 ? 8.859 16.172 -2.447 1 73.44 67 ASP B CA 1
ATOM 2314 C C . ASP B 1 67 ? 10.148 15.602 -1.862 1 73.44 67 ASP B C 1
ATOM 2316 O O . ASP B 1 67 ? 10.617 16.062 -0.82 1 73.44 67 ASP B O 1
ATOM 2320 N N . VAL B 1 68 ? 10.641 14.609 -2.518 1 68.69 68 VAL B N 1
ATOM 2321 C CA . VAL B 1 68 ? 11.828 13.922 -2.014 1 68.69 68 VAL B CA 1
ATOM 2322 C C . VAL B 1 68 ? 12.992 14.906 -1.909 1 68.69 68 VAL B C 1
ATOM 2324 O O . VAL B 1 68 ? 13.883 14.734 -1.07 1 68.69 68 VAL B O 1
ATOM 2327 N N . ASP B 1 69 ? 12.945 15.922 -2.703 1 69.44 69 ASP B N 1
ATOM 2328 C CA . ASP B 1 69 ? 14.023 16.906 -2.68 1 69.44 69 ASP B CA 1
ATOM 2329 C C . ASP B 1 69 ? 13.914 17.812 -1.452 1 69.44 69 ASP B C 1
ATOM 2331 O O . ASP B 1 69 ? 14.828 18.578 -1.158 1 69.44 69 ASP B O 1
ATOM 2335 N N . ALA B 1 70 ? 12.922 17.609 -0.727 1 74.75 70 ALA B N 1
ATOM 2336 C CA . ALA B 1 70 ? 12.68 18.516 0.397 1 74.75 70 ALA B CA 1
ATOM 2337 C C . ALA B 1 70 ? 12.797 17.781 1.728 1 74.75 70 ALA B C 1
ATOM 2339 O O . ALA B 1 70 ? 12.32 18.266 2.758 1 74.75 70 ALA B O 1
ATOM 2340 N N . ILE B 1 71 ? 13.414 16.656 1.625 1 85.69 71 ILE B N 1
ATOM 2341 C CA . ILE B 1 71 ? 13.547 15.922 2.881 1 85.69 71 ILE B CA 1
ATOM 2342 C C . ILE B 1 71 ? 14.633 16.562 3.738 1 85.69 71 ILE B C 1
ATOM 2344 O O . ILE B 1 71 ? 15.789 16.656 3.32 1 85.69 71 ILE B O 1
ATOM 2348 N N . VAL B 1 72 ? 14.258 17.094 4.836 1 90.44 72 VAL B N 1
ATOM 2349 C CA . VAL B 1 72 ? 15.125 17.703 5.828 1 90.44 72 VAL B CA 1
ATOM 2350 C C . VAL B 1 72 ? 15.273 16.797 7.039 1 90.44 72 VAL B C 1
ATOM 2352 O O . VAL B 1 72 ? 14.281 16.344 7.609 1 90.44 72 VAL B O 1
ATOM 2355 N N . PRO B 1 73 ? 16.562 16.453 7.395 1 92.81 73 PRO B N 1
ATOM 2356 C CA . PRO B 1 73 ? 16.75 15.648 8.602 1 92.81 73 PRO B CA 1
ATOM 2357 C C . PRO B 1 73 ? 16.422 16.406 9.883 1 92.81 73 PRO B C 1
ATOM 2359 O O . PRO B 1 73 ? 16.344 17.641 9.875 1 92.81 73 PRO B O 1
ATOM 2362 N N . GLY B 1 74 ? 16.172 15.664 10.977 1 94.81 74 GLY B N 1
ATOM 2363 C CA . GLY B 1 74 ? 16.047 16.297 12.281 1 94.81 74 GLY B CA 1
ATOM 2364 C C . GLY B 1 74 ? 14.633 16.25 12.828 1 94.81 74 GLY B C 1
ATOM 2365 O O . GLY B 1 74 ? 14.406 16.578 14 1 94.81 74 GLY B O 1
ATOM 2366 N N . PHE B 1 75 ? 13.719 15.859 12.008 1 96.94 75 PHE B N 1
ATOM 2367 C CA . PHE B 1 75 ? 12.352 15.703 12.508 1 96.94 75 PHE B CA 1
ATOM 2368 C C . PHE B 1 75 ? 12.227 14.445 13.352 1 96.94 75 PHE B C 1
ATOM 2370 O O . PHE B 1 75 ? 13.078 13.555 13.273 1 96.94 75 PHE B O 1
ATOM 2377 N N . ASP B 1 76 ? 11.18 14.43 14.195 1 97.19 76 ASP B N 1
ATOM 2378 C CA . ASP B 1 76 ? 10.945 13.266 15.055 1 97.19 76 ASP B CA 1
ATOM 2379 C C . ASP B 1 76 ? 10.344 12.109 14.25 1 97.19 76 ASP B C 1
ATOM 2381 O O . ASP B 1 76 ? 10.445 10.953 14.656 1 97.19 76 ASP B O 1
ATOM 2385 N N . ALA B 1 77 ? 9.695 12.453 13.188 1 97.12 77 ALA B N 1
ATOM 2386 C CA . ALA B 1 77 ? 9.07 11.477 12.297 1 97.12 77 ALA B CA 1
ATOM 2387 C C . ALA B 1 77 ? 8.883 12.055 10.898 1 97.12 77 ALA B C 1
ATOM 2389 O O . ALA B 1 77 ? 8.914 13.273 10.711 1 97.12 77 ALA B O 1
ATOM 2390 N N . TYR B 1 78 ? 8.75 11.172 9.992 1 96.31 78 TYR B N 1
ATOM 2391 C CA . TYR B 1 78 ? 8.484 11.523 8.602 1 96.31 78 TYR B CA 1
ATOM 2392 C C . TYR B 1 78 ? 7.207 10.852 8.109 1 96.31 78 TYR B C 1
ATOM 2394 O O . TYR B 1 78 ? 7.055 9.633 8.219 1 96.31 78 TYR B O 1
ATOM 2402 N N . PHE B 1 79 ? 6.281 11.664 7.637 1 96.81 79 PHE B N 1
ATOM 2403 C CA . PHE B 1 79 ? 5.023 11.188 7.078 1 96.81 79 PHE B CA 1
ATOM 2404 C C . PHE B 1 79 ? 5.078 11.18 5.555 1 96.81 79 PHE B C 1
ATOM 2406 O O . PHE B 1 79 ? 5.426 12.188 4.938 1 96.81 79 PHE B O 1
ATOM 2413 N N . ILE B 1 80 ? 4.805 10.07 4.969 1 95.69 80 ILE B N 1
ATOM 2414 C CA . ILE B 1 80 ? 4.777 9.938 3.518 1 95.69 80 ILE B CA 1
ATOM 2415 C C . ILE B 1 80 ? 3.334 9.773 3.041 1 95.69 80 ILE B C 1
ATOM 2417 O O . ILE B 1 80 ? 2.709 8.734 3.281 1 95.69 80 ILE B O 1
ATOM 2421 N N . PRO B 1 81 ? 2.873 10.758 2.291 1 96.12 81 PRO B N 1
ATOM 2422 C CA . PRO B 1 81 ? 1.495 10.641 1.811 1 96.12 81 PRO B CA 1
ATOM 2423 C C . PRO B 1 81 ? 1.359 9.672 0.64 1 96.12 81 PRO B C 1
ATOM 2425 O O . PRO B 1 81 ? 2.18 9.688 -0.282 1 96.12 81 PRO B O 1
ATOM 2428 N N . LEU B 1 82 ? 0.469 8.805 0.698 1 97.31 82 LEU B N 1
ATOM 2429 C CA . LEU B 1 82 ? -0.026 7.953 -0.38 1 97.31 82 LEU B CA 1
ATOM 2430 C C . LEU B 1 82 ? -1.477 8.289 -0.712 1 97.31 82 LEU B C 1
ATOM 2432 O O . LEU B 1 82 ? -2.389 7.93 0.038 1 97.31 82 LEU B O 1
ATOM 2436 N N . VAL B 1 83 ? -1.682 8.984 -1.822 1 97.62 83 VAL B N 1
ATOM 2437 C CA . VAL B 1 83 ? -3.023 9.445 -2.158 1 97.62 83 VAL B CA 1
ATOM 2438 C C . VAL B 1 83 ? -3.818 8.312 -2.801 1 97.62 83 VAL B C 1
ATOM 2440 O O . VAL B 1 83 ? -3.615 7.992 -3.975 1 97.62 83 VAL B O 1
ATOM 2443 N N . LEU B 1 84 ? -4.781 7.832 -2.07 1 98.62 84 LEU B N 1
ATOM 2444 C CA . LEU B 1 84 ? -5.465 6.586 -2.408 1 98.62 84 LEU B CA 1
ATOM 2445 C C . LEU B 1 84 ? -6.5 6.816 -3.506 1 98.62 84 LEU B C 1
ATOM 2447 O O . LEU B 1 84 ? -6.824 5.898 -4.258 1 98.62 84 LEU B O 1
ATOM 2451 N N . ASN B 1 85 ? -6.984 8.023 -3.596 1 98.69 85 ASN B N 1
ATOM 2452 C CA . ASN B 1 85 ? -8 8.281 -4.609 1 98.69 85 ASN B CA 1
ATOM 2453 C C . ASN B 1 85 ? -7.445 9.133 -5.75 1 98.69 85 ASN B C 1
ATOM 2455 O O . ASN B 1 85 ? -8.195 9.844 -6.422 1 98.69 85 ASN B O 1
ATOM 2459 N N . ALA B 1 86 ? -6.082 9.172 -5.922 1 98.31 86 ALA B N 1
ATOM 2460 C CA . ALA B 1 86 ? -5.434 9.82 -7.055 1 98.31 86 ALA B CA 1
ATOM 2461 C C . ALA B 1 86 ? -5.727 9.078 -8.352 1 98.31 86 ALA B C 1
ATOM 2463 O O . ALA B 1 86 ? -5.887 7.855 -8.352 1 98.31 86 ALA B O 1
ATOM 2464 N N . GLN B 1 87 ? -5.75 9.844 -9.477 1 98.38 87 GLN B N 1
ATOM 2465 C CA . GLN B 1 87 ? -5.969 9.234 -10.781 1 98.38 87 GLN B CA 1
ATOM 2466 C C . GLN B 1 87 ? -4.742 9.414 -11.68 1 98.38 87 GLN B C 1
ATOM 2468 O O . GLN B 1 87 ? -4.703 8.883 -12.797 1 98.38 87 GLN B O 1
ATOM 2473 N N . ASN B 1 88 ? -3.768 10.125 -11.211 1 97.69 88 ASN B N 1
ATOM 2474 C CA . ASN B 1 88 ? -2.486 10.273 -11.891 1 97.69 88 ASN B CA 1
ATOM 2475 C C . ASN B 1 88 ? -1.425 9.352 -11.305 1 97.69 88 ASN B C 1
ATOM 2477 O O . ASN B 1 88 ? -0.975 9.555 -10.172 1 97.69 88 ASN B O 1
ATOM 2481 N N . PRO B 1 89 ? -0.999 8.352 -12.055 1 97.25 89 PRO B N 1
ATOM 2482 C CA . PRO B 1 89 ? -0.063 7.371 -11.5 1 97.25 89 PRO B CA 1
ATOM 2483 C C . PRO B 1 89 ? 1.245 8 -11.031 1 97.25 89 PRO B C 1
ATOM 2485 O O . PRO B 1 89 ? 1.934 7.438 -10.172 1 97.25 89 PRO B O 1
ATOM 2488 N N . GLU B 1 90 ? 1.571 9.18 -11.562 1 95.56 90 GLU B N 1
ATOM 2489 C CA . GLU B 1 90 ? 2.768 9.898 -11.133 1 95.56 90 GLU B CA 1
ATOM 2490 C C . GLU B 1 90 ? 2.758 10.133 -9.625 1 95.56 90 GLU B C 1
ATOM 2492 O O . GLU B 1 90 ? 3.791 10.008 -8.961 1 95.56 90 GLU B O 1
ATOM 2497 N N . TRP B 1 91 ? 1.534 10.312 -9.133 1 93.5 91 TRP B N 1
ATOM 2498 C CA . TRP B 1 91 ? 1.432 10.719 -7.73 1 93.5 91 TRP B CA 1
ATOM 2499 C C . TRP B 1 91 ? 0.924 9.57 -6.867 1 93.5 91 TRP B C 1
ATOM 2501 O O . TRP B 1 91 ? 0.663 9.75 -5.676 1 93.5 91 TRP B O 1
ATOM 2511 N N . ILE B 1 92 ? 0.75 8.438 -7.469 1 96.94 92 ILE B N 1
ATOM 2512 C CA . ILE B 1 92 ? 0.402 7.262 -6.688 1 96.94 92 ILE B CA 1
ATOM 2513 C C . ILE B 1 92 ? 1.674 6.535 -6.254 1 96.94 92 ILE B C 1
ATOM 2515 O O . ILE B 1 92 ? 2.059 6.59 -5.082 1 96.94 92 ILE B O 1
ATOM 2519 N N . PHE B 1 93 ? 2.488 6.062 -7.254 1 97.38 93 PHE B N 1
ATOM 2520 C CA . PHE B 1 93 ? 3.691 5.336 -6.863 1 97.38 93 PHE B CA 1
ATOM 2521 C C . PHE B 1 93 ? 4.922 5.922 -7.543 1 97.38 93 PHE B C 1
ATOM 2523 O O . PHE B 1 93 ? 6.027 5.855 -7 1 97.38 93 PHE B O 1
ATOM 2530 N N . ASN B 1 94 ? 4.773 6.543 -8.781 1 96.81 94 ASN B N 1
ATOM 2531 C CA . ASN B 1 94 ? 5.934 6.883 -9.594 1 96.81 94 ASN B CA 1
ATOM 2532 C C . ASN B 1 94 ? 6.875 7.832 -8.867 1 96.81 94 ASN B C 1
ATOM 2534 O O . ASN B 1 94 ? 8.094 7.629 -8.859 1 96.81 94 ASN B O 1
ATOM 2538 N N . MET B 1 95 ? 6.328 8.844 -8.266 1 93.94 95 MET B N 1
ATOM 2539 C CA . MET B 1 95 ? 7.172 9.812 -7.574 1 93.94 95 MET B CA 1
ATOM 2540 C C . MET B 1 95 ? 7.848 9.172 -6.363 1 93.94 95 MET B C 1
ATOM 2542 O O . MET B 1 95 ? 8.984 9.516 -6.031 1 93.94 95 MET B O 1
ATOM 2546 N N . HIS B 1 96 ? 7.164 8.258 -5.672 1 95.31 96 HIS B N 1
ATOM 2547 C CA . HIS B 1 96 ? 7.773 7.535 -4.562 1 95.31 96 HIS B CA 1
ATOM 2548 C C . HIS B 1 96 ? 8.938 6.672 -5.039 1 95.31 96 HIS B C 1
ATOM 2550 O O . HIS B 1 96 ? 10.008 6.672 -4.426 1 95.31 96 HIS B O 1
ATOM 2556 N N . VAL B 1 97 ? 8.742 6 -6.156 1 96.81 97 VAL B N 1
ATOM 2557 C CA . VAL B 1 97 ? 9.781 5.133 -6.699 1 96.81 97 VAL B CA 1
ATOM 2558 C C . VAL B 1 97 ? 11 5.965 -7.082 1 96.81 97 VAL B C 1
ATOM 2560 O O . VAL B 1 97 ? 12.133 5.582 -6.793 1 96.81 97 VAL B O 1
ATOM 2563 N N . LYS B 1 98 ? 10.773 7.105 -7.699 1 94.5 98 LYS B N 1
ATOM 2564 C CA . LYS B 1 98 ? 11.867 8.008 -8.039 1 94.5 98 LYS B CA 1
ATOM 2565 C C . LYS B 1 98 ? 12.641 8.43 -6.797 1 94.5 98 LYS B C 1
ATOM 2567 O O . LYS B 1 98 ? 13.875 8.391 -6.781 1 94.5 98 LYS B O 1
ATOM 2572 N N . GLY B 1 99 ? 11.93 8.828 -5.785 1 93.38 99 GLY B N 1
ATOM 2573 C CA . GLY B 1 99 ? 12.562 9.203 -4.527 1 93.38 99 GLY B CA 1
ATOM 2574 C C . GLY B 1 99 ? 13.352 8.07 -3.898 1 93.38 99 GLY B C 1
ATOM 2575 O O . GLY B 1 99 ? 14.445 8.281 -3.375 1 93.38 99 GLY B O 1
ATOM 2576 N N . LEU B 1 100 ? 12.82 6.859 -3.961 1 94.94 100 LEU B N 1
ATOM 2577 C CA . LEU B 1 100 ? 13.461 5.695 -3.359 1 94.94 100 LEU B CA 1
ATOM 2578 C C . LEU B 1 100 ? 14.711 5.301 -4.137 1 94.94 100 LEU B C 1
ATOM 2580 O O . LEU B 1 100 ? 15.664 4.773 -3.562 1 94.94 100 LEU B O 1
ATOM 2584 N N . GLU B 1 101 ? 14.672 5.516 -5.438 1 94.69 101 GLU B N 1
ATOM 2585 C CA . GLU B 1 101 ? 15.883 5.273 -6.219 1 94.69 101 GLU B CA 1
ATOM 2586 C C . GLU B 1 101 ? 17.031 6.168 -5.758 1 94.69 101 GLU B C 1
ATOM 2588 O O . GLU B 1 101 ? 18.172 5.711 -5.621 1 94.69 101 GLU B O 1
ATOM 2593 N N . GLU B 1 102 ? 16.656 7.332 -5.449 1 90.62 102 GLU B N 1
ATOM 2594 C CA . GLU B 1 102 ? 17.656 8.336 -5.117 1 90.62 102 GLU B CA 1
ATOM 2595 C C . GLU B 1 102 ? 18.062 8.242 -3.65 1 90.62 102 GLU B C 1
ATOM 2597 O O . GLU B 1 102 ? 19.234 8.391 -3.314 1 90.62 102 GLU B O 1
ATOM 2602 N N . HIS B 1 103 ? 17.141 7.922 -2.756 1 91.25 103 HIS B N 1
ATOM 2603 C CA . HIS B 1 103 ? 17.391 8.141 -1.336 1 91.25 103 HIS B CA 1
ATOM 2604 C C . HIS B 1 103 ? 17.109 6.875 -0.528 1 91.25 103 HIS B C 1
ATOM 2606 O O . HIS B 1 103 ? 17.391 6.828 0.673 1 91.25 103 HIS B O 1
ATOM 2612 N N . GLY B 1 104 ? 16.703 5.82 -1.139 1 92 104 GLY B N 1
ATOM 2613 C CA . GLY B 1 104 ? 16.25 4.605 -0.489 1 92 104 GLY B CA 1
ATOM 2614 C C . GLY B 1 104 ? 17.234 4.074 0.543 1 92 104 GLY B C 1
ATOM 2615 O O . GLY B 1 104 ? 16.844 3.812 1.688 1 92 104 GLY B O 1
ATOM 2616 N N . PRO B 1 105 ? 18.516 3.994 0.197 1 92.12 105 PRO B N 1
ATOM 2617 C CA . PRO B 1 105 ? 19.484 3.4 1.107 1 92.12 105 PRO B CA 1
ATOM 2618 C C . PRO B 1 105 ? 19.688 4.223 2.379 1 92.12 105 PRO B C 1
ATOM 2620 O O . PRO B 1 105 ? 20.203 3.711 3.377 1 92.12 105 PRO B O 1
ATOM 2623 N N . PHE B 1 106 ? 19.156 5.418 2.416 1 91.19 106 PHE B N 1
ATOM 2624 C CA . PHE B 1 106 ? 19.469 6.316 3.518 1 91.19 106 PHE B CA 1
ATOM 2625 C C . PHE B 1 106 ? 18.25 6.527 4.41 1 91.19 106 PHE B C 1
ATOM 2627 O O . PHE B 1 106 ? 18.344 7.18 5.453 1 91.19 106 PHE B O 1
ATOM 2634 N N . ILE B 1 107 ? 17.188 5.941 4.066 1 92.44 107 ILE B N 1
ATOM 2635 C CA . ILE B 1 107 ? 15.953 6.18 4.805 1 92.44 107 ILE B CA 1
ATOM 2636 C C . ILE B 1 107 ? 15.938 5.336 6.078 1 92.44 107 ILE B C 1
ATOM 2638 O O . ILE B 1 107 ? 16.219 4.133 6.035 1 92.44 107 ILE B O 1
ATOM 2642 N N . LYS B 1 108 ? 15.711 6.008 7.207 1 94.62 108 LYS B N 1
ATOM 2643 C CA . LYS B 1 108 ? 15.461 5.32 8.469 1 94.62 108 LYS B CA 1
ATOM 2644 C C . LYS B 1 108 ? 13.984 4.992 8.633 1 94.62 108 LYS B C 1
ATOM 2646 O O . LYS B 1 108 ? 13.234 5.758 9.242 1 94.62 108 LYS B O 1
ATOM 2651 N N . TRP B 1 109 ? 13.586 3.82 8.266 1 94.44 109 TRP B N 1
ATOM 2652 C CA . TRP B 1 109 ? 12.188 3.459 8.07 1 94.44 109 TRP B CA 1
ATOM 2653 C C . TRP B 1 109 ? 11.453 3.387 9.406 1 94.44 109 TRP B C 1
ATOM 2655 O O . TRP B 1 109 ? 10.219 3.449 9.453 1 94.44 109 TRP B O 1
ATOM 2665 N N . ASP B 1 110 ? 12.172 3.197 10.539 1 94.06 110 ASP B N 1
ATOM 2666 C CA . ASP B 1 110 ? 11.539 3.172 11.852 1 94.06 110 ASP B CA 1
ATOM 2667 C C . ASP B 1 110 ? 10.977 4.547 12.219 1 94.06 110 ASP B C 1
ATOM 2669 O O . ASP B 1 110 ? 10.172 4.668 13.141 1 94.06 110 ASP B O 1
ATOM 2673 N N . GLU B 1 111 ? 11.344 5.59 11.445 1 95.5 111 GLU B N 1
ATOM 2674 C CA . GLU B 1 111 ? 10.867 6.949 11.688 1 95.5 111 GLU B CA 1
ATOM 2675 C C . GLU B 1 111 ? 9.828 7.363 10.641 1 95.5 111 GLU B C 1
ATOM 2677 O O . GLU B 1 111 ? 9.312 8.484 10.68 1 95.5 111 GLU B O 1
ATOM 2682 N N . VAL B 1 112 ? 9.531 6.5 9.727 1 95.56 112 VAL B N 1
ATOM 2683 C CA . VAL B 1 112 ? 8.68 6.84 8.594 1 95.56 112 VAL B CA 1
ATOM 2684 C C . VAL B 1 112 ? 7.289 6.238 8.797 1 95.56 112 VAL B C 1
ATOM 2686 O O . VAL B 1 112 ? 7.16 5.066 9.156 1 95.56 112 VAL B O 1
ATOM 2689 N N . PHE B 1 113 ? 6.285 7.027 8.578 1 97 113 PHE B N 1
ATOM 2690 C CA . PHE B 1 113 ? 4.891 6.598 8.648 1 97 113 PHE B CA 1
ATOM 2691 C C . PHE B 1 113 ? 4.152 6.969 7.363 1 97 113 PHE B C 1
ATOM 2693 O O . PHE B 1 113 ? 4.117 8.141 6.977 1 97 113 PHE B O 1
ATOM 2700 N N . VAL B 1 114 ? 3.564 5.988 6.734 1 97.38 114 VAL B N 1
ATOM 2701 C CA . VAL B 1 114 ? 2.82 6.25 5.508 1 97.38 114 VAL B CA 1
ATOM 2702 C C . VAL B 1 114 ? 1.395 6.68 5.848 1 97.38 114 VAL B C 1
ATOM 2704 O O . VAL B 1 114 ? 0.732 6.051 6.676 1 97.38 114 VAL B O 1
ATOM 2707 N N . GLU B 1 115 ? 0.975 7.754 5.238 1 98.12 115 GLU B N 1
ATOM 2708 C CA . GLU B 1 115 ? -0.39 8.25 5.367 1 98.12 115 GLU B CA 1
ATOM 2709 C C . GLU B 1 115 ? -1.216 7.93 4.129 1 98.12 115 GLU B C 1
ATOM 2711 O O . GLU B 1 115 ? -0.934 8.438 3.039 1 98.12 115 GLU B O 1
ATOM 2716 N N . GLY B 1 116 ? -2.223 7.07 4.336 1 98.44 116 GLY B N 1
ATOM 2717 C CA . GLY B 1 116 ? -3.193 6.934 3.262 1 98.44 116 GLY B CA 1
ATOM 2718 C C . GLY B 1 116 ? -4.145 8.109 3.166 1 98.44 116 GLY B C 1
ATOM 2719 O O . GLY B 1 116 ? -5.109 8.203 3.926 1 98.44 116 GLY B O 1
ATOM 2720 N N . TYR B 1 117 ? -3.902 8.969 2.182 1 97.88 117 TYR B N 1
ATOM 2721 C CA . TYR B 1 117 ? -4.703 10.172 1.971 1 97.88 117 TYR B CA 1
ATOM 2722 C C . TYR B 1 117 ? -5.961 9.852 1.17 1 97.88 117 TYR B C 1
ATOM 2724 O O . TYR B 1 117 ? -5.895 9.172 0.143 1 97.88 117 TYR B O 1
ATOM 2732 N N . VAL B 1 118 ? -7.066 10.289 1.7 1 98.62 118 VAL B N 1
ATOM 2733 C CA . VAL B 1 118 ? -8.273 10.422 0.895 1 98.62 118 VAL B CA 1
ATOM 2734 C C . VAL B 1 118 ? -8.656 11.891 0.769 1 98.62 118 VAL B C 1
ATOM 2736 O O . VAL B 1 118 ? -9.086 12.516 1.745 1 98.62 118 VAL B O 1
ATOM 2739 N N . VAL B 1 119 ? -8.531 12.367 -0.471 1 97.88 119 VAL B N 1
ATOM 2740 C CA . VAL B 1 119 ? -8.711 13.789 -0.739 1 97.88 119 VAL B CA 1
ATOM 2741 C C . VAL B 1 119 ? -10.172 14.07 -1.109 1 97.88 119 VAL B C 1
ATOM 2743 O O . VAL B 1 119 ? -10.688 13.5 -2.07 1 97.88 119 VAL B O 1
ATOM 2746 N N . GLY B 1 120 ? -10.797 14.992 -0.343 1 97.75 120 GLY B N 1
ATOM 2747 C CA . GLY B 1 120 ? -12.234 15.141 -0.504 1 97.75 120 GLY B CA 1
ATOM 2748 C C . GLY B 1 120 ? -12.633 16.484 -1.091 1 97.75 120 GLY B C 1
ATOM 2749 O O . GLY B 1 120 ? -13.781 16.688 -1.479 1 97.75 120 GLY B O 1
ATOM 2750 N N . ASN B 1 121 ? -11.695 17.422 -1.205 1 97.31 121 ASN B N 1
ATOM 2751 C CA . ASN B 1 121 ? -11.992 18.75 -1.739 1 97.31 121 ASN B CA 1
ATOM 2752 C C . ASN B 1 121 ? -11.422 18.922 -3.145 1 97.31 121 ASN B C 1
ATOM 2754 O O . ASN B 1 121 ? -10.211 19.094 -3.312 1 97.31 121 ASN B O 1
ATOM 2758 N N . GLU B 1 122 ? -12.258 19.047 -4.137 1 96.94 122 GLU B N 1
ATOM 2759 C CA . GLU B 1 122 ? -11.836 19.109 -5.535 1 96.94 122 GLU B CA 1
ATOM 2760 C C . GLU B 1 122 ? -11.055 20.375 -5.824 1 96.94 122 GLU B C 1
ATOM 2762 O O . GLU B 1 122 ? -10.266 20.422 -6.773 1 96.94 122 GLU B O 1
ATOM 2767 N N . ASP B 1 123 ? -11.266 21.406 -4.996 1 95.81 123 ASP B N 1
ATOM 2768 C CA . ASP B 1 123 ? -10.648 22.703 -5.254 1 95.81 123 ASP B CA 1
ATOM 2769 C C . ASP B 1 123 ? -9.266 22.781 -4.605 1 95.81 123 ASP B C 1
ATOM 2771 O O . ASP B 1 123 ? -8.531 23.75 -4.824 1 95.81 123 ASP B O 1
ATOM 2775 N N . SER B 1 124 ? -8.93 21.797 -3.82 1 92.81 124 SER B N 1
ATOM 2776 C CA . SER B 1 124 ? -7.641 21.828 -3.141 1 92.81 124 SER B CA 1
ATOM 2777 C C . SER B 1 124 ? -6.492 21.641 -4.129 1 92.81 124 SER B C 1
ATOM 2779 O O . SER B 1 124 ? -6.668 21.047 -5.191 1 92.81 124 SER B O 1
ATOM 2781 N N . ALA B 1 125 ? -5.281 22.156 -3.729 1 88.69 125 ALA B N 1
ATOM 2782 C CA . ALA B 1 125 ? -4.078 22 -4.543 1 88.69 125 ALA B CA 1
ATOM 2783 C C . ALA B 1 125 ? -3.729 20.531 -4.738 1 88.69 125 ALA B C 1
ATOM 2785 O O . ALA B 1 125 ? -3.375 20.109 -5.84 1 88.69 125 ALA B O 1
ATOM 2786 N N . VAL B 1 126 ? -3.854 19.75 -3.723 1 91.88 126 VAL B N 1
ATOM 2787 C CA . VAL B 1 126 ? -3.51 18.328 -3.785 1 91.88 126 VAL B CA 1
ATOM 2788 C C . VAL B 1 126 ? -4.445 17.609 -4.758 1 91.88 126 VAL B C 1
ATOM 2790 O O . VAL B 1 126 ? -4.004 16.781 -5.551 1 91.88 126 VAL B O 1
ATOM 2793 N N . ALA B 1 127 ? -5.781 17.891 -4.719 1 96.25 127 ALA B N 1
ATOM 2794 C CA . ALA B 1 127 ? -6.742 17.266 -5.617 1 96.25 127 ALA B CA 1
ATOM 2795 C C . ALA B 1 127 ? -6.41 17.562 -7.074 1 96.25 127 ALA B C 1
ATOM 2797 O O . ALA B 1 127 ? -6.445 16.656 -7.922 1 96.25 127 ALA B O 1
ATOM 2798 N N . LYS B 1 128 ? -6.098 18.797 -7.297 1 95.81 128 LYS B N 1
ATOM 2799 C CA . LYS B 1 128 ? -5.773 19.203 -8.664 1 95.81 128 LYS B CA 1
ATOM 2800 C C . LYS B 1 128 ? -4.48 18.547 -9.141 1 95.81 128 LYS B C 1
ATOM 2802 O O . LYS B 1 128 ? -4.426 18.016 -10.242 1 95.81 128 LYS B O 1
ATOM 2807 N N . LEU B 1 129 ? -3.477 18.547 -8.305 1 93 129 LEU B N 1
ATOM 2808 C CA . LEU B 1 129 ? -2.172 17.984 -8.641 1 93 129 LEU B CA 1
ATOM 2809 C C . LEU B 1 129 ? -2.283 16.484 -8.938 1 93 129 LEU B C 1
ATOM 2811 O O . LEU B 1 129 ? -1.68 16 -9.891 1 93 129 LEU B O 1
ATOM 2815 N N . THR B 1 130 ? -3.059 15.711 -8.164 1 95.88 130 THR B N 1
ATOM 2816 C CA . THR B 1 130 ? -3.098 14.25 -8.219 1 95.88 130 THR B CA 1
ATOM 2817 C C . THR B 1 130 ? -4.297 13.773 -9.031 1 95.88 130 THR B C 1
ATOM 2819 O O . THR B 1 130 ? -4.504 12.57 -9.195 1 95.88 130 THR B O 1
ATOM 2822 N N . GLU B 1 131 ? -5.164 14.734 -9.5 1 98 131 GLU B N 1
ATOM 2823 C CA . GLU B 1 131 ? -6.391 14.398 -10.219 1 98 131 GLU B CA 1
ATOM 2824 C C . GLU B 1 131 ? -7.262 13.445 -9.414 1 98 131 GLU B C 1
ATOM 2826 O O . GLU B 1 131 ? -7.758 12.453 -9.945 1 98 131 GLU B O 1
ATOM 2831 N N . SER B 1 132 ? -7.438 13.781 -8.141 1 98.19 132 SER B N 1
ATOM 2832 C CA . SER B 1 132 ? -8.133 12.898 -7.215 1 98.19 132 SER B CA 1
ATOM 2833 C C . SER B 1 132 ? -9.617 12.797 -7.559 1 98.19 132 SER B C 1
ATOM 2835 O O . SER B 1 132 ? -10.234 13.781 -7.969 1 98.19 132 SER B O 1
ATOM 2837 N N . ARG B 1 133 ? -10.227 11.641 -7.414 1 97.62 133 ARG B N 1
ATOM 2838 C CA . ARG B 1 133 ? -11.672 11.438 -7.426 1 97.62 133 ARG B CA 1
ATOM 2839 C C . ARG B 1 133 ? -12.297 11.867 -6.102 1 97.62 133 ARG B C 1
ATOM 2841 O O . ARG B 1 133 ? -12.367 11.078 -5.156 1 97.62 133 ARG B O 1
ATOM 2848 N N . THR B 1 134 ? -12.844 13.07 -6.078 1 98.06 134 THR B N 1
ATOM 2849 C CA . THR B 1 134 ? -13.18 13.68 -4.793 1 98.06 134 THR B CA 1
ATOM 2850 C C . THR B 1 134 ? -14.648 13.453 -4.453 1 98.06 134 THR B C 1
ATOM 2852 O O . THR B 1 134 ? -15.094 13.781 -3.354 1 98.06 134 THR B O 1
ATOM 2855 N N . ASN B 1 135 ? -15.438 12.977 -5.422 1 97.31 135 ASN B N 1
ATOM 2856 C CA . ASN B 1 135 ? -16.828 12.633 -5.125 1 97.31 135 ASN B CA 1
ATOM 2857 C C . ASN B 1 135 ? -16.938 11.297 -4.402 1 97.31 135 ASN B C 1
ATOM 2859 O O . ASN B 1 135 ? -17.203 10.266 -5.023 1 97.31 135 ASN B O 1
ATOM 2863 N N . ILE B 1 136 ? -16.859 11.328 -3.141 1 97.69 136 ILE B N 1
ATOM 2864 C CA . ILE B 1 136 ? -16.797 10.109 -2.332 1 97.69 136 ILE B CA 1
ATOM 2865 C C . ILE B 1 136 ? -18.094 9.953 -1.541 1 97.69 136 ILE B C 1
ATOM 2867 O O . ILE B 1 136 ? -18.5 10.859 -0.814 1 97.69 136 ILE B O 1
ATOM 2871 N N . THR B 1 137 ? -18.766 8.867 -1.75 1 98.12 137 THR B N 1
ATOM 2872 C CA . THR B 1 137 ? -19.906 8.5 -0.93 1 98.12 137 THR B CA 1
ATOM 2873 C C . THR B 1 137 ? -19.469 7.879 0.387 1 98.12 137 THR B C 1
ATOM 2875 O O . THR B 1 137 ? -18.266 7.641 0.591 1 98.12 137 THR B O 1
ATOM 2878 N N . GLU B 1 138 ? -20.375 7.691 1.312 1 98.44 138 GLU B N 1
ATOM 2879 C CA . GLU B 1 138 ? -20.047 7.012 2.561 1 98.44 138 GLU B CA 1
ATOM 2880 C C . GLU B 1 138 ? -19.516 5.609 2.301 1 98.44 138 GLU B C 1
ATOM 2882 O O . GLU B 1 138 ? -18.531 5.184 2.93 1 98.44 138 GLU B O 1
ATOM 2887 N N . GLU B 1 139 ? -20.109 4.906 1.324 1 98.12 139 GLU B N 1
ATOM 2888 C CA . GLU B 1 139 ? -19.656 3.568 0.979 1 98.12 139 GLU B CA 1
ATOM 2889 C C . GLU B 1 139 ? -18.266 3.609 0.339 1 98.12 139 GLU B C 1
ATOM 2891 O O . GLU B 1 139 ? -17.438 2.736 0.59 1 98.12 139 GLU B O 1
ATOM 2896 N N . GLY B 1 140 ? -18.094 4.637 -0.45 1 98.31 140 GLY B N 1
ATOM 2897 C CA . GLY B 1 140 ? -16.766 4.844 -1.01 1 98.31 140 GLY B CA 1
ATOM 2898 C C . GLY B 1 140 ? -15.703 5.082 0.046 1 98.31 140 GLY B C 1
ATOM 2899 O O . GLY B 1 140 ? -14.617 4.516 -0.023 1 98.31 140 GLY B O 1
ATOM 2900 N N . MET B 1 141 ? -16.062 5.887 1.051 1 98.81 141 MET B N 1
ATOM 2901 C CA . MET B 1 141 ? -15.117 6.168 2.131 1 98.81 141 MET B CA 1
ATOM 2902 C C . MET B 1 141 ? -14.797 4.902 2.916 1 98.81 141 MET B C 1
ATOM 2904 O O . MET B 1 141 ? -13.641 4.672 3.287 1 98.81 141 MET B O 1
ATOM 2908 N N . LYS B 1 142 ? -15.82 4.102 3.164 1 98.75 142 LYS B N 1
ATOM 2909 C CA . LYS B 1 142 ? -15.555 2.826 3.826 1 98.75 142 LYS B CA 1
ATOM 2910 C C . LYS B 1 142 ? -14.578 1.978 3.018 1 98.75 142 LYS B C 1
ATOM 2912 O O . LYS B 1 142 ? -13.695 1.334 3.584 1 98.75 142 LYS B O 1
ATOM 2917 N N . ALA B 1 143 ? -14.758 1.991 1.705 1 98.31 143 ALA B N 1
ATOM 2918 C CA . ALA B 1 143 ? -13.883 1.211 0.834 1 98.31 143 ALA B CA 1
ATOM 2919 C C . ALA B 1 143 ? -12.445 1.716 0.907 1 98.31 143 ALA B C 1
ATOM 2921 O O . ALA B 1 143 ? -11.508 0.925 1.048 1 98.31 143 ALA B O 1
ATOM 2922 N N . TYR B 1 144 ? -12.273 3.045 0.834 1 98.81 144 TYR B N 1
ATOM 2923 C CA . TYR B 1 144 ? -10.945 3.619 0.959 1 98.81 144 TYR B CA 1
ATOM 2924 C C . TYR B 1 144 ? -10.344 3.32 2.33 1 98.81 144 TYR B C 1
ATOM 2926 O O . TYR B 1 144 ? -9.148 3.055 2.447 1 98.81 144 TYR B O 1
ATOM 2934 N N . ALA B 1 145 ? -11.195 3.396 3.34 1 98.88 145 ALA B N 1
ATOM 2935 C CA . ALA B 1 145 ? -10.734 3.088 4.691 1 98.88 145 ALA B CA 1
ATOM 2936 C C . ALA B 1 145 ? -10.266 1.64 4.793 1 98.88 145 ALA B C 1
ATOM 2938 O O . ALA B 1 145 ? -9.219 1.359 5.387 1 98.88 145 ALA B O 1
ATOM 2939 N N . ARG B 1 146 ? -10.953 0.687 4.23 1 98.25 146 ARG B N 1
ATOM 2940 C CA . ARG B 1 146 ? -10.562 -0.718 4.227 1 98.25 146 ARG B CA 1
ATOM 2941 C C . ARG B 1 146 ? -9.273 -0.924 3.43 1 98.25 146 ARG B C 1
ATOM 2943 O O . ARG B 1 146 ? -8.422 -1.732 3.811 1 98.25 146 ARG B O 1
ATOM 2950 N N . LEU B 1 147 ? -9.164 -0.151 2.32 1 98.38 147 LEU B N 1
ATOM 2951 C CA . LEU B 1 147 ? -7.93 -0.191 1.54 1 98.38 147 LEU B CA 1
ATOM 2952 C C . LEU B 1 147 ? -6.734 0.209 2.396 1 98.38 147 LEU B C 1
ATOM 2954 O O . LEU B 1 147 ? -5.742 -0.521 2.463 1 98.38 147 LEU B O 1
ATOM 2958 N N . ALA B 1 148 ? -6.855 1.293 3.117 1 98.75 148 ALA B N 1
ATOM 2959 C CA . ALA B 1 148 ? -5.762 1.82 3.93 1 98.75 148 ALA B CA 1
ATOM 2960 C C . ALA B 1 148 ? -5.488 0.918 5.133 1 98.75 148 ALA B C 1
ATOM 2962 O O . ALA B 1 148 ? -4.34 0.543 5.383 1 98.75 148 ALA B O 1
ATOM 2963 N N . ASP B 1 149 ? -6.512 0.485 5.805 1 98.5 149 ASP B N 1
ATOM 2964 C CA . ASP B 1 149 ? -6.414 -0.131 7.121 1 98.5 149 ASP B CA 1
ATOM 2965 C C . ASP B 1 149 ? -6.188 -1.637 7.012 1 98.5 149 ASP B C 1
ATOM 2967 O O . ASP B 1 149 ? -5.305 -2.188 7.672 1 98.5 149 ASP B O 1
ATOM 2971 N N . GLN B 1 150 ? -6.957 -2.301 6.18 1 97.56 150 GLN B N 1
ATOM 2972 C CA . GLN B 1 150 ? -6.926 -3.76 6.16 1 97.56 150 GLN B CA 1
ATOM 2973 C C . GLN B 1 150 ? -6.062 -4.277 5.016 1 97.56 150 GLN B C 1
ATOM 2975 O O . GLN B 1 150 ? -5.242 -5.176 5.207 1 97.56 150 GLN B O 1
ATOM 2980 N N . MET B 1 151 ? -6.219 -3.707 3.84 1 97.06 151 MET B N 1
ATOM 2981 C CA . MET B 1 151 ? -5.488 -4.246 2.697 1 97.06 151 MET B CA 1
ATOM 2982 C C . MET B 1 151 ? -4.016 -3.848 2.756 1 97.06 151 MET B C 1
ATOM 2984 O O . MET B 1 151 ? -3.133 -4.699 2.666 1 97.06 151 MET B O 1
ATOM 2988 N N . LEU B 1 152 ? -3.748 -2.51 3.006 1 98.31 152 LEU B N 1
ATOM 2989 C CA . LEU B 1 152 ? -2.379 -2.01 2.979 1 98.31 152 LEU B CA 1
ATOM 2990 C C . LEU B 1 152 ? -1.804 -1.92 4.387 1 98.31 152 LEU B C 1
ATOM 2992 O O . LEU B 1 152 ? -0.59 -1.781 4.559 1 98.31 152 LEU B O 1
ATOM 2996 N N . LYS B 1 153 ? -2.689 -1.941 5.387 1 98.06 153 LYS B N 1
ATOM 2997 C CA . LYS B 1 153 ? -2.305 -1.908 6.797 1 98.06 153 LYS B CA 1
ATOM 2998 C C . LYS B 1 153 ? -1.438 -0.69 7.102 1 98.06 153 LYS B C 1
ATOM 3000 O O . LYS B 1 153 ? -0.405 -0.806 7.762 1 98.06 153 LYS B O 1
ATOM 3005 N N . 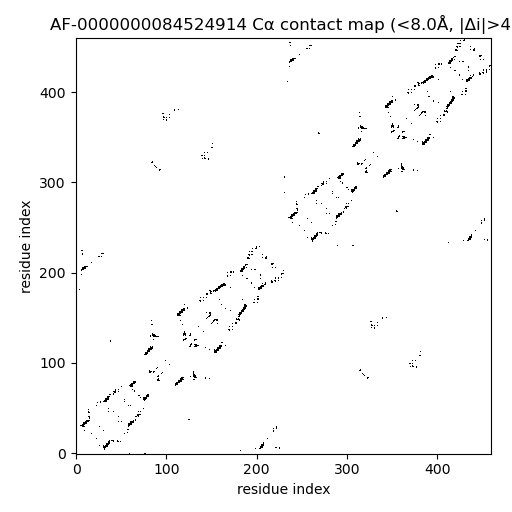LEU B 1 154 ? -1.842 0.442 6.559 1 98.5 154 LEU B N 1
ATOM 3006 C CA . LEU B 1 154 ? -1.157 1.704 6.816 1 98.5 154 LEU B CA 1
ATOM 3007 C C . LEU B 1 154 ? -1.438 2.191 8.234 1 98.5 154 LEU B C 1
ATOM 3009 O O . LEU B 1 154 ? -2.535 1.992 8.758 1 98.5 154 LEU B O 1
ATOM 3013 N N . PRO B 1 155 ? -0.5 2.842 8.859 1 98.06 155 PRO B N 1
ATOM 3014 C CA . PRO B 1 155 ? -0.706 3.293 10.242 1 98.06 155 PRO B CA 1
ATOM 3015 C C . PRO B 1 155 ? -1.677 4.465 10.336 1 98.06 155 PRO B C 1
ATOM 3017 O O . PRO B 1 155 ? -2.291 4.676 11.391 1 98.06 155 PRO B O 1
ATOM 3020 N N . ILE B 1 156 ? -1.865 5.223 9.188 1 98.62 156 ILE B N 1
ATOM 3021 C CA . ILE B 1 156 ? -2.68 6.434 9.234 1 98.62 156 ILE B CA 1
ATOM 3022 C C . ILE B 1 156 ? -3.611 6.469 8.023 1 98.62 156 ILE B C 1
ATOM 3024 O O . ILE B 1 156 ? -3.197 6.164 6.902 1 98.62 156 ILE B O 1
ATOM 3028 N N . LEU B 1 157 ? -4.844 6.68 8.281 1 98.88 157 LEU B N 1
ATOM 3029 C CA . LEU B 1 157 ? -5.793 7.145 7.277 1 98.88 157 LEU B CA 1
ATOM 3030 C C . LEU B 1 157 ? -6.066 8.641 7.434 1 98.88 157 LEU B C 1
ATOM 3032 O O . LEU B 1 157 ? -6.613 9.07 8.453 1 98.88 157 LEU B O 1
ATOM 3036 N N . TYR B 1 158 ? -5.648 9.398 6.461 1 98.69 158 TYR B N 1
ATOM 3037 C CA . TYR B 1 158 ? -5.816 10.844 6.508 1 98.69 158 TYR B CA 1
ATOM 3038 C C . TYR B 1 158 ? -6.953 11.289 5.598 1 98.69 158 TYR B C 1
ATOM 3040 O O . TYR B 1 158 ? -6.824 11.258 4.371 1 98.69 158 TYR B O 1
ATOM 3048 N N . ILE B 1 159 ? -8.031 11.648 6.211 1 98.75 159 ILE B N 1
ATOM 3049 C CA . ILE B 1 159 ? -9.148 12.242 5.484 1 98.75 159 ILE B CA 1
ATOM 3050 C C . ILE B 1 159 ? -8.914 13.734 5.316 1 98.75 159 ILE B C 1
ATOM 3052 O O . ILE B 1 159 ? -9.039 14.508 6.273 1 98.75 159 ILE B O 1
ATOM 3056 N N . GLU B 1 160 ? -8.641 14.117 4.078 1 96.44 160 GLU B N 1
ATOM 3057 C CA . GLU B 1 160 ? -8.078 15.438 3.803 1 96.44 160 GLU B CA 1
ATOM 3058 C C . GLU B 1 160 ? -9.039 16.297 2.979 1 96.44 160 GLU B C 1
ATOM 3060 O O . GLU B 1 160 ? -9.328 15.961 1.826 1 96.44 160 GLU B O 1
ATOM 3065 N N . PHE B 1 161 ? -9.562 17.391 3.48 1 95.38 161 PHE B N 1
ATOM 3066 C CA . PHE B 1 161 ? -10.469 18.297 2.771 1 95.38 161 PHE B CA 1
ATOM 3067 C C . PHE B 1 161 ? -9.844 19.672 2.588 1 95.38 161 PHE B C 1
ATOM 3069 O O . PHE B 1 161 ? -10.531 20.625 2.25 1 95.38 161 PHE B O 1
ATOM 3076 N N . SER B 1 162 ? -8.562 19.766 2.721 1 84.5 162 SER B N 1
ATOM 3077 C CA . SER B 1 162 ? -7.816 21.016 2.666 1 84.5 162 SER B CA 1
ATOM 3078 C C . SER B 1 162 ? -8.641 22.125 2.016 1 84.5 162 SER B C 1
ATOM 3080 O O . SER B 1 162 ? -9.141 21.953 0.903 1 84.5 162 SER B O 1
ATOM 3082 N N . GLY B 1 163 ? -8.844 23.234 2.711 1 84.38 163 GLY B N 1
ATOM 3083 C CA . GLY B 1 163 ? -9.461 24.438 2.172 1 84.38 163 GLY B CA 1
ATOM 3084 C C . GLY B 1 163 ? -10.953 24.5 2.426 1 84.38 163 GLY B C 1
ATOM 3085 O O . GLY B 1 163 ? -11.562 25.562 2.281 1 84.38 163 GLY B O 1
ATOM 3086 N N . SER B 1 164 ? -11.523 23.328 2.754 1 93.5 164 SER B N 1
ATOM 3087 C CA . SER B 1 164 ? -12.953 23.297 3.037 1 93.5 164 SER B CA 1
ATOM 3088 C C . SER B 1 164 ? -13.258 22.344 4.184 1 93.5 164 SER B C 1
ATOM 3090 O O . SER B 1 164 ? -12.484 21.422 4.461 1 93.5 164 SER B O 1
ATOM 3092 N N . TYR B 1 165 ? -14.383 22.656 4.887 1 97.19 165 TYR B N 1
ATOM 3093 C CA . TYR B 1 165 ? -14.852 21.75 5.926 1 97.19 165 TYR B CA 1
ATOM 3094 C C . TYR B 1 165 ? -15.484 20.516 5.316 1 97.19 165 TYR B C 1
ATOM 3096 O O . TYR B 1 165 ? -16.328 20.609 4.426 1 97.19 165 TYR B O 1
ATOM 3104 N N . GLY B 1 166 ? -15.031 19.375 5.711 1 96.88 166 GLY B N 1
ATOM 3105 C CA . GLY B 1 166 ? -15.492 18.125 5.133 1 96.88 166 GLY B CA 1
ATOM 3106 C C . GLY B 1 166 ? -16.812 17.641 5.715 1 96.88 166 GLY B C 1
ATOM 3107 O O . GLY B 1 166 ? -17.266 18.156 6.734 1 96.88 166 GLY B O 1
ATOM 3108 N N . ASN B 1 167 ? -17.391 16.719 5.062 1 96.81 167 ASN B N 1
ATOM 3109 C CA . ASN B 1 167 ? -18.609 16.078 5.543 1 96.81 167 ASN B CA 1
ATOM 3110 C C . ASN B 1 167 ? -18.328 15.117 6.691 1 96.81 167 ASN B C 1
ATOM 3112 O O . ASN B 1 167 ? -17.672 14.086 6.5 1 96.81 167 ASN B O 1
ATOM 3116 N N . PRO B 1 168 ? -18.844 15.414 7.914 1 97.94 168 PRO B N 1
ATOM 3117 C CA . PRO B 1 168 ? -18.578 14.547 9.062 1 97.94 168 PRO B CA 1
ATOM 3118 C C . PRO B 1 168 ? -19.031 13.102 8.828 1 97.94 168 PRO B C 1
ATOM 3120 O O . PRO B 1 168 ? -18.422 12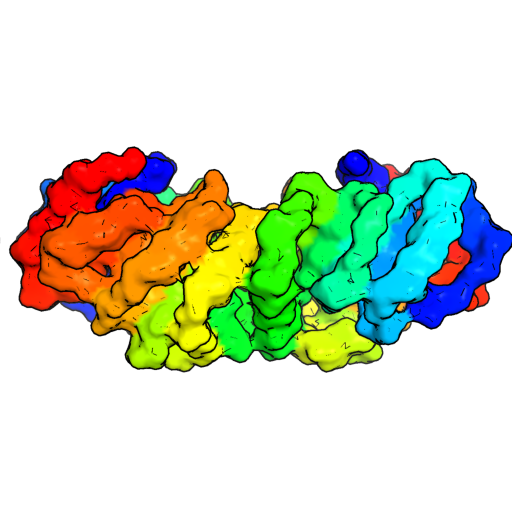.172 9.375 1 97.94 168 PRO B O 1
ATOM 3123 N N . ALA B 1 169 ? -20 12.906 7.973 1 98.5 169 ALA B N 1
ATOM 3124 C CA . ALA B 1 169 ? -20.531 11.57 7.711 1 98.5 169 ALA B CA 1
ATOM 3125 C C . ALA B 1 169 ? -19.453 10.68 7.082 1 98.5 169 ALA B C 1
ATOM 3127 O O . ALA B 1 169 ? -19.469 9.461 7.273 1 98.5 169 ALA B O 1
ATOM 3128 N N . LEU B 1 170 ? -18.562 11.273 6.348 1 98.62 170 LEU B N 1
ATOM 3129 C CA . LEU B 1 170 ? -17.484 10.508 5.742 1 98.62 170 LEU B CA 1
ATOM 3130 C C . LEU B 1 170 ? -16.484 10.039 6.801 1 98.62 170 LEU B C 1
ATOM 3132 O O . LEU B 1 170 ? -15.992 8.914 6.746 1 98.62 170 LEU B O 1
ATOM 3136 N N . VAL B 1 171 ? -16.188 10.93 7.758 1 98.75 171 VAL B N 1
ATOM 3137 C CA . VAL B 1 171 ? -15.273 10.57 8.836 1 98.75 171 VAL B CA 1
ATOM 3138 C C . VAL B 1 171 ? -15.898 9.477 9.703 1 98.75 171 VAL B C 1
ATOM 3140 O O . VAL B 1 171 ? -15.227 8.508 10.078 1 98.75 171 VAL B O 1
ATOM 3143 N N . GLN B 1 172 ? -17.172 9.625 9.938 1 98.56 172 GLN B N 1
ATOM 3144 C CA . GLN B 1 172 ? -17.922 8.609 10.68 1 98.56 172 GLN B CA 1
ATOM 3145 C C . GLN B 1 172 ? -17.891 7.27 9.953 1 98.56 172 GLN B C 1
ATOM 3147 O O . GLN B 1 172 ? -17.703 6.223 10.57 1 98.56 172 GLN B O 1
ATOM 3152 N N . ALA B 1 173 ? -18.141 7.332 8.664 1 98.69 173 ALA B N 1
ATOM 3153 C CA . ALA B 1 173 ? -18.141 6.117 7.855 1 98.69 173 ALA B CA 1
ATOM 3154 C C . ALA B 1 173 ? -16.797 5.391 7.965 1 98.69 173 ALA B C 1
ATOM 3156 O O . ALA B 1 173 ? -16.766 4.168 8.133 1 98.69 173 ALA B O 1
ATOM 3157 N N . ALA B 1 174 ? -15.719 6.109 7.871 1 98.81 174 ALA B N 1
ATOM 3158 C CA . ALA B 1 174 ? -14.391 5.516 8.008 1 98.81 174 ALA B CA 1
ATOM 3159 C C . ALA B 1 174 ? -14.211 4.895 9.391 1 98.81 174 ALA B C 1
ATOM 3161 O O . ALA B 1 174 ? -13.719 3.771 9.516 1 98.81 174 ALA B O 1
ATOM 3162 N N . GLN B 1 175 ? -14.625 5.633 10.391 1 98.44 175 GLN B N 1
ATOM 3163 C CA . GLN B 1 175 ? -14.461 5.195 11.773 1 98.44 175 GLN B CA 1
ATOM 3164 C C . GLN B 1 175 ? -15.141 3.848 12.008 1 98.44 175 GLN B C 1
ATOM 3166 O O . GLN B 1 175 ? -14.648 3.023 12.781 1 98.44 175 GLN B O 1
ATOM 3171 N N . LYS B 1 176 ? -16.172 3.559 11.32 1 98.12 176 LYS B N 1
ATOM 3172 C CA . LYS B 1 176 ? -16.969 2.346 11.508 1 98.12 176 LYS B CA 1
ATOM 3173 C C . LYS B 1 176 ? -16.188 1.111 11.055 1 98.12 176 LYS B C 1
ATOM 3175 O O . LYS B 1 176 ? -16.5 -0.008 11.469 1 98.12 176 LYS B O 1
ATOM 3180 N N . VAL B 1 177 ? -15.18 1.323 10.195 1 98.31 177 VAL B N 1
ATOM 3181 C CA . VAL B 1 177 ? -14.617 0.121 9.586 1 98.31 177 VAL B CA 1
ATOM 3182 C C . VAL B 1 177 ? -13.109 0.066 9.859 1 98.31 177 VAL B C 1
ATOM 3184 O O . VAL B 1 177 ? -12.461 -0.937 9.562 1 98.31 177 VAL B O 1
ATOM 3187 N N . VAL B 1 178 ? -12.539 1.169 10.398 1 98.38 178 VAL B N 1
ATOM 3188 C CA . VAL B 1 178 ? -11.102 1.205 10.68 1 98.38 178 VAL B CA 1
ATOM 3189 C C . VAL B 1 178 ? -10.828 0.536 12.023 1 98.38 178 VAL B C 1
ATOM 3191 O O . VAL B 1 178 ? -11.484 0.833 13.023 1 98.38 178 VAL B O 1
ATOM 3194 N N . HIS B 1 179 ? -9.773 -0.334 12.055 1 96.5 179 HIS B N 1
ATOM 3195 C CA . HIS B 1 179 ? -9.484 -1.08 13.273 1 96.5 179 HIS B CA 1
ATOM 3196 C C . HIS B 1 179 ? -8.047 -0.851 13.727 1 96.5 179 HIS B C 1
ATOM 3198 O O . HIS B 1 179 ? -7.734 -0.979 14.914 1 96.5 179 HIS B O 1
ATOM 3204 N N . ASN B 1 180 ? -7.191 -0.53 12.859 1 96.5 180 ASN B N 1
ATOM 3205 C CA . ASN B 1 180 ? -5.77 -0.506 13.18 1 96.5 180 ASN B CA 1
ATOM 3206 C C . ASN B 1 180 ? -5.16 0.868 12.914 1 96.5 180 ASN B C 1
ATOM 3208 O O . ASN B 1 180 ? -4.344 1.352 13.703 1 96.5 180 ASN B O 1
ATOM 3212 N N . SER B 1 181 ? -5.578 1.539 11.891 1 98.12 181 SER B N 1
ATOM 3213 C CA . SER B 1 181 ? -5.035 2.84 11.508 1 98.12 181 SER B CA 1
ATOM 3214 C C . SER B 1 181 ? -5.531 3.938 12.445 1 98.12 181 SER B C 1
ATOM 3216 O O . SER B 1 181 ? -6.578 3.797 13.078 1 98.12 181 SER B O 1
ATOM 3218 N N . ARG B 1 182 ? -4.762 4.957 12.555 1 98.38 182 ARG B N 1
ATOM 3219 C CA . ARG B 1 182 ? -5.238 6.191 13.172 1 98.38 182 ARG B CA 1
ATOM 3220 C C . ARG B 1 182 ? -5.922 7.09 12.141 1 98.38 182 ARG B C 1
ATOM 3222 O O . ARG B 1 182 ? -5.359 7.363 11.078 1 98.38 182 ARG B O 1
ATOM 3229 N N . ILE B 1 183 ? -7.102 7.535 12.492 1 98.69 183 ILE B N 1
ATOM 3230 C CA . ILE B 1 183 ? -7.82 8.422 11.586 1 98.69 183 ILE B CA 1
ATOM 3231 C C . ILE B 1 183 ? -7.426 9.867 11.859 1 98.69 183 ILE B C 1
ATOM 3233 O O . ILE B 1 183 ? -7.684 10.398 12.938 1 98.69 183 ILE B O 1
ATOM 3237 N N . PHE B 1 184 ? -6.758 10.484 10.883 1 98.75 184 PHE B N 1
ATOM 3238 C CA . PHE B 1 184 ? -6.484 11.922 10.859 1 98.75 184 PHE B CA 1
ATOM 3239 C C . PHE B 1 184 ? -7.535 12.656 10.031 1 98.75 184 PHE B C 1
ATOM 3241 O O . PHE B 1 184 ? -7.914 12.195 8.953 1 98.75 184 PHE B O 1
ATOM 3248 N N . TYR B 1 185 ? -8.047 13.633 10.609 1 98.62 185 TYR B N 1
ATOM 3249 C CA . TYR B 1 185 ? -8.891 14.523 9.82 1 98.62 185 TYR B CA 1
ATOM 3250 C C . TYR B 1 185 ? -8.273 15.914 9.719 1 98.62 185 TYR B C 1
ATOM 3252 O O . TYR B 1 185 ? -7.867 16.5 10.727 1 98.62 185 TYR B O 1
ATOM 3260 N N . GLY B 1 186 ? -8.133 16.375 8.5 1 96.88 186 GLY B N 1
ATOM 3261 C CA . GLY B 1 186 ? -7.734 17.75 8.242 1 96.88 186 GLY B CA 1
ATOM 3262 C C . GLY B 1 186 ? -8.57 18.422 7.164 1 96.88 186 GLY B C 1
ATOM 3263 O O . GLY B 1 186 ? -8.852 17.812 6.125 1 96.88 186 GLY B O 1
ATOM 3264 N N . GLY B 1 187 ? -8.992 19.656 7.469 1 92.38 187 GLY B N 1
ATOM 3265 C CA . GLY B 1 187 ? -9.703 20.391 6.426 1 92.38 187 GLY B CA 1
ATOM 3266 C C . GLY B 1 187 ? -10.734 21.359 6.973 1 92.38 187 GLY B C 1
ATOM 3267 O O . GLY B 1 187 ? -11.797 20.938 7.43 1 92.38 187 GLY B O 1
ATOM 3268 N N . GLY B 1 188 ? -10.477 22.578 6.805 1 92.5 188 GLY B N 1
ATOM 3269 C CA . GLY B 1 188 ? -11.461 23.641 6.82 1 92.5 188 GLY B CA 1
ATOM 3270 C C . GLY B 1 188 ? -12.008 23.938 8.203 1 92.5 188 GLY B C 1
ATOM 3271 O O . GLY B 1 188 ? -13.07 24.547 8.344 1 92.5 188 GLY B O 1
ATOM 3272 N N . ILE B 1 189 ? -11.344 23.453 9.234 1 96.5 189 ILE B N 1
ATOM 3273 C CA . ILE B 1 189 ? -11.812 23.75 10.586 1 96.5 189 ILE B CA 1
ATOM 3274 C C . ILE B 1 189 ? -11.523 25.203 10.93 1 96.5 189 ILE B C 1
ATOM 3276 O O . ILE B 1 189 ? -10.375 25.641 10.875 1 96.5 189 ILE B O 1
ATOM 3280 N N . ARG B 1 190 ? -12.602 25.938 11.344 1 95 190 ARG B N 1
ATOM 3281 C CA . ARG B 1 190 ? -12.438 27.359 11.617 1 95 190 ARG B CA 1
ATOM 3282 C C . ARG B 1 190 ? -13.023 27.719 12.977 1 95 190 ARG B C 1
ATOM 3284 O O . ARG B 1 190 ? -12.953 28.875 13.398 1 95 190 ARG B O 1
ATOM 3291 N N . SER B 1 191 ? -13.688 26.719 13.586 1 95.94 191 SER B N 1
ATOM 3292 C CA . SER B 1 191 ? -14.32 27 14.875 1 95.94 191 SER B CA 1
ATOM 3293 C C . SER B 1 191 ? -14.125 25.828 15.844 1 95.94 191 SER B C 1
ATOM 3295 O O . SER B 1 191 ? -13.789 24.719 15.43 1 95.94 191 SER B O 1
ATOM 3297 N N . VAL B 1 192 ? -14.32 26.156 17.031 1 97.62 192 VAL B N 1
ATOM 3298 C CA . VAL B 1 192 ? -14.25 25.156 18.094 1 97.62 192 VAL B CA 1
ATOM 3299 C C . VAL B 1 192 ? -15.32 24.094 17.875 1 97.62 192 VAL B C 1
ATOM 3301 O O . VAL B 1 192 ? -15.078 22.906 18.094 1 97.62 192 VAL B O 1
ATOM 3304 N N . GLU B 1 193 ? -16.531 24.531 17.438 1 97.88 193 GLU B N 1
ATOM 3305 C CA . GLU B 1 193 ? -17.625 23.594 17.203 1 97.88 193 GLU B CA 1
ATOM 3306 C C . GLU B 1 193 ? -17.266 22.578 16.125 1 97.88 193 GLU B C 1
ATOM 3308 O O . GLU B 1 193 ? -17.547 21.375 16.281 1 97.88 193 GLU B O 1
ATOM 3313 N N . GLN B 1 194 ? -16.688 23.047 15.109 1 98.06 194 GLN B N 1
ATOM 3314 C CA . GLN B 1 194 ? -16.25 22.172 14.023 1 98.06 194 GLN B CA 1
ATOM 3315 C C . GLN B 1 194 ? -15.172 21.203 14.492 1 98.06 194 GLN B C 1
ATOM 3317 O O . GLN B 1 194 ? -15.188 20.016 14.141 1 98.06 194 GLN B O 1
ATOM 3322 N N . ALA B 1 195 ? -14.234 21.734 15.289 1 98.38 195 ALA B N 1
ATOM 3323 C CA . ALA B 1 195 ? -13.172 20.891 15.828 1 98.38 195 ALA B CA 1
ATOM 3324 C C . ALA B 1 195 ? -13.734 19.781 16.703 1 98.38 195 ALA B C 1
ATOM 3326 O O . ALA B 1 195 ? -13.336 18.625 16.578 1 98.38 195 ALA B O 1
ATOM 3327 N N . ILE B 1 196 ? -14.664 20.141 17.531 1 98.38 196 ILE B N 1
ATOM 3328 C CA . ILE B 1 196 ? -15.305 19.172 18.422 1 98.38 196 ILE B CA 1
ATOM 3329 C C . ILE B 1 196 ? -16.047 18.125 17.594 1 98.38 196 ILE B C 1
ATOM 3331 O O . ILE B 1 196 ? -15.969 16.938 17.875 1 98.38 196 ILE B O 1
ATOM 3335 N N . GLU B 1 197 ? -16.75 18.594 16.625 1 98.25 197 GLU B N 1
ATOM 3336 C CA . GLU B 1 197 ? -17.531 17.703 15.789 1 98.25 197 GLU B CA 1
ATOM 3337 C C . GLU B 1 197 ? -16.656 16.625 15.156 1 98.25 197 GLU B C 1
ATOM 3339 O O . GLU B 1 197 ? -16.953 15.43 15.25 1 98.25 197 GLU B O 1
ATOM 3344 N N . MET B 1 198 ? -15.57 17.016 14.562 1 98.38 198 MET B N 1
ATOM 3345 C CA . MET B 1 198 ? -14.711 16.062 13.875 1 98.38 198 MET B CA 1
ATOM 3346 C C . MET B 1 198 ? -13.961 15.195 14.883 1 98.38 198 MET B C 1
ATOM 3348 O O . MET B 1 198 ? -13.688 14.023 14.617 1 98.38 198 MET B O 1
ATOM 3352 N N . ALA B 1 199 ? -13.68 15.766 16.062 1 98.44 199 ALA B N 1
ATOM 3353 C CA . ALA B 1 199 ? -12.945 15.039 17.094 1 98.44 199 ALA B CA 1
ATOM 3354 C C . ALA B 1 199 ? -13.75 13.859 17.625 1 98.44 199 ALA B C 1
ATOM 3356 O O . ALA B 1 199 ? -13.195 12.93 18.219 1 98.44 199 ALA B O 1
ATOM 3357 N N . GLN B 1 200 ? -15.031 13.867 17.375 1 97.81 200 GLN B N 1
ATOM 3358 C CA . GLN B 1 200 ? -15.875 12.75 17.781 1 97.81 200 GLN B CA 1
ATOM 3359 C C . GLN B 1 200 ? -15.562 11.5 16.969 1 97.81 200 GLN B C 1
ATOM 3361 O O . GLN B 1 200 ? -15.758 10.375 17.453 1 97.81 200 GLN B O 1
ATOM 3366 N N . TRP B 1 201 ? -15.023 11.75 15.781 1 97.69 201 TRP B N 1
ATOM 3367 C CA . TRP B 1 201 ? -14.93 10.625 14.859 1 97.69 201 TRP B CA 1
ATOM 3368 C C . TRP B 1 201 ? -13.484 10.359 14.469 1 97.69 201 TRP B C 1
ATOM 3370 O O . TRP B 1 201 ? -13.102 9.211 14.211 1 97.69 201 TRP B O 1
ATOM 3380 N N . ALA B 1 202 ? -12.688 11.367 14.461 1 98.31 202 ALA B N 1
ATOM 3381 C CA . ALA B 1 202 ? -11.273 11.234 14.102 1 98.31 202 ALA B CA 1
ATOM 3382 C C . ALA B 1 202 ? -10.414 11 15.344 1 98.31 202 ALA B C 1
ATOM 3384 O O . ALA B 1 202 ? -10.711 11.516 16.422 1 98.31 202 ALA B O 1
ATOM 3385 N N . ASP B 1 203 ? -9.375 10.188 15.234 1 98.25 203 ASP B N 1
ATOM 3386 C CA . ASP B 1 203 ? -8.398 10.039 16.312 1 98.25 203 ASP B CA 1
ATOM 3387 C C . ASP B 1 203 ? -7.594 11.32 16.5 1 98.25 203 ASP B C 1
ATOM 3389 O O . ASP B 1 203 ? -7.25 11.68 17.641 1 98.25 203 ASP B O 1
ATOM 3393 N N . THR B 1 204 ? -7.27 12 15.461 1 98.62 204 THR B N 1
ATOM 3394 C CA . THR B 1 204 ? -6.469 13.219 15.461 1 98.62 204 THR B CA 1
ATOM 3395 C C . THR B 1 204 ? -7.086 14.273 14.547 1 98.62 204 THR B C 1
ATOM 3397 O O . THR B 1 204 ? -7.453 13.977 13.406 1 98.62 204 THR B O 1
ATOM 3400 N N . VAL B 1 205 ? -7.23 15.422 15.062 1 98.56 205 VAL B N 1
ATOM 3401 C CA . VAL B 1 205 ? -7.703 16.562 14.273 1 98.56 205 V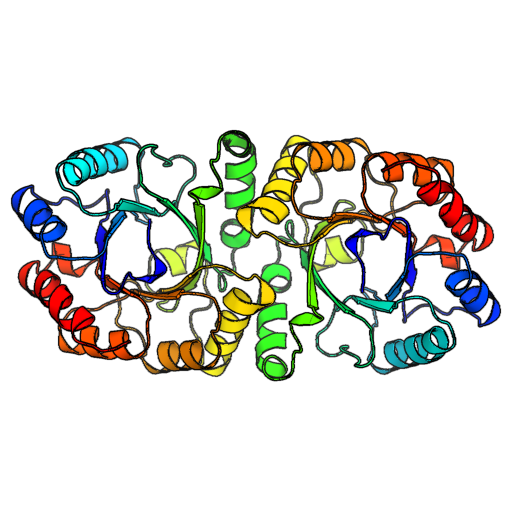AL B CA 1
ATOM 3402 C C . VAL B 1 205 ? -6.531 17.469 13.93 1 98.56 205 VAL B C 1
ATOM 3404 O O . VAL B 1 205 ? -5.781 17.891 14.812 1 98.56 205 VAL B O 1
ATOM 3407 N N . ILE B 1 206 ? -6.383 17.734 12.648 1 98.38 206 ILE B N 1
ATOM 3408 C CA . ILE B 1 206 ? -5.289 18.547 12.141 1 98.38 206 ILE B CA 1
ATOM 3409 C C . ILE B 1 206 ? -5.797 19.953 11.82 1 98.38 206 ILE B C 1
ATOM 3411 O O . ILE B 1 206 ? -6.734 20.125 11.031 1 98.38 206 ILE B O 1
ATOM 3415 N N . ILE B 1 207 ? -5.156 20.938 12.414 1 97.88 207 ILE B N 1
ATOM 3416 C CA . ILE B 1 207 ? -5.504 22.344 12.203 1 97.88 207 ILE B CA 1
ATOM 3417 C C . ILE B 1 207 ? -4.391 23.031 11.422 1 97.88 207 ILE B C 1
ATOM 3419 O O . ILE B 1 207 ? -3.23 23.031 11.844 1 97.88 207 ILE B O 1
ATOM 3423 N N . GLY B 1 208 ? -4.707 23.641 10.281 1 94.69 208 GLY B N 1
ATOM 3424 C CA . GLY B 1 208 ? -3.67 24.203 9.438 1 94.69 208 GLY B CA 1
ATOM 3425 C C . GLY B 1 208 ? -3.924 25.656 9.062 1 94.69 208 GLY B C 1
ATOM 3426 O O . GLY B 1 208 ? -3.52 26.562 9.781 1 94.69 208 GLY B O 1
ATOM 3427 N N . ASN B 1 209 ? -4.828 26 8.148 1 92.19 209 ASN B N 1
ATOM 3428 C CA . ASN B 1 209 ? -4.996 27.281 7.484 1 92.19 209 ASN B CA 1
ATOM 3429 C C . ASN B 1 209 ? -5.391 28.375 8.469 1 92.19 209 ASN B C 1
ATOM 3431 O O . ASN B 1 209 ? -4.93 29.516 8.359 1 92.19 209 ASN B O 1
ATOM 3435 N N . ILE B 1 210 ? -6.168 28.078 9.398 1 95.75 210 ILE B N 1
ATOM 3436 C CA . ILE B 1 210 ? -6.742 29.109 10.266 1 95.75 210 ILE B CA 1
ATOM 3437 C C . ILE B 1 210 ? -5.648 29.703 11.141 1 95.75 210 ILE B C 1
ATOM 3439 O O . ILE B 1 210 ? -5.812 30.812 11.68 1 95.75 210 ILE B O 1
ATOM 3443 N N . ILE B 1 211 ? -4.539 28.969 11.273 1 96.81 211 ILE B N 1
ATOM 3444 C CA . ILE B 1 211 ? -3.408 29.484 12.047 1 96.81 211 ILE B CA 1
ATOM 3445 C C . ILE B 1 211 ? -2.959 30.828 11.492 1 96.81 211 ILE B C 1
ATOM 3447 O O . ILE B 1 211 ? -2.602 31.734 12.25 1 96.81 211 ILE B O 1
ATOM 3451 N N . TYR B 1 212 ? -3.072 31.016 10.18 1 95.06 212 TYR B N 1
ATOM 3452 C CA . TYR B 1 212 ? -2.545 32.188 9.492 1 95.06 212 TYR B CA 1
ATOM 3453 C C . TYR B 1 212 ? -3.617 33.25 9.336 1 95.06 212 TYR B C 1
ATOM 3455 O O . TYR B 1 212 ? -3.326 34.375 8.914 1 95.06 212 TYR B O 1
ATOM 3463 N N . GLU B 1 213 ? -4.805 32.938 9.648 1 94.94 213 GLU B N 1
ATOM 3464 C CA . GLU B 1 213 ? -5.934 33.844 9.492 1 94.94 213 GLU B CA 1
ATOM 3465 C C . GLU B 1 213 ? -6.422 34.344 10.844 1 94.94 213 GLU B C 1
ATOM 3467 O O . GLU B 1 213 ? -6.719 35.531 11 1 94.94 213 GLU B O 1
ATOM 3472 N N . ASP B 1 214 ? -6.5 33.438 11.758 1 96.81 214 ASP B N 1
ATOM 3473 C CA . ASP B 1 214 ? -7.016 33.719 13.094 1 96.81 214 ASP B CA 1
ATOM 3474 C C . ASP B 1 214 ? -6.395 32.781 14.125 1 96.81 214 ASP B C 1
ATOM 3476 O O . ASP B 1 214 ? -7.016 31.797 14.516 1 96.81 214 ASP B O 1
ATOM 3480 N N . VAL B 1 215 ? -5.23 33.156 14.672 1 97.38 215 VAL B N 1
ATOM 3481 C CA . VAL B 1 215 ? -4.449 32.312 15.555 1 97.38 215 VAL B CA 1
ATOM 3482 C C . VAL B 1 215 ? -5.219 32.062 16.859 1 97.38 215 VAL B C 1
ATOM 3484 O O . VAL B 1 215 ? -5.137 30.984 17.438 1 97.38 215 VAL B O 1
ATOM 3487 N N . THR B 1 216 ? -5.988 33.031 17.266 1 97.81 216 THR B N 1
ATOM 3488 C CA . THR B 1 216 ? -6.762 32.906 18.5 1 97.81 216 THR B CA 1
ATOM 3489 C C . THR B 1 216 ? -7.746 31.734 18.375 1 97.81 216 THR B C 1
ATOM 3491 O O . THR B 1 216 ? -7.836 30.891 19.266 1 97.81 216 THR B O 1
ATOM 3494 N N . GLN B 1 217 ? -8.461 31.688 17.312 1 97.75 217 GLN B N 1
ATOM 3495 C CA . GLN B 1 217 ? -9.398 30.594 17.062 1 97.75 217 GLN B CA 1
ATOM 3496 C C . GLN B 1 217 ? -8.664 29.266 16.906 1 97.75 217 GLN B C 1
ATOM 3498 O O . GLN B 1 217 ? -9.133 28.234 17.375 1 97.75 217 GLN B O 1
ATOM 3503 N N . ALA B 1 218 ? -7.547 29.328 16.234 1 98.31 218 ALA B N 1
ATOM 3504 C CA . ALA B 1 218 ? -6.746 28.125 16.062 1 98.31 218 ALA B CA 1
ATOM 3505 C C . ALA B 1 218 ? -6.348 27.531 17.406 1 98.31 218 ALA B C 1
ATOM 3507 O O . ALA B 1 218 ? -6.527 26.344 17.656 1 98.31 218 ALA B O 1
ATOM 3508 N N . LEU B 1 219 ? -5.875 28.391 18.297 1 98.75 219 LEU B N 1
ATOM 3509 C CA . LEU B 1 219 ? -5.398 27.938 19.594 1 98.75 219 LEU B CA 1
ATOM 3510 C C . LEU B 1 219 ? -6.543 27.375 20.438 1 98.75 219 LEU B C 1
ATOM 3512 O O . LEU B 1 219 ? -6.352 26.422 21.203 1 98.75 219 LEU B O 1
ATOM 3516 N N . ALA B 1 220 ? -7.719 27.906 20.203 1 98.69 220 ALA B N 1
ATOM 3517 C CA . ALA B 1 220 ? -8.883 27.453 20.969 1 98.69 220 ALA B CA 1
ATOM 3518 C C . ALA B 1 220 ? -9.266 26.016 20.609 1 98.69 220 ALA B C 1
ATOM 3520 O O . ALA B 1 220 ? -9.945 25.344 21.375 1 98.69 220 ALA B O 1
ATOM 3521 N N . THR B 1 221 ? -8.82 25.531 19.484 1 98.69 221 THR B N 1
ATOM 3522 C CA . THR B 1 221 ? -9.18 24.188 19.062 1 98.69 221 THR B CA 1
ATOM 3523 C C . THR B 1 221 ? -8.445 23.125 19.891 1 98.69 221 THR B C 1
ATOM 3525 O O . THR B 1 221 ? -8.875 21.969 19.953 1 98.69 221 THR B O 1
ATOM 3528 N N . VAL B 1 222 ? -7.301 23.453 20.5 1 98.69 222 VAL B N 1
ATOM 3529 C CA . VAL B 1 222 ? -6.492 22.484 21.234 1 98.69 222 VAL B CA 1
ATOM 3530 C C . VAL B 1 222 ? -7.309 21.891 22.375 1 98.69 222 VAL B C 1
ATOM 3532 O O . VAL B 1 222 ? -7.562 20.688 22.422 1 98.69 222 VAL B O 1
ATOM 3535 N N . GLU B 1 223 ? -7.781 22.766 23.203 1 98.25 223 GLU B N 1
ATOM 3536 C CA . GLU B 1 223 ? -8.586 22.297 24.328 1 98.25 223 GLU B CA 1
ATOM 3537 C C . GLU B 1 223 ? -9.898 21.688 23.859 1 98.25 223 GLU B C 1
ATOM 3539 O O . GLU B 1 223 ? -10.375 20.703 24.438 1 98.25 223 GLU B O 1
ATOM 3544 N N . ALA B 1 224 ? -10.477 22.281 22.859 1 98.25 224 ALA B N 1
ATOM 3545 C CA . ALA B 1 224 ? -11.75 21.797 22.312 1 98.25 224 ALA B CA 1
ATOM 3546 C C . ALA B 1 224 ? -11.633 20.344 21.891 1 98.25 224 ALA B C 1
ATOM 3548 O O . ALA B 1 224 ? -12.453 19.5 22.297 1 98.25 224 ALA B O 1
ATOM 3549 N N . VAL B 1 225 ? -10.633 20.016 21.141 1 98.62 225 VAL B N 1
ATOM 3550 C CA . VAL B 1 225 ? -10.43 18.672 20.625 1 98.62 225 VAL B CA 1
ATOM 3551 C C . VAL B 1 225 ? -10.117 17.719 21.781 1 98.62 225 VAL B C 1
ATOM 3553 O O . VAL B 1 225 ? -10.688 16.625 21.859 1 98.62 225 VAL B O 1
ATOM 3556 N N . LYS B 1 226 ? -9.273 18.109 22.672 1 97.69 226 LYS B N 1
ATOM 3557 C CA . LYS B 1 226 ? -8.805 17.25 23.75 1 97.69 226 LYS B CA 1
ATOM 3558 C C . LYS B 1 226 ? -9.906 17.031 24.781 1 97.69 226 LYS B C 1
ATOM 3560 O O . LYS B 1 226 ? -9.82 16.094 25.594 1 97.69 226 LYS B O 1
ATOM 3565 N N . SER B 1 227 ? -10.922 17.828 24.719 1 96.81 227 SER B N 1
ATOM 3566 C CA . SER B 1 227 ? -12.047 17.656 25.641 1 96.81 227 SER B CA 1
ATOM 3567 C C . SER B 1 227 ? -12.977 16.547 25.188 1 96.81 227 SER B C 1
ATOM 3569 O O . SER B 1 227 ? -13.82 16.078 25.953 1 96.81 227 SER B O 1
ATOM 3571 N N . VAL B 1 228 ? -12.883 16.281 23.953 1 96.44 228 VAL B N 1
ATOM 3572 C CA . VAL B 1 228 ? -13.719 15.219 23.422 1 96.44 228 VAL B CA 1
ATOM 3573 C C . VAL B 1 228 ? -13.125 13.859 23.766 1 96.44 228 VAL B C 1
ATOM 3575 O O . VAL B 1 228 ? -11.953 13.594 23.484 1 96.44 228 VAL B O 1
ATOM 3578 N N . GLY B 1 229 ? -13.789 12.945 24.5 1 85.31 229 GLY B N 1
ATOM 3579 C CA . GLY B 1 229 ? -13.32 11.633 24.906 1 85.31 229 GLY B CA 1
ATOM 3580 C C . GLY B 1 229 ? -13.281 10.641 23.75 1 85.31 229 GLY B C 1
ATOM 3581 O O . GLY B 1 229 ? -14.227 10.555 22.969 1 85.31 229 GLY B O 1
ATOM 3582 N N . ARG B 1 230 ? -11.992 10.266 23.453 1 79.25 230 ARG B N 1
ATOM 3583 C CA . ARG B 1 230 ? -11.836 9.172 22.5 1 79.25 230 ARG B CA 1
ATOM 3584 C C . ARG B 1 230 ? -10.984 8.047 23.078 1 79.25 230 ARG B C 1
ATOM 3586 O O . ARG B 1 230 ? -10.07 8.305 23.875 1 79.25 230 ARG B O 1
#

pLDDT: mean 95.57, std 5.21, range [68.25, 98.88]

InterPro domains:
  IPR008205 Geranylgeranylglyceryl phosphate synthase/Heptaprenylglyceryl phosphate synthase [MF_00112] (1-225)
  IPR008205 Geranylgeranylglyceryl phosphate synthase/Heptaprenylglyceryl phosphate synthase [PF01884] (1-225)
  IPR008205 Geranylgeranylglyceryl phosphate synthase/Heptaprenylglyceryl phosphate synthase [TIGR01768] (7-222)
  IPR008205 Geranylgeranylglyceryl phosphate synthase/Heptaprenylglyceryl phosphate synthase [cd02812] (7-223)
  IPR038597 GGGP/HepGP synthase superfamily [G3DSA:3.20.20.390] (1-229)
  IPR039074 GGGP/HepGP synthase group I [PTHR40029] (2-227)

Foldseek 3Di:
DPVLQFQEEEEEELVDDDDLVLLVCRLVLLHQAYEYDDAPPQALVSRVVSVVSSVVGDHAYEYEDNALRNDDPDHQAYEYEAEQQFPAVCRHCVRVVVSCVVCVVPDPCVRYFYEHEHEQACPDPVCVVRVGPNPADLVNLCVSLCCQCPVVNGQAYEYEHAPDQDDLSSLQSSQVRHDHHFYEYEYHDQALVSLLSNLLRGSYYYHYDNSNVPVPRVSSNRCSSVVRDD/DPVLQFQEEEEEELVDDDDLVLLVCRLVLLHQAYEYDDAPPQALVSRVVSVVSSVVGDHAYEYEDNALRNDDPDHQAYEYEAEQQFPAVCRHCVRVVVSCVVCVVPDPCVRYFYEHEHEQACPDPVCVVRVGPNPADLVNLCVSLCCQCPVVNGQEYEYEHAPDQDDLSSLQSSQVRHDHHFYEYEYHDQALVSLLSNLLRGSYYYHYDNSNVPVPRVSSNRCSSVVRDD

Organism: Aneurinibacillus migulanus (NCBI:txid47500)

Nearest PDB structures (foldseek):
  4naf-assembly1_A  TM=9.866E-01  e=1.326E-33  Geobacillus kaustophilus HTA426
  4naf-assembly1_B  TM=9.838E-01  e=2.307E-33  Geobacillus kaustophilus HTA426
  4nae-assembly1_B  TM=9.859E-01  e=2.804E-31  Geobacillus kaustophilus HTA426
  3w02-assembly1_B  TM=9.805E-01  e=2.570E-30  Staphylococcus aureus subsp. aureus Mu3
  3w01-assembly1_B  TM=9.834E-01  e=4.636E-29  Staphylococcus aureus subsp. aureus Mu3